Protein 3QVE (pdb70)

Sequence (389 aa):
SMSWPSSTVWHCFLKGTRLCFHKGSNKEEWQDVEDFARAEGGIHKGYGSDGLKLLSHEESVSFGESVLKLTFDPGTVEDGLLTVECKLDHPFYVKKNKGWSSFYPSLTVVQHGIPCCCEVVHIGDVCLPPGHPDASMSWPSTVWHCFLKGTRLCFHKGSNKEWQDVEDFARAEGGIHKGYGSDGLKLLSHEESVSFGESVLKLTFDPGTVEDGLLTVECKLDHPFYVKNKGWSSFYPSLTVVVQHGIPCCCEVHIGDVCLPPGHPDAMSWPSTVWHCFLKGTRLCFHKGSNKEEWQDVEDFARAEGGIHKGYGSDGLKLLSHEESVSFGESVLKLTFDPGTVEDGLLTVECKLDHPFYVKNKGWSSFYPSLTVVQHGIPCCEVVHIGDVCLPPGHPDA

B-factor: mean 40.0, std 17.57, range [17.61, 132.46]

Foldseek 3Di:
DPDQDDALPFNHHFPKWKAFCDDDGRDIGGSNVVSVVPCDGQVCQLQVFWAWADKDWDDDPNAIWMWTKTDSPDPNRGIMIMIHHQLRWFQFQPAGIEGCDQVSVCVPPVDGHHHDDGGTTGGGPPRVRD/DDDQDDALPFNAHFPKWKAFPDDDGRDIGGSNVQSVVPCPPCVCQLQVFWAWADKDWDADPNAIWMWTKTDSPDVNRGIMIMIGHQLRWFQFVPAGIEGCDQVVVCVPPVDGHHHDDGGTTGHGPPRPRD/DDADDALPFNHHFPKWKAFPDFDGRDIDGSNVVSVVPVPSPPCQLQVFWAWADKDWDADPNAIWMWTKTDSPDPNRGIMIMIGHQLRWFQFPPAGIAGCDQVVVCVVPVDGHDHDDGGTTGGGPPRPRD

GO terms:
  GO:0005515 protein binding (F, IPI)
  GO:0016607 nuclear speck (C, IDA)

Radius of gyration: 25.52 Å; Cα contacts (8 Å, |Δi|>4): 929; chains: 3; bounding box: 57×79×30 Å

Secondary structure (DSSP, 8-state):
-PPPP--SBTTBPTT-EEEESSSS--S-EEHHHHHHH---TTTTTTTT-EEEEEEEEEEETTEEEEEEEEE-S-GGG--EEEEEETT-EEEETTTEEEESSHHHHHHHH----EEP-TT-EEPPTT-TT-/--SPP-EEETTEETT-EEEESSSS--S-EEHHHHHHHT--TTTTTTTT-EEEEEEEEEEETTEEEEEEEEE-S-GGG--EEEEE-TT--EEETTTEEEESSHHHHHHHH----EEP-TT-EEPPTT-TT-/-PPP-EEETTEETT-EEEESSSS--S-EEHHHHHHH---TTTTTTTT-EEEEEEEEEEETTEEEEEEEEE-S-TTT--EEEEE-TT--EEETTTEEEESSHHHHHHHH----EE--TT-EEPPTT-TT-

Solvent-accessible surface area: 18931 Å² total; p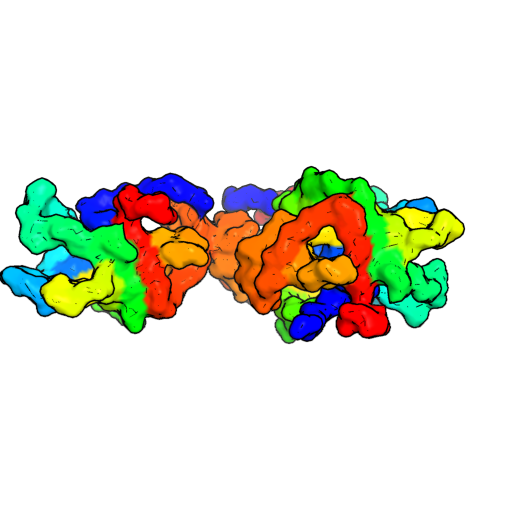er-residue (Å²): 125,94,94,64,27,50,32,22,40,22,1,0,16,22,17,2,20,0,19,0,78,93,36,96,62,125,116,93,22,5,0,20,28,6,29,94,86,28,109,70,124,19,195,50,12,3,68,108,4,0,95,1,68,51,88,100,90,45,108,19,84,62,65,57,1,4,66,1,21,1,43,12,69,56,121,138,59,5,58,0,20,0,16,0,58,28,27,4,2,1,33,4,73,145,79,10,12,0,0,34,79,31,25,81,0,0,66,112,57,16,2,33,12,66,101,9,101,104,33,21,41,1,0,16,51,80,20,124,72,51,98,50,103,67,24,104,44,47,39,22,1,0,15,124,33,1,84,0,19,1,78,98,41,103,61,127,133,97,30,33,0,73,99,6,25,131,91,32,101,68,122,17,190,49,13,3,66,111,4,0,90,2,66,52,84,100,92,44,105,36,209,72,111,59,11,3,63,2,22,0,40,13,68,53,126,136,61,5,59,0,22,0,24,1,105,35,14,3,1,1,54,4,91,143,74,16,14,0,0,38,84,6,26,73,0,18,98,110,63,48,3,36,1,38,80,8,99,104,38,18,39,1,0,14,51,76,25,128,76,53,103,103,63,27,50,32,20,41,21,1,0,22,15,33,3,18,0,20,1,76,107,36,97,53,127,115,88,21,4,0,24,29,6,31,91,89,36,107,71,129,23,88,56,13,4,66,112,3,0,89,1,66,51,87,100,93,44,107,20,84,61,77,60,3,4,69,1,22,1,43,13,68,53,129,136,60,6,59,0,19,0,15,3,67,35,23,4,1,1,40,3,84,150,77,16,24,0,0,32,79,40,87,87,0,65,129,119,58,59,16,106,26,60,100,6,96,102,32,20,39,1,1,14,50,77,20,131,75,52

Structure (mmCIF, N/CA/C/O backbone):
data_3QVE
#
_entry.id   3QVE
#
_cell.length_a   118.840
_cell.length_b   118.840
_cell.length_c   93.190
_cell.angle_alpha   90.00
_cell.angle_beta   90.00
_cell.angle_gamma   120.00
#
_symmetry.space_group_name_H-M   'P 31 2 1'
#
loop_
_entity.id
_entity.type
_entity.pdbx_description
1 polymer 'HMG box-containing protein 1'
2 non-polymer 'SULFATE ION'
3 non-polymer 1,2-ETHANEDIOL
4 water water
#
loop_
_atom_site.group_PDB
_atom_site.id
_atom_site.type_symbol
_atom_site.label_atom_id
_atom_site.label_alt_id
_atom_site.label_comp_id
_atom_site.label_asym_id
_atom_site.label_entity_id
_atom_site.label_seq_id
_atom_site.pdbx_PDB_ins_code
_atom_site.Cartn_x
_atom_site.Cartn_y
_atom_site.Cartn_z
_atom_site.occupancy
_atom_site.B_iso_or_equiv
_atom_site.auth_seq_id
_atom_site.auth_comp_id
_atom_site.auth_asym_id
_atom_site.auth_atom_id
_atom_site.pdbx_PDB_model_num
ATOM 1 N N . SER A 1 1 ? -14.757 39.812 21.301 1.00 91.55 -1 SER A N 1
ATOM 2 C CA . SER A 1 1 ? -14.303 38.409 21.566 1.00 96.53 -1 SER A CA 1
ATOM 3 C C . SER A 1 1 ? -12.997 38.456 22.407 1.00 96.28 -1 SER A C 1
ATOM 4 O O . SER A 1 1 ? -13.073 38.548 23.639 1.00 96.88 -1 SER A O 1
ATOM 7 N N . MET A 1 2 ? -11.817 38.404 21.773 1.00 92.96 0 MET A N 1
ATOM 8 C CA . MET A 1 2 ? -10.583 38.902 22.410 1.00 87.32 0 MET A CA 1
ATOM 9 C C . MET A 1 2 ? -10.737 40.404 22.615 1.00 76.30 0 MET A C 1
ATOM 10 O O . MET A 1 2 ? -11.382 41.095 21.817 1.00 67.76 0 MET A O 1
ATOM 15 N N . SER A 1 3 ? -10.167 40.890 23.710 1.00 71.52 206 SER A N 1
ATOM 16 C CA . SER A 1 3 ? -10.386 42.269 24.111 1.00 68.98 206 SER A CA 1
ATOM 17 C C . SER A 1 3 ? -9.642 43.256 23.192 1.00 62.96 206 SER A C 1
ATOM 18 O O . SER A 1 3 ? -8.664 42.885 22.517 1.00 55.50 206 SER A O 1
ATOM 21 N N . TRP A 1 4 ? -10.146 44.492 23.172 1.00 59.80 207 TRP A N 1
ATOM 22 C CA . TRP A 1 4 ? -9.581 45.587 22.361 1.00 53.85 207 TRP A CA 1
ATOM 23 C C . TRP A 1 4 ? -8.081 45.865 22.557 1.00 47.88 207 TRP A C 1
ATOM 24 O O . TRP A 1 4 ? -7.587 45.989 23.673 1.00 44.06 207 TRP A O 1
ATOM 35 N N . PRO A 1 5 ? -7.354 45.949 21.451 1.00 42.11 208 PRO A N 1
ATOM 36 C CA . PRO A 1 5 ? -6.064 46.586 21.514 1.00 40.08 208 PRO A CA 1
ATOM 37 C C . PRO A 1 5 ? -6.206 48.061 21.898 1.00 37.07 208 PRO A C 1
ATOM 38 O O . PRO A 1 5 ? -7.315 48.608 21.880 1.00 29.87 208 PRO A O 1
ATOM 42 N N . SER A 1 6 ? -5.070 48.690 22.210 1.00 36.75 209 SER A N 1
ATOM 43 C CA A SER A 1 6 ? -5.044 50.093 22.591 0.50 34.99 209 SER A CA 1
ATOM 44 C CA B SER A 1 6 ? -5.026 50.101 22.588 0.50 34.70 209 SER A CA 1
ATOM 45 C C . SER A 1 6 ? -5.233 50.974 21.359 1.00 31.93 209 SER A C 1
ATOM 46 O O . SER A 1 6 ? -4.404 51.016 20.464 1.00 37.15 209 SER A O 1
ATOM 51 N N . THR A 1 7 ? -6.342 51.678 21.324 1.00 28.19 210 THR A N 1
ATOM 52 C CA . THR A 1 7 ? -6.689 52.538 20.213 1.00 27.61 210 THR 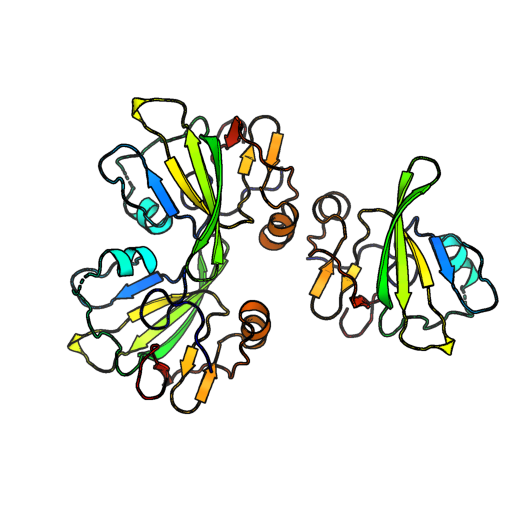A CA 1
ATOM 53 C C . THR A 1 7 ? -6.349 53.974 20.548 1.00 29.02 210 THR A C 1
ATOM 54 O O . THR A 1 7 ? -6.359 54.355 21.713 1.00 26.63 210 THR A O 1
ATOM 58 N N . VAL A 1 8 ? -6.045 54.770 19.533 1.00 25.98 211 VAL A N 1
ATOM 59 C CA . VAL A 1 8 ? -5.745 56.184 19.744 1.00 26.29 211 VAL A CA 1
ATOM 60 C C . VAL A 1 8 ? -6.995 57.043 19.569 1.00 30.30 211 VAL A C 1
ATOM 61 O O . VAL A 1 8 ? -7.265 57.915 20.365 1.00 26.85 211 VAL A O 1
ATOM 65 N N . TRP A 1 9 ? -7.746 56.799 18.509 1.00 26.16 212 TRP A N 1
ATOM 66 C CA . TRP A 1 9 ? -8.964 57.552 18.201 1.00 25.47 212 TRP A CA 1
ATOM 67 C C . TRP A 1 9 ? -9.878 56.631 17.390 1.00 24.93 212 TRP A C 1
ATOM 68 O O . TRP A 1 9 ? -9.412 55.983 16.441 1.00 24.30 212 TRP A O 1
ATOM 79 N N . HIS A 1 10 ? -11.149 56.553 17.776 1.00 25.27 213 HIS A N 1
ATOM 80 C CA . HIS A 1 10 ? -12.108 55.627 17.166 1.00 25.69 213 HIS A CA 1
ATOM 81 C C . HIS A 1 10 ? -11.499 54.222 17.273 1.00 26.81 213 HIS A C 1
ATOM 82 O O . HIS A 1 10 ? -10.931 53.905 18.310 1.00 25.99 213 HIS A O 1
ATOM 89 N N . CYS A 1 11 ? -11.556 53.399 16.223 1.00 23.31 214 CYS A N 1
ATOM 90 C CA . CYS A 1 11 ? -10.956 52.050 16.268 1.00 25.80 214 CYS A CA 1
ATOM 91 C C . CYS A 1 11 ? -9.479 52.025 15.846 1.00 25.54 214 CYS A C 1
ATOM 92 O O . CYS A 1 11 ? -8.892 50.967 15.725 1.00 24.72 214 CYS A O 1
ATOM 95 N N . PHE A 1 12 ? -8.879 53.183 15.601 1.00 26.82 215 PHE A N 1
ATOM 96 C CA . PHE A 1 12 ? -7.554 53.281 14.972 1.00 24.16 215 PHE A CA 1
ATOM 97 C C . PHE A 1 12 ? -6.359 53.212 15.920 1.00 24.58 215 PHE A C 1
ATOM 98 O O . PHE A 1 12 ? -6.293 53.899 16.949 1.00 23.87 215 PHE A O 1
ATOM 106 N N . LEU A 1 13 ? -5.399 52.363 15.545 1.00 24.66 216 LEU A N 1
ATOM 107 C CA . LEU A 1 13 ? -4.191 52.148 16.328 1.00 25.61 216 LEU A CA 1
ATOM 108 C C . LEU A 1 13 ? -3.091 53.163 15.987 1.00 24.32 216 LEU A C 1
ATOM 109 O O . LEU A 1 13 ? -3.122 53.859 14.944 1.00 21.62 216 LEU A O 1
ATOM 114 N N . LYS A 1 14 ? -2.105 53.207 16.883 1.00 24.67 217 LYS A N 1
ATOM 115 C CA . LYS A 1 14 ? -0.928 54.026 16.728 1.00 25.01 217 LYS A CA 1
ATOM 116 C C . LYS A 1 14 ? -0.305 53.797 15.359 1.00 29.34 217 LYS A C 1
ATOM 117 O O . LYS A 1 14 ? -0.204 52.650 14.890 1.00 29.44 217 LYS A O 1
ATOM 123 N N . GLY A 1 15 ? 0.069 54.883 14.696 1.00 25.04 218 GLY A N 1
ATOM 124 C CA . GLY A 1 15 ? 0.714 54.787 13.379 1.00 25.52 218 GLY A CA 1
ATOM 125 C C . GLY A 1 15 ? -0.264 55.034 12.252 1.00 24.08 218 GLY A C 1
ATOM 126 O O . GLY A 1 15 ? 0.151 55.227 11.113 1.00 25.92 218 GLY A O 1
ATOM 127 N N . THR A 1 16 ? -1.553 55.049 12.556 1.00 20.59 219 THR A N 1
ATOM 128 C CA . THR A 1 16 ? -2.576 55.392 11.561 1.00 21.97 219 THR A CA 1
ATOM 129 C C . THR A 1 16 ? -2.510 56.882 11.232 1.00 23.18 219 THR A C 1
ATOM 130 O O . THR A 1 16 ? -2.233 57.716 12.105 1.00 21.67 219 THR A O 1
ATOM 134 N N . ARG A 1 17 ? -2.783 57.202 9.965 1.00 21.72 220 ARG A N 1
ATOM 135 C CA . ARG A 1 17 ? -2.857 58.574 9.471 1.00 20.53 220 ARG A CA 1
ATOM 136 C C . ARG A 1 17 ? -4.260 58.762 8.923 1.00 21.51 220 ARG A C 1
ATOM 137 O O . ARG A 1 17 ? -4.817 57.852 8.276 1.00 23.15 220 ARG A O 1
ATOM 145 N N . LEU A 1 18 ? -4.818 59.943 9.177 1.00 22.69 221 LEU A N 1
ATOM 146 C CA . LEU A 1 18 ? -6.207 60.257 8.874 1.00 21.20 221 LEU A CA 1
ATOM 147 C C . LEU A 1 18 ? -6.291 61.368 7.834 1.00 21.72 221 LEU A C 1
ATOM 148 O O . LEU A 1 18 ? -5.504 62.312 7.864 1.00 24.46 221 LEU A O 1
ATOM 153 N N . CYS A 1 19 ? -7.274 61.277 6.948 1.00 25.19 222 CYS A N 1
ATOM 154 C CA . CYS A 1 19 ? -7.552 62.354 5.995 1.00 22.46 222 CYS A CA 1
ATOM 155 C C . CYS A 1 19 ? -9.051 62.496 5.825 1.00 23.65 222 CYS A C 1
ATOM 156 O O . CYS A 1 19 ? -9.677 61.756 5.102 1.00 24.59 222 CYS A O 1
ATOM 159 N N . PHE A 1 20 ? -9.629 63.451 6.555 1.00 23.06 223 PHE A N 1
ATOM 160 C CA . PHE A 1 20 ? -11.041 63.722 6.509 1.00 24.50 223 PHE A CA 1
ATOM 161 C C . PHE A 1 20 ? -11.376 64.441 5.204 1.00 27.65 223 PHE A C 1
ATOM 162 O O . PHE A 1 20 ? -10.675 65.360 4.796 1.00 31.38 223 PHE A O 1
ATOM 170 N N . HIS A 1 21 ? -12.410 63.998 4.515 1.00 26.11 224 HIS A N 1
ATOM 171 C CA . HIS A 1 21 ? -12.756 64.631 3.249 1.00 28.90 224 HIS A CA 1
ATOM 172 C C . HIS A 1 21 ? -13.495 65.960 3.464 1.00 31.46 224 HIS A C 1
ATOM 173 O O . HIS A 1 21 ? -13.483 66.812 2.593 1.00 29.47 224 HIS A O 1
ATOM 180 N N . LYS A 1 22 ? -14.163 66.133 4.607 1.00 29.83 225 LYS A N 1
ATOM 181 C CA . LYS A 1 22 ? -14.870 67.378 4.893 1.00 33.91 225 LYS A CA 1
ATOM 182 C C . LYS A 1 22 ? -14.328 67.991 6.157 1.00 36.93 225 LYS A C 1
ATOM 183 O O . LYS A 1 22 ? -13.615 67.348 6.921 1.00 33.13 225 LYS A O 1
ATOM 189 N N . GLY A 1 23 ? -14.644 69.262 6.359 1.00 42.08 226 GLY A N 1
ATOM 190 C CA . GLY A 1 23 ? -14.248 69.955 7.590 1.00 45.26 226 GLY A CA 1
ATOM 191 C C . GLY A 1 23 ? -13.077 70.897 7.418 1.00 48.13 226 GLY A C 1
ATOM 192 O O . GLY A 1 23 ? -12.598 71.114 6.315 1.00 47.67 226 GLY A O 1
ATOM 193 N N . SER A 1 24 ? -12.608 71.440 8.534 1.00 53.16 227 SER A N 1
ATOM 194 C CA . SER A 1 24 ? -11.607 72.498 8.491 1.00 59.62 227 SER A CA 1
ATOM 195 C C . SER A 1 24 ? -10.206 71.975 8.164 1.00 57.04 227 SER A C 1
ATOM 196 O O . SER A 1 24 ? -9.377 72.743 7.694 1.00 59.43 227 SER A O 1
ATOM 199 N N . ASN A 1 25 ? -9.928 70.688 8.379 1.00 51.52 228 ASN A N 1
ATOM 200 C CA . ASN A 1 25 ? -8.596 70.165 8.062 1.00 46.99 228 ASN A CA 1
ATOM 201 C C . ASN A 1 25 ? -8.765 68.968 7.159 1.00 43.58 228 ASN A C 1
ATOM 202 O O . ASN A 1 25 ? -9.226 67.901 7.620 1.00 36.02 228 ASN A O 1
ATOM 207 N N . LYS A 1 26 ? -8.432 69.164 5.883 1.00 37.30 229 LYS A N 1
ATOM 208 C CA . LYS A 1 26 ? -8.532 68.108 4.864 1.00 42.05 229 LYS A CA 1
ATOM 209 C C . LYS A 1 26 ? -7.130 67.574 4.487 1.00 41.97 229 LYS A C 1
ATOM 210 O O . LYS A 1 26 ? -6.960 66.982 3.425 1.00 40.00 229 LYS A O 1
ATOM 216 N N . GLU A 1 27 ? -6.147 67.804 5.359 1.00 39.99 230 GLU A N 1
ATOM 217 C CA A GLU A 1 27 ? -4.801 67.314 5.135 0.50 39.95 230 GLU A CA 1
ATOM 218 C CA B GLU A 1 27 ? -4.784 67.333 5.180 0.50 39.81 230 GLU A CA 1
ATOM 219 C C . GLU A 1 27 ? -4.636 66.012 5.909 1.00 34.54 230 GLU A C 1
ATOM 220 O O . GLU A 1 27 ? -5.398 65.715 6.817 1.00 32.13 230 GLU A O 1
ATOM 231 N N . TRP A 1 28 ? -3.618 65.253 5.530 1.00 31.98 231 TRP A N 1
ATOM 232 C CA . TRP A 1 28 ? -3.228 64.031 6.226 1.00 28.95 231 TRP A CA 1
ATOM 233 C C . TRP A 1 28 ? -2.695 64.423 7.588 1.00 29.55 231 TRP A C 1
ATOM 234 O O . TRP A 1 28 ? -1.954 65.381 7.660 1.00 28.67 231 TRP A O 1
ATOM 245 N N . GLN A 1 29 ? -3.096 63.719 8.646 1.00 26.60 232 GLN A N 1
ATOM 246 C CA . GLN A 1 29 ? -2.552 63.925 9.966 1.00 26.82 232 GLN A CA 1
ATOM 247 C C . GLN A 1 29 ? -2.366 62.600 10.704 1.00 23.96 232 GLN A C 1
ATOM 248 O O . GLN A 1 29 ? -3.177 61.678 10.581 1.00 25.03 232 GLN A O 1
ATOM 254 N N . ASP A 1 30 ? -1.288 62.525 11.478 1.00 22.18 233 ASP A N 1
ATOM 255 C CA . ASP A 1 30 ? -1.088 61.372 12.315 1.00 24.08 233 ASP A CA 1
ATOM 256 C C . ASP A 1 30 ? -2.212 61.306 13.341 1.00 25.76 233 ASP A C 1
ATOM 257 O O . ASP A 1 30 ? -2.626 62.327 13.888 1.00 25.57 233 ASP A O 1
ATOM 262 N N . VAL A 1 31 ? -2.661 60.090 13.623 1.00 24.23 234 VAL A N 1
ATOM 263 C CA . VAL A 1 31 ? -3.754 59.870 14.545 1.00 23.39 234 VAL A CA 1
ATOM 264 C C . VAL A 1 31 ? -3.474 60.407 15.957 1.00 23.87 234 VAL A C 1
ATOM 265 O O . VAL A 1 31 ? -4.398 60.949 16.605 1.00 21.73 234 VAL A O 1
ATOM 269 N N . GLU A 1 32 ? -2.241 60.295 16.435 1.00 24.61 235 GLU A N 1
ATOM 270 C CA . GLU A 1 32 ? -1.941 60.815 17.750 1.00 27.54 235 GLU A CA 1
ATOM 271 C C . GLU A 1 32 ? -1.938 62.359 17.763 1.00 31.10 235 GLU A C 1
ATOM 272 O O . GLU A 1 32 ? -2.382 62.988 18.742 1.00 27.63 235 GLU A O 1
ATOM 278 N N . ASP A 1 33 ? -1.427 62.959 16.690 1.00 28.49 236 ASP A N 1
ATOM 279 C CA . ASP A 1 33 ? -1.424 64.438 16.564 1.00 28.81 236 ASP A CA 1
ATOM 280 C C . ASP A 1 33 ? -2.885 64.910 16.511 1.00 29.30 236 ASP A C 1
ATOM 281 O O . ASP A 1 33 ? -3.276 65.843 17.200 1.00 27.70 236 ASP A O 1
ATOM 286 N N . PHE A 1 34 ? -3.712 64.209 15.748 1.00 27.69 237 PHE A N 1
ATOM 287 C CA . PHE A 1 34 ? -5.142 64.505 15.674 1.00 26.04 237 PHE A CA 1
ATOM 288 C C . PHE A 1 34 ? -5.837 64.383 17.022 1.00 30.91 237 PHE A C 1
ATOM 289 O O . PHE A 1 34 ? -6.563 65.282 17.432 1.00 28.64 237 PHE A O 1
ATOM 297 N N . ALA A 1 35 ? -5.605 63.279 17.726 1.00 29.36 238 ALA A N 1
ATOM 298 C CA . ALA A 1 35 ? -6.304 63.010 18.973 1.00 31.80 238 ALA A CA 1
ATOM 299 C C . ALA A 1 35 ? -5.880 64.060 20.018 1.00 33.67 238 ALA A C 1
ATOM 300 O O . ALA A 1 35 ? -6.688 64.454 20.858 1.00 36.55 238 ALA A O 1
ATOM 302 N N . ARG A 1 36 ? -4.620 64.481 19.992 1.00 33.48 239 ARG A N 1
ATOM 303 C CA . ARG A 1 36 ? -4.161 65.520 20.919 1.00 41.20 239 ARG A CA 1
ATOM 304 C C . ARG A 1 36 ? -4.834 66.857 20.574 1.00 47.87 239 ARG A C 1
ATOM 305 O O . ARG A 1 36 ? -5.285 67.535 21.476 1.00 49.83 239 ARG A O 1
ATOM 308 N N . ALA A 1 37 ? -4.920 67.198 19.286 1.00 50.05 240 ALA A N 1
ATOM 309 C CA . ALA A 1 37 ? -5.574 68.429 18.827 1.00 55.15 240 ALA A CA 1
ATOM 310 C C . ALA A 1 37 ? -7.081 68.474 19.149 1.00 60.01 240 ALA A C 1
ATOM 311 O O . ALA A 1 37 ? -7.610 69.555 19.411 1.00 62.44 240 ALA A O 1
ATOM 313 N N . GLU A 1 38 ? -7.760 67.327 19.126 1.00 87.77 241 GLU A N 1
ATOM 314 C CA . GLU A 1 38 ? -9.150 67.215 19.596 1.00 92.11 241 GLU A CA 1
ATOM 315 C C . GLU A 1 38 ? -9.191 67.313 21.126 1.00 100.26 241 GLU A C 1
ATOM 316 O O . GLU A 1 38 ? -8.156 67.270 21.780 1.00 103.01 241 GLU A O 1
ATOM 322 N N . GLY A 1 39 ? -10.376 67.431 21.707 1.00 107.95 242 GLY A N 1
ATOM 323 C CA . GLY A 1 39 ? -10.495 67.623 23.165 1.00 117.39 242 GLY A CA 1
ATOM 324 C C . GLY A 1 39 ? -10.119 66.422 24.027 1.00 117.97 242 GLY A C 1
ATOM 325 O O . GLY A 1 39 ? -9.368 65.530 23.605 1.00 114.68 242 GLY A O 1
ATOM 326 N N . GLY A 1 49 ? -12.519 70.472 19.136 1.00 105.43 252 GLY A N 1
ATOM 327 C CA . GLY A 1 49 ? -13.246 69.205 19.028 1.00 101.00 252 GLY A CA 1
ATOM 328 C C . GLY A 1 49 ? -14.133 69.098 17.794 1.00 98.33 252 GLY A C 1
ATOM 329 O O . GLY A 1 49 ? -15.259 68.595 17.878 1.00 95.72 252 GLY A O 1
ATOM 330 N N . ILE A 1 50 ? -13.598 69.537 16.650 1.00 98.52 253 ILE A N 1
ATOM 331 C CA . ILE A 1 50 ? -14.291 69.546 15.339 1.00 97.02 253 ILE A CA 1
ATOM 332 C C . ILE A 1 50 ? -14.986 68.216 14.901 1.00 92.87 253 ILE A C 1
ATOM 333 O O . ILE A 1 50 ? -15.973 68.249 14.151 1.00 93.47 253 ILE A O 1
ATOM 338 N N . HIS A 1 51 ? -14.495 67.065 15.370 1.00 84.56 254 HIS A N 1
ATOM 339 C CA . HIS A 1 51 ? -15.011 65.764 14.935 1.00 77.32 254 HIS A CA 1
ATOM 340 C C . HIS A 1 51 ? -15.587 64.883 16.069 1.00 73.48 254 HIS A C 1
ATOM 341 O O . HIS A 1 51 ? -15.528 63.649 16.011 1.00 60.59 254 HIS A O 1
ATOM 348 N N . LYS A 1 52 ? -16.147 65.516 17.096 1.00 76.81 255 LYS A N 1
ATOM 349 C CA . LYS A 1 52 ? -16.742 64.771 18.200 1.00 75.84 255 LYS A CA 1
ATOM 350 C C . LYS A 1 52 ? -17.885 63.923 17.649 1.00 70.10 255 LYS A C 1
ATOM 351 O O . LYS A 1 52 ? -18.770 64.450 16.957 1.00 68.75 255 LYS A O 1
ATOM 357 N N . GLY A 1 53 ? -17.860 62.619 17.946 1.00 60.38 256 GLY A N 1
ATOM 358 C CA . GLY A 1 53 ? -18.947 61.745 17.551 1.00 52.60 256 GLY A CA 1
ATOM 359 C C . GLY A 1 53 ? -18.798 61.233 16.123 1.00 43.35 256 GLY A C 1
ATOM 360 O O . GLY A 1 53 ? -19.648 60.462 15.674 1.00 39.44 256 GLY A O 1
ATOM 361 N N . TYR A 1 54 ? -17.742 61.632 15.407 1.00 39.71 257 TYR A N 1
ATOM 362 C CA . TYR A 1 54 ? -17.558 61.165 14.037 1.00 34.58 257 TYR A CA 1
ATOM 363 C C . TYR A 1 54 ? -17.456 59.645 14.013 1.00 32.24 257 TYR A C 1
ATOM 364 O O . TYR A 1 54 ? -16.644 59.061 14.703 1.00 30.45 257 TYR A O 1
ATOM 373 N N . GLY A 1 55 ? -18.311 59.021 13.213 1.00 32.45 258 GLY A N 1
ATOM 374 C CA . GLY A 1 55 ? -18.310 57.591 13.041 1.00 31.49 258 GLY A CA 1
ATOM 375 C C . GLY A 1 55 ? -18.809 56.784 14.220 1.00 31.09 258 GLY A C 1
ATOM 376 O O . GLY A 1 55 ? -18.457 55.607 14.349 1.00 31.41 258 GLY A O 1
ATOM 377 N N . SER A 1 56 ? -19.601 57.398 15.085 1.00 31.75 259 SER A N 1
ATOM 378 C CA . SER A 1 56 ? -20.054 56.734 16.306 1.00 35.80 259 SER A CA 1
ATOM 379 C C . SER A 1 56 ? -20.977 55.511 16.049 1.00 32.53 259 SER A C 1
ATOM 380 O O . SER A 1 56 ? -21.146 54.685 16.906 1.00 35.89 259 SER A O 1
ATOM 383 N N . ASP A 1 57 ? -21.615 55.455 14.895 1.00 31.52 260 ASP A N 1
ATOM 384 C CA . ASP A 1 57 ? -22.386 54.309 14.486 1.00 38.41 260 ASP A CA 1
ATOM 385 C C . ASP A 1 57 ? -21.562 53.296 13.683 1.00 36.35 260 ASP A C 1
ATOM 386 O O . ASP A 1 57 ? -22.125 52.374 13.135 1.00 32.30 260 ASP A O 1
ATOM 391 N N . GLY A 1 58 ? -20.255 53.489 13.572 1.00 32.46 261 GLY A N 1
ATOM 392 C CA . GLY A 1 58 ? -19.441 52.632 12.733 1.00 28.27 261 GLY A CA 1
ATOM 393 C C . GLY A 1 58 ? -19.000 53.302 11.460 1.00 26.40 261 GLY A C 1
ATOM 394 O O . GLY A 1 58 ? -19.570 54.318 11.029 1.00 27.85 261 GLY A O 1
ATOM 395 N N . LEU A 1 59 ? -17.956 52.723 10.868 1.00 25.67 262 LEU A N 1
ATOM 396 C CA . LEU A 1 59 ? -17.379 53.218 9.614 1.00 25.48 262 LEU A CA 1
ATOM 397 C C . LEU A 1 59 ? -17.470 52.099 8.565 1.00 25.42 262 LEU A C 1
ATOM 398 O O . LEU A 1 59 ? -16.895 51.031 8.743 1.00 24.73 262 LEU A O 1
ATOM 403 N N . LYS A 1 60 ? -18.255 52.337 7.523 1.00 26.91 263 LYS A N 1
ATOM 404 C CA . LYS A 1 60 ? -18.440 51.364 6.483 1.00 28.99 263 LYS A CA 1
ATOM 405 C C . LYS A 1 60 ? -17.300 51.462 5.471 1.00 27.86 263 LYS A C 1
ATOM 406 O O . LYS A 1 60 ? -17.072 52.503 4.893 1.00 24.17 263 LYS A O 1
ATOM 412 N N . LEU A 1 61 ? -16.581 50.373 5.267 1.00 24.90 264 LEU A N 1
ATOM 413 C CA . LEU A 1 61 ? -15.487 50.363 4.286 1.00 22.92 264 LEU A CA 1
ATOM 414 C C . LEU A 1 61 ? -16.044 50.397 2.896 1.00 21.84 264 LEU A C 1
ATOM 415 O O . LEU A 1 61 ? -16.898 49.571 2.555 1.00 26.29 264 LEU A O 1
ATOM 420 N N . LEU A 1 62 ? -15.569 51.336 2.095 1.00 23.94 265 LEU A N 1
ATOM 421 C CA . LEU A 1 62 ? -16.004 51.493 0.731 1.00 27.50 265 LEU A CA 1
ATOM 422 C C . LEU A 1 62 ? -14.938 51.044 -0.272 1.00 25.86 265 LEU A C 1
ATOM 423 O O . LEU A 1 62 ? -15.266 50.653 -1.397 1.00 27.90 265 LEU A O 1
ATOM 428 N N . SER A 1 63 ? -13.681 51.190 0.086 1.00 24.00 266 SER A N 1
ATOM 429 C CA . SER A 1 63 ? -12.590 50.942 -0.846 1.00 25.17 266 SER A CA 1
ATOM 430 C C . SER A 1 63 ? -11.285 50.707 -0.149 1.00 28.15 266 SER A C 1
ATOM 431 O O . SER A 1 63 ? -11.089 51.161 1.001 1.00 26.75 266 SER A O 1
ATOM 434 N N . HIS A 1 64 ? -10.381 49.968 -0.813 1.00 23.92 267 HIS A N 1
ATOM 435 C CA . HIS A 1 64 ? -9.067 49.684 -0.227 1.00 23.68 267 HIS A CA 1
ATOM 436 C C . HIS A 1 64 ? -8.020 49.486 -1.290 1.00 25.75 267 HIS A C 1
ATOM 437 O O . HIS A 1 64 ? -8.324 49.059 -2.384 1.00 26.95 267 HIS A O 1
ATOM 444 N N . GLU A 1 65 ? -6.780 49.769 -0.936 1.00 23.72 268 GLU A N 1
ATOM 445 C CA . GLU A 1 65 ? -5.653 49.503 -1.795 1.00 24.44 268 GLU A CA 1
ATOM 446 C C . GLU A 1 65 ? -4.439 49.427 -0.872 1.00 24.46 268 GLU A C 1
ATOM 447 O O . GLU A 1 65 ? -4.517 49.737 0.307 1.00 24.13 268 GLU A O 1
ATOM 453 N N . GLU A 1 66 ? -3.312 49.042 -1.439 1.00 22.23 269 GLU A N 1
ATOM 454 C CA . GLU A 1 66 ? -2.058 48.874 -0.748 1.00 30.11 269 GLU A CA 1
ATOM 455 C C . GLU A 1 66 ? -1.067 49.732 -1.440 1.00 32.46 269 GLU A C 1
ATOM 456 O O . GLU A 1 66 ? -1.140 49.925 -2.659 1.00 30.52 269 GLU A O 1
ATOM 462 N N . SER A 1 67 ? -0.109 50.214 -0.669 1.00 29.37 270 SER A N 1
ATOM 463 C CA . SER A 1 67 ? 0.883 51.163 -1.164 1.00 32.13 270 SER A CA 1
ATOM 464 C C . SER A 1 67 ? 2.168 50.984 -0.366 1.00 30.47 270 SER A C 1
ATOM 465 O O . SER A 1 67 ? 2.207 50.214 0.572 1.00 28.68 270 SER A O 1
ATOM 468 N N . VAL A 1 68 ? 3.207 51.718 -0.732 1.00 32.73 271 VAL A N 1
ATOM 469 C CA . VAL A 1 68 ? 4.439 51.787 0.042 1.00 34.10 271 VAL A CA 1
ATOM 470 C C . VAL A 1 68 ? 4.682 53.245 0.451 1.00 34.57 271 VAL A C 1
ATOM 471 O O . VAL A 1 68 ? 4.552 54.145 -0.355 1.00 34.51 271 VAL A O 1
ATOM 475 N N . SER A 1 69 ? 4.998 53.459 1.726 1.00 32.25 272 SER A N 1
ATOM 476 C CA . SER A 1 69 ? 5.291 54.778 2.270 1.00 32.87 272 SER A CA 1
ATOM 477 C C . SER A 1 69 ? 6.552 54.656 3.090 1.00 31.41 272 SER A C 1
ATOM 478 O O . SER A 1 69 ? 6.592 53.918 4.072 1.00 27.24 272 SER A O 1
ATOM 481 N N . PHE A 1 70 ? 7.584 55.365 2.666 1.00 31.17 273 PHE A N 1
ATOM 482 C CA . PHE A 1 70 ? 8.845 55.387 3.361 1.00 35.25 273 PHE A CA 1
ATOM 483 C C . PHE A 1 70 ? 9.341 53.975 3.679 1.00 36.29 273 PHE A C 1
ATOM 484 O O . PHE A 1 70 ? 9.693 53.650 4.811 1.00 35.34 273 PHE A O 1
ATOM 492 N N . GLY A 1 71 ? 9.345 53.137 2.649 1.00 37.62 274 GLY A N 1
ATOM 493 C CA . GLY A 1 71 ? 9.857 51.778 2.786 1.00 41.03 274 GLY A CA 1
ATOM 494 C C . GLY A 1 71 ? 8.921 50.763 3.423 1.00 43.99 274 GLY A C 1
ATOM 495 O O . GLY A 1 71 ? 9.242 49.573 3.468 1.00 46.61 274 GLY A O 1
ATOM 496 N N . GLU A 1 72 ? 7.753 51.210 3.895 1.00 39.04 275 GLU A N 1
ATOM 497 C CA . GLU A 1 72 ? 6.806 50.352 4.558 1.00 34.67 275 GLU A CA 1
ATOM 498 C C . GLU A 1 72 ? 5.554 50.132 3.749 1.00 32.62 275 GLU A C 1
ATOM 499 O O . GLU A 1 72 ? 4.945 51.076 3.250 1.00 29.66 275 GLU A O 1
ATOM 505 N N . SER A 1 73 ? 5.133 48.873 3.680 1.00 33.93 276 SER A N 1
ATOM 506 C CA . SER A 1 73 ? 3.863 48.512 3.053 1.00 33.35 276 SER A CA 1
ATOM 507 C C . SER A 1 73 ? 2.720 48.968 3.940 1.00 30.73 276 SER A C 1
ATOM 508 O O . SER A 1 73 ? 2.724 48.656 5.112 1.00 30.44 276 SER A O 1
ATOM 511 N N . VAL A 1 74 ? 1.745 49.682 3.363 1.00 26.65 277 VAL A N 1
ATOM 512 C CA . VAL A 1 74 ? 0.603 50.192 4.091 1.00 23.78 277 VAL A CA 1
ATOM 513 C C . VAL A 1 74 ? -0.706 49.971 3.322 1.00 25.28 277 VAL A C 1
ATOM 514 O O . VAL A 1 74 ? -0.677 49.698 2.142 1.00 24.74 277 VAL A O 1
ATOM 518 N N . LEU A 1 75 ? -1.826 50.096 4.011 1.00 22.65 278 LEU A N 1
ATOM 519 C CA . LEU A 1 75 ? -3.161 50.055 3.429 1.00 24.40 278 LEU A CA 1
ATOM 520 C C . LEU A 1 75 ? -3.630 51.505 3.383 1.00 25.80 278 LEU A C 1
ATOM 521 O O . LEU A 1 75 ? -3.235 52.338 4.225 1.00 22.73 278 LEU A O 1
ATOM 526 N N . LYS A 1 76 ? -4.450 51.802 2.380 1.00 23.13 279 LYS A N 1
ATOM 527 C CA . LYS A 1 76 ? -5.178 53.034 2.282 1.00 23.04 279 LYS A CA 1
ATOM 528 C C . LYS A 1 76 ? -6.613 52.660 2.077 1.00 26.23 279 LYS A C 1
ATOM 529 O O . LYS A 1 76 ? -6.937 51.927 1.145 1.00 24.20 279 LYS A O 1
ATOM 535 N N . LEU A 1 77 ? -7.452 53.152 2.970 1.00 20.69 280 LEU A N 1
ATOM 536 C CA . LEU A 1 77 ? -8.857 52.732 3.077 1.00 23.52 280 LEU A CA 1
ATOM 537 C C . LEU A 1 77 ? -9.760 53.911 3.122 1.00 24.53 280 LEU A C 1
ATOM 538 O O . LEU A 1 77 ? -9.426 54.896 3.778 1.00 25.04 280 LEU A O 1
ATOM 543 N N . THR A 1 78 ? -10.957 53.799 2.536 1.00 22.33 281 THR A N 1
ATOM 544 C CA . THR A 1 78 ? -11.921 54.907 2.605 1.00 21.77 281 THR A CA 1
ATOM 545 C C . THR A 1 78 ? -13.175 54.390 3.243 1.00 23.88 281 THR A C 1
ATOM 546 O O . THR A 1 78 ? -13.687 53.330 2.887 1.00 25.42 281 THR A O 1
ATOM 550 N N . PHE A 1 79 ? -13.649 55.148 4.217 1.00 21.85 282 PHE A N 1
ATOM 551 C CA . PHE A 1 79 ? -14.764 54.765 5.078 1.00 23.41 282 PHE A CA 1
ATOM 552 C C . PHE A 1 79 ? -15.901 55.789 4.997 1.00 25.44 282 PHE A C 1
ATOM 553 O O . PHE A 1 79 ? -15.651 56.978 4.835 1.00 24.70 282 PHE A O 1
ATOM 561 N N . ASP A 1 80 ? -17.129 55.310 5.175 1.00 26.77 283 ASP A N 1
ATOM 562 C CA . ASP A 1 80 ? -18.338 56.122 5.210 1.00 26.44 283 ASP A CA 1
ATOM 563 C C . ASP A 1 80 ? -18.985 56.068 6.597 1.00 24.19 283 ASP A C 1
ATOM 564 O O . ASP A 1 80 ? -19.409 54.980 7.034 1.00 28.61 283 ASP A O 1
ATOM 569 N N . PRO A 1 81 ? -19.090 57.216 7.305 1.00 27.10 284 PRO A N 1
ATOM 570 C CA . PRO A 1 81 ? -19.716 57.217 8.620 1.00 28.03 284 PRO A CA 1
ATOM 571 C C . PRO A 1 81 ? -21.226 57.230 8.621 1.00 29.18 284 PRO A C 1
ATOM 572 O O . PRO A 1 81 ? -21.818 57.166 9.688 1.00 31.33 284 PRO A O 1
ATOM 576 N N . GLY A 1 82 ? -21.843 57.333 7.458 1.00 30.18 285 GLY A N 1
ATOM 577 C CA . GLY A 1 82 ? -23.296 57.194 7.341 1.00 33.59 285 GLY A CA 1
ATOM 578 C C . GLY A 1 82 ? -24.085 58.505 7.279 1.00 37.59 285 GLY A C 1
ATOM 579 O O . GLY A 1 82 ? -25.291 58.458 7.228 1.00 42.99 285 GLY A O 1
ATOM 580 N N . THR A 1 83 ? -23.407 59.650 7.303 1.00 36.35 286 THR A N 1
ATOM 581 C CA . THR A 1 83 ? -24.007 60.978 7.211 1.00 40.17 286 THR A CA 1
ATOM 582 C C . THR A 1 83 ? -23.233 61.789 6.212 1.00 38.50 286 THR A C 1
ATOM 583 O O . THR A 1 83 ? -22.016 61.985 6.389 1.00 40.28 286 THR A O 1
ATOM 587 N N . VAL A 1 84 ? -23.902 62.291 5.185 1.00 35.18 287 VAL A N 1
ATOM 588 C CA . VAL A 1 84 ? -23.221 63.063 4.137 1.00 35.92 287 VAL A CA 1
ATOM 589 C C . VAL A 1 84 ? -22.452 64.264 4.649 1.00 39.38 287 VAL A C 1
ATOM 590 O O . VAL A 1 84 ? -21.325 64.530 4.215 1.00 39.06 287 VAL A O 1
ATOM 594 N N . GLU A 1 85 ? -23.029 64.962 5.617 1.00 37.10 288 GLU A N 1
ATOM 595 C CA . GLU A 1 85 ? -22.454 66.221 6.099 1.00 39.85 288 GLU A CA 1
ATOM 596 C C . GLU A 1 85 ? -21.145 65.987 6.838 1.00 34.56 288 GLU A C 1
ATOM 597 O O . GLU A 1 85 ? -20.280 66.850 6.818 1.00 33.19 288 GLU A O 1
ATOM 603 N N . ASP A 1 86 ? -21.003 64.830 7.494 1.00 31.69 289 ASP A N 1
ATOM 604 C CA . ASP A 1 86 ? -19.745 64.485 8.171 1.00 31.18 289 ASP A CA 1
ATOM 605 C C . ASP A 1 86 ? -18.599 64.180 7.191 1.00 30.13 289 ASP A C 1
ATOM 606 O O . ASP A 1 86 ? -17.414 64.434 7.501 1.00 31.73 289 ASP A O 1
ATOM 611 N N . GLY A 1 87 ? -18.957 63.653 6.023 1.00 28.94 290 GLY A N 1
ATOM 612 C CA . GLY A 1 87 ? -18.000 63.356 4.970 1.00 28.08 290 GLY A CA 1
ATOM 613 C C . GLY A 1 87 ? -17.273 62.035 5.173 1.00 29.64 290 GLY A C 1
ATOM 614 O O . GLY A 1 87 ? -17.259 61.457 6.288 1.00 27.50 290 GLY A O 1
ATOM 615 N N . LEU A 1 88 ? -16.663 61.566 4.085 1.00 25.70 291 LEU A N 1
ATOM 616 C CA . LEU A 1 88 ? -15.847 60.353 4.108 1.00 24.67 291 LEU A CA 1
ATOM 617 C C . LEU A 1 88 ? -14.546 60.567 4.856 1.00 24.50 291 LEU A C 1
ATOM 618 O O . LEU A 1 88 ? -14.110 61.714 5.115 1.00 26.00 291 LEU A O 1
ATOM 623 N N . LEU A 1 89 ? -13.918 59.457 5.210 1.00 26.05 292 LEU A N 1
ATOM 624 C CA . LEU A 1 89 ? -12.584 59.461 5.843 1.00 25.12 292 LEU A CA 1
ATOM 625 C C . LEU A 1 89 ? -11.712 58.496 5.109 1.00 24.35 292 LEU A C 1
ATOM 626 O O . LEU A 1 89 ? -12.121 57.344 4.936 1.00 23.93 292 LEU A O 1
ATOM 631 N N . THR A 1 90 ? -10.511 58.929 4.721 1.00 24.85 293 THR A N 1
ATOM 632 C CA . THR A 1 90 ? -9.503 58.015 4.181 1.00 21.71 293 THR A CA 1
ATOM 633 C C . THR A 1 90 ? -8.406 57.891 5.232 1.00 24.87 293 THR A C 1
ATOM 634 O O . THR A 1 90 ? -8.047 58.875 5.878 1.00 21.15 293 THR A O 1
ATOM 638 N N . VAL A 1 91 ? -7.907 56.675 5.434 1.00 23.08 294 VAL A N 1
ATOM 639 C CA . VAL A 1 91 ? -6.852 56.438 6.393 1.00 21.77 294 VAL A CA 1
ATOM 640 C C . VAL A 1 91 ? -5.737 55.667 5.731 1.00 23.32 294 VAL A C 1
ATOM 641 O O . VAL A 1 91 ? -5.955 54.967 4.733 1.00 23.21 294 VAL A O 1
ATOM 645 N N . GLU A 1 92 ? -4.539 55.812 6.285 1.00 19.96 295 GLU A N 1
ATOM 646 C CA . GLU A 1 92 ? -3.430 54.915 6.012 1.00 20.85 295 GLU A CA 1
ATOM 647 C C . GLU A 1 92 ? -3.192 54.110 7.273 1.00 23.74 295 GLU A C 1
ATOM 648 O O . GLU A 1 92 ? -3.105 54.685 8.350 1.00 26.95 295 GLU A O 1
ATOM 654 N N . CYS A 1 93 ? -3.127 52.788 7.177 1.00 22.49 296 CYS A N 1
ATOM 655 C CA . CYS A 1 93 ? -2.897 51.989 8.380 1.00 22.64 296 CYS A CA 1
ATOM 656 C C . CYS A 1 93 ? -1.972 50.825 8.064 1.00 25.76 296 CYS A C 1
ATOM 657 O O . CYS A 1 93 ? -1.716 50.515 6.915 1.00 24.98 296 CYS A O 1
ATOM 660 N N . LYS A 1 94 ? -1.442 50.187 9.095 1.00 26.62 297 LYS A N 1
ATOM 661 C CA . LYS A 1 94 ? -0.577 49.027 8.899 1.00 26.54 297 LYS A CA 1
ATOM 662 C C . LYS A 1 94 ? -1.378 47.820 8.377 1.00 22.51 297 LYS A C 1
ATOM 663 O O . LYS A 1 94 ? -2.577 47.732 8.606 1.00 22.99 297 LYS A O 1
ATOM 669 N N . LEU A 1 95 ? -0.702 46.903 7.688 1.00 23.97 298 LEU A N 1
ATOM 670 C CA . LEU A 1 95 ? -1.360 45.737 7.079 1.00 26.71 298 LEU A CA 1
ATOM 671 C C . LEU A 1 95 ? -2.027 44.855 8.108 1.00 27.66 298 LEU A C 1
ATOM 672 O O . LEU A 1 95 ? -3.002 44.205 7.794 1.00 28.50 298 LEU A O 1
ATOM 677 N N . ASP A 1 96 ? -1.509 44.866 9.336 1.00 23.37 299 ASP A N 1
ATOM 678 C CA . ASP A 1 96 ? -2.010 44.029 10.413 1.00 26.41 299 ASP A CA 1
ATOM 679 C C . ASP A 1 96 ? -3.097 44.719 11.280 1.00 24.63 299 ASP A C 1
ATOM 680 O O . ASP A 1 96 ? -3.506 44.161 12.301 1.00 26.32 299 ASP A O 1
ATOM 685 N N . HIS A 1 97 ? -3.574 45.891 10.873 1.00 23.06 300 HIS A N 1
ATOM 686 C CA . HIS A 1 97 ? -4.619 46.621 11.626 1.00 22.78 300 HIS A CA 1
ATOM 687 C C . HIS A 1 97 ? -5.899 45.754 11.710 1.00 23.96 300 HIS A C 1
ATOM 688 O O . HIS A 1 97 ? -6.437 45.330 10.694 1.00 22.89 300 HIS A O 1
ATOM 695 N N . PRO A 1 98 ? -6.372 45.470 12.934 1.00 24.50 301 PRO A N 1
ATOM 696 C CA . PRO A 1 98 ? -7.624 44.723 13.125 1.00 25.23 301 PRO A CA 1
ATOM 697 C C . PRO A 1 98 ? -8.851 45.629 13.148 1.00 26.50 301 PRO A C 1
ATOM 698 O O . PRO A 1 98 ? -8.739 46.817 13.481 1.00 25.84 301 PRO A O 1
ATOM 702 N N . PHE A 1 99 ? -9.993 45.091 12.739 1.00 24.49 302 PHE A N 1
ATOM 703 C CA . PHE A 1 99 ? -11.243 45.846 12.726 1.00 23.05 302 PHE A CA 1
ATOM 704 C C . PHE A 1 99 ? -12.296 44.953 13.344 1.00 27.41 302 PHE A C 1
ATOM 705 O O . PHE A 1 99 ? -12.289 43.750 13.090 1.00 26.31 302 PHE A O 1
ATOM 713 N N . TYR A 1 100 ? -13.171 45.544 14.143 1.00 23.87 303 TYR A N 1
ATOM 714 C CA . TYR A 1 100 ? -14.238 44.807 14.774 1.00 26.55 303 TYR A CA 1
ATOM 715 C C . TYR A 1 100 ? -15.481 45.087 13.969 1.00 24.96 303 TYR A C 1
ATOM 716 O O . TYR A 1 100 ? -16.035 46.187 14.050 1.00 26.84 303 TYR A O 1
ATOM 725 N N . VAL A 1 101 ? -15.886 44.107 13.158 1.00 24.45 304 VAL A N 1
ATOM 726 C CA . VAL A 1 101 ? -16.921 44.309 12.161 1.00 24.98 304 VAL A CA 1
ATOM 727 C C . VAL A 1 101 ? -18.263 43.916 12.736 1.00 27.58 304 VAL A C 1
ATOM 728 O O . VAL A 1 101 ? -18.388 42.835 13.278 1.00 25.36 304 VAL A O 1
ATOM 732 N N . LYS A 1 102 ? -19.242 44.812 12.626 1.00 26.46 305 LYS A N 1
ATOM 733 C CA A LYS A 1 102 ? -20.619 44.558 13.077 0.50 26.36 305 LYS A CA 1
ATOM 734 C CA B LYS A 1 102 ? -20.605 44.547 13.088 0.50 26.47 305 LYS A CA 1
ATOM 735 C C . LYS A 1 102 ? -21.160 43.286 12.442 1.00 29.17 305 LYS A C 1
ATOM 736 O O . LYS A 1 102 ? -21.040 43.107 11.240 1.00 26.60 305 LYS A O 1
ATOM 747 N N . ASN A 1 103 ? -21.751 42.409 13.263 1.00 30.47 306 ASN A N 1
ATOM 748 C CA . ASN A 1 103 ? -22.286 41.098 12.811 1.00 33.47 306 ASN A CA 1
ATOM 749 C C . ASN A 1 103 ? -21.253 40.113 12.279 1.00 35.60 306 ASN A C 1
ATOM 750 O O . ASN A 1 103 ? -21.610 39.139 11.643 1.00 36.05 306 ASN A O 1
ATOM 755 N N . LYS A 1 104 ? -19.977 40.345 12.549 1.00 33.05 307 LYS A N 1
ATOM 756 C CA . LYS A 1 104 ? -18.929 39.436 12.076 1.00 33.86 307 LYS A CA 1
ATOM 757 C C . LYS A 1 104 ? -17.773 39.290 13.082 1.00 30.27 307 LYS A C 1
ATOM 758 O O . LYS A 1 104 ? -17.274 38.226 13.270 1.00 34.06 307 LYS A O 1
ATOM 764 N N . GLY A 1 105 ? -17.361 40.347 13.766 1.00 29.95 308 GLY A N 1
ATOM 765 C CA . GLY A 1 105 ? -16.303 40.216 14.757 1.00 30.03 308 GLY A CA 1
ATOM 766 C C . GLY A 1 105 ? -14.960 40.614 14.176 1.00 30.45 308 GLY A C 1
ATOM 767 O O . GLY A 1 105 ? -14.884 41.340 13.176 1.00 25.99 308 GLY A O 1
ATOM 768 N N . TRP A 1 106 ? -13.900 40.137 14.810 1.00 26.08 309 TRP A N 1
ATOM 769 C CA . TRP A 1 106 ? -12.565 40.618 14.495 1.00 28.14 309 TRP A CA 1
ATOM 770 C C . TRP A 1 106 ? -12.195 40.222 13.054 1.00 27.66 309 TRP A C 1
ATOM 771 O O . TRP A 1 106 ? -12.327 39.069 12.649 1.00 25.72 309 TRP A O 1
ATOM 782 N N . SER A 1 107 ? -11.689 41.194 12.309 1.00 26.60 310 SER A N 1
ATOM 783 C CA . SER A 1 107 ? -11.379 41.018 10.901 1.00 26.79 310 SER A CA 1
ATOM 784 C C . SER A 1 107 ? -10.114 41.808 10.547 1.00 26.43 310 SER A C 1
ATOM 785 O O . SER A 1 107 ? -9.756 42.755 11.232 1.00 26.08 310 SER A O 1
ATOM 788 N N . SER A 1 108 ? -9.460 41.440 9.447 1.00 21.03 311 SER A N 1
ATOM 789 C CA . SER A 1 108 ? -8.205 42.054 9.053 1.00 23.17 311 SER A CA 1
ATOM 790 C C . SER A 1 108 ? -8.035 41.829 7.573 1.00 25.10 311 SER A C 1
ATOM 791 O O . SER A 1 108 ? -8.614 40.922 7.000 1.00 26.02 311 SER A O 1
ATOM 794 N N . PHE A 1 109 ? -7.241 42.662 6.935 1.00 24.70 312 PHE A N 1
ATOM 795 C CA . PHE A 1 109 ? -6.846 42.391 5.544 1.00 24.50 312 PHE A CA 1
ATOM 796 C C . PHE A 1 109 ? -5.784 41.312 5.517 1.00 27.12 312 PHE A C 1
ATOM 797 O O . PHE A 1 109 ? -5.604 40.674 4.466 1.00 23.37 312 PHE A O 1
ATOM 805 N N . TYR A 1 110 ? -5.069 41.102 6.642 1.00 24.45 313 TYR A N 1
ATOM 806 C CA . TYR A 1 110 ? -4.008 40.082 6.701 1.00 26.81 313 TYR A CA 1
ATOM 807 C C . TYR A 1 110 ? -4.084 39.346 8.042 1.00 25.46 313 TYR A C 1
ATOM 808 O O . TYR A 1 110 ? -3.329 39.670 8.975 1.00 25.46 313 TYR A O 1
ATOM 817 N N . PRO A 1 111 ? -5.028 38.405 8.165 1.00 26.52 314 PRO A N 1
ATOM 818 C CA . PRO A 1 111 ? -5.309 37.782 9.465 1.00 25.65 314 PRO A CA 1
ATOM 819 C C . PRO A 1 111 ? -4.056 37.202 10.140 1.00 28.32 314 PRO A C 1
ATOM 820 O O . PRO A 1 111 ? -3.893 37.355 11.330 1.00 27.10 314 PRO A O 1
ATOM 824 N N . SER A 1 112 ? -3.135 36.616 9.373 1.00 26.22 315 SER A N 1
ATOM 825 C CA . SER A 1 112 ? -1.930 36.046 9.984 1.00 26.98 315 SER A CA 1
ATOM 826 C C . SER A 1 112 ? -1.016 37.101 10.534 1.00 28.57 315 SER A C 1
ATOM 827 O O . SER A 1 112 ? -0.421 36.891 11.590 1.00 26.02 315 SER A O 1
ATOM 830 N N . LEU A 1 113 ? -0.892 38.232 9.844 1.00 23.05 316 LEU A N 1
ATOM 831 C CA . LEU A 1 113 ? -0.072 39.321 10.381 1.00 25.55 316 LEU A CA 1
ATOM 832 C C . LEU A 1 113 ? -0.706 39.900 11.623 1.00 25.78 316 LEU A C 1
ATOM 833 O O . LEU A 1 113 ? -0.019 40.245 12.570 1.00 25.94 316 LEU A O 1
ATOM 838 N N . THR A 1 114 ? -2.028 39.971 11.659 1.00 23.12 317 THR A N 1
ATOM 839 C CA . THR A 1 114 ? -2.735 40.416 12.899 1.00 24.49 317 THR A CA 1
ATOM 840 C C . THR A 1 114 ? -2.555 39.480 14.091 1.00 25.70 317 THR A C 1
ATOM 841 O O . THR A 1 114 ? -2.420 39.944 15.270 1.00 25.42 317 THR A O 1
ATOM 845 N N . VAL A 1 115 ? -2.549 38.177 13.822 1.00 29.68 318 VAL A N 1
ATOM 846 C CA . VAL A 1 115 ? -2.238 37.183 14.885 1.00 25.40 318 VAL A CA 1
ATOM 847 C C . VAL A 1 115 ? -0.884 37.449 15.504 1.00 29.69 318 VAL A C 1
ATOM 848 O O . VAL A 1 115 ? -0.747 37.510 16.717 1.00 31.01 318 VAL A O 1
ATOM 852 N N . VAL A 1 116 ? 0.122 37.645 14.674 1.00 29.79 319 VAL A N 1
ATOM 853 C CA . VAL A 1 116 ? 1.461 37.867 15.196 1.00 33.91 319 VAL A CA 1
ATOM 854 C C . VAL A 1 116 ? 1.562 39.154 15.987 1.00 36.08 319 VAL A C 1
ATOM 855 O O . VAL A 1 116 ? 2.178 39.161 17.039 1.00 31.03 319 VAL A O 1
ATOM 859 N N . GLN A 1 117 ? 1.002 40.239 15.462 1.00 29.76 320 GLN A N 1
ATOM 860 C CA . GLN A 1 117 ? 1.158 41.535 16.088 1.00 35.31 320 GLN A CA 1
ATOM 861 C C . GLN A 1 117 ? 0.235 41.754 17.280 1.00 33.21 320 GLN A C 1
ATOM 862 O O . GLN A 1 117 ? 0.656 42.398 18.212 1.00 32.41 320 GLN A O 1
ATOM 868 N N . HIS A 1 118 ? -0.999 41.248 17.230 1.00 27.03 321 HIS A N 1
ATOM 869 C CA . HIS A 1 118 ? -2.005 41.507 18.265 1.00 28.03 321 HIS A CA 1
ATOM 870 C C . HIS A 1 118 ? -2.529 40.265 18.952 1.00 30.69 321 HIS A C 1
ATOM 871 O O . HIS A 1 118 ? -3.264 40.396 19.885 1.00 27.69 321 HIS A O 1
ATOM 878 N N . GLY A 1 119 ? -2.229 39.066 18.471 1.00 26.51 322 GLY A N 1
ATOM 879 C CA . GLY A 1 119 ? -2.769 37.853 19.116 1.00 28.57 322 GLY A CA 1
ATOM 880 C C . GLY A 1 119 ? -4.249 37.572 18.820 1.00 30.06 322 GLY A C 1
ATOM 881 O O . GLY A 1 119 ? -4.857 36.696 19.417 1.00 31.52 322 GLY A O 1
ATOM 882 N N . ILE A 1 120 ? -4.838 38.279 17.866 1.00 28.82 323 ILE A N 1
ATOM 883 C CA . ILE A 1 120 ? -6.270 38.198 17.651 1.00 28.16 323 ILE A CA 1
ATOM 884 C C . ILE A 1 120 ? -6.528 37.394 16.367 1.00 30.27 323 ILE A C 1
ATOM 885 O O . ILE A 1 120 ? -6.074 37.800 15.290 1.00 28.55 323 ILE A O 1
ATOM 890 N N . PRO A 1 121 ? -7.305 36.313 16.464 1.00 29.10 324 PRO A N 1
ATOM 891 C CA . PRO A 1 121 ? -7.711 35.575 15.263 1.00 34.16 324 PRO A CA 1
ATOM 892 C C . PRO A 1 121 ? -8.789 36.327 14.453 1.00 32.17 324 PRO A C 1
ATOM 893 O O . PRO A 1 121 ? -9.736 36.842 15.036 1.00 29.81 324 PRO A O 1
ATOM 897 N N . CYS A 1 122 ? -8.657 36.379 13.137 1.00 28.62 325 CYS A N 1
ATOM 898 C CA . CYS A 1 122 ? -9.488 37.269 12.340 1.00 29.22 325 CYS A CA 1
ATOM 899 C C . CYS A 1 122 ? -10.015 36.623 11.106 1.00 29.10 325 CYS A C 1
ATOM 900 O O 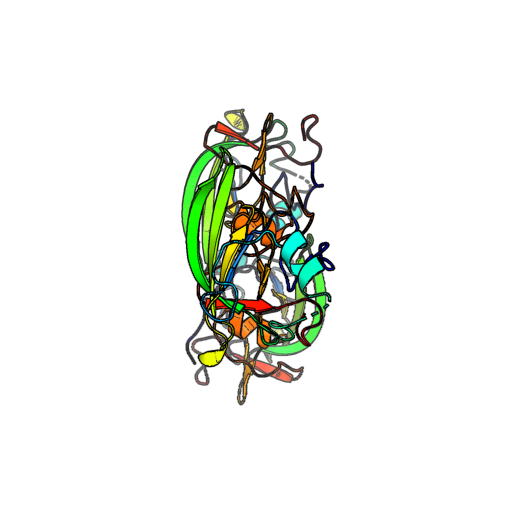. CYS A 1 122 ? -9.303 35.862 10.482 1.00 27.58 325 CYS A O 1
ATOM 903 N N . CYS A 1 123 ? -11.248 36.961 10.757 1.00 28.38 326 CYS A N 1
ATOM 904 C CA A CYS A 1 123 ? -11.792 36.768 9.428 0.50 30.31 326 CYS A CA 1
ATOM 905 C CA B CYS A 1 123 ? -11.676 36.677 9.407 0.50 30.05 326 CYS A CA 1
ATOM 906 C C . CYS A 1 123 ? -11.191 37.809 8.489 1.00 28.81 326 CYS A C 1
ATOM 907 O O . CYS A 1 123 ? -10.545 38.781 8.909 1.00 25.84 326 CYS A O 1
ATOM 912 N N . GLU A 1 124 ? -11.453 37.659 7.222 1.00 28.71 327 GLU A N 1
ATOM 913 C CA . GLU A 1 124 ? -11.033 38.622 6.234 1.00 32.94 327 GLU A CA 1
ATOM 914 C C . GLU A 1 124 ? -12.020 39.781 6.155 1.00 32.62 327 GLU A C 1
ATOM 915 O O . GLU A 1 124 ? -13.230 39.568 6.121 1.00 33.12 327 GLU A O 1
ATOM 921 N N . VAL A 1 125 ? -11.506 40.997 6.097 1.00 27.87 328 VAL A N 1
ATOM 922 C CA A VAL A 1 125 ? -12.313 42.208 5.926 0.50 27.87 328 VAL A CA 1
ATOM 923 C CA B VAL A 1 125 ? -12.381 42.146 5.958 0.50 26.85 328 VAL A CA 1
ATOM 924 C C . VAL A 1 125 ? -12.762 42.296 4.486 1.00 28.49 328 VAL A C 1
ATOM 925 O O . VAL A 1 125 ? -11.996 41.945 3.587 1.00 27.20 328 VAL A O 1
ATOM 932 N N . HIS A 1 126 ? -13.982 42.767 4.247 1.00 27.12 329 HIS A N 1
ATOM 933 C CA . HIS A 1 126 ? -14.425 43.098 2.863 1.00 25.24 329 HIS A CA 1
ATOM 934 C C . HIS A 1 126 ? -15.162 44.425 2.802 1.00 27.85 329 HIS A C 1
ATOM 935 O O . HIS A 1 126 ? -15.771 44.866 3.802 1.00 26.87 329 HIS A O 1
ATOM 942 N N . ILE A 1 127 ? -15.178 45.001 1.602 1.00 28.01 330 ILE A N 1
ATOM 943 C CA . ILE A 1 127 ? -15.994 46.180 1.307 1.00 31.32 330 ILE A CA 1
ATOM 944 C C . ILE A 1 127 ? -17.443 45.920 1.775 1.00 32.21 330 ILE A C 1
ATOM 945 O O . ILE A 1 127 ? -18.010 44.826 1.599 1.00 30.50 330 ILE A O 1
ATOM 950 N N . GLY A 1 128 ? -18.013 46.910 2.430 1.00 28.87 331 GLY A N 1
ATOM 951 C CA . GLY A 1 128 ? -19.321 46.768 3.036 1.00 29.28 331 GLY A CA 1
ATOM 952 C C . GLY A 1 128 ? -19.263 46.569 4.532 1.00 29.47 331 GLY A C 1
ATOM 953 O O . GLY A 1 128 ? -20.229 46.858 5.210 1.00 30.83 331 GLY A O 1
ATOM 954 N N . ASP A 1 129 ? -18.156 46.029 5.056 1.00 29.03 332 ASP A N 1
ATOM 955 C CA . ASP A 1 129 ? -18.040 45.820 6.495 1.00 27.65 332 ASP A CA 1
ATOM 956 C C . ASP A 1 129 ? -18.141 47.141 7.266 1.00 28.04 332 ASP A C 1
ATOM 957 O O . ASP A 1 129 ? -17.520 48.143 6.909 1.00 25.79 332 ASP A O 1
ATOM 962 N N . VAL A 1 130 ? -18.915 47.116 8.346 1.00 25.34 333 VAL A N 1
ATOM 963 C CA . VAL A 1 130 ? -19.050 48.265 9.210 1.00 25.38 333 VAL A CA 1
ATOM 964 C C . VAL A 1 130 ? -18.129 48.054 10.396 1.00 24.30 333 VAL A C 1
ATOM 965 O O . VAL A 1 130 ? -18.325 47.147 11.236 1.00 22.11 333 VAL A O 1
ATOM 969 N N . CYS A 1 131 ? -17.116 48.906 10.458 1.00 23.00 334 CYS A N 1
ATOM 970 C CA . CYS A 1 131 ? -16.069 48.804 11.447 1.00 20.38 334 CYS A CA 1
ATOM 971 C C . CYS A 1 131 ? -16.461 49.668 12.669 1.00 25.73 334 CYS A C 1
ATOM 972 O O . CYS A 1 131 ? -16.614 50.892 12.567 1.00 25.12 334 CYS A O 1
ATOM 975 N N . LEU A 1 132 ? -16.575 49.028 13.833 1.00 21.09 335 LEU A N 1
ATOM 976 C CA . LEU A 1 132 ? -17.103 49.674 15.017 1.00 24.59 335 LEU A CA 1
ATOM 977 C C . LEU A 1 132 ? -15.980 50.232 15.888 1.00 25.65 335 LEU A C 1
ATOM 978 O O . LEU A 1 132 ? -14.903 49.660 15.942 1.00 23.24 335 LEU A O 1
ATOM 983 N N . PRO A 1 133 ? -16.239 51.374 16.546 1.00 24.88 336 PRO A N 1
ATOM 984 C CA . PRO A 1 133 ? -15.359 51.908 17.548 1.00 25.28 336 PRO A CA 1
ATOM 985 C C . PRO A 1 133 ? -15.503 51.195 18.884 1.00 29.95 336 PRO A C 1
ATOM 986 O O . PRO A 1 133 ? -16.546 50.649 19.152 1.00 29.99 336 PRO A O 1
ATOM 990 N N . PRO A 1 134 ? -14.472 51.228 19.732 1.00 29.57 337 PRO A N 1
ATOM 991 C CA . PRO A 1 134 ? -14.582 50.624 21.052 1.00 34.21 337 PRO A CA 1
ATOM 992 C C . PRO A 1 134 ? -15.726 51.265 21.821 1.00 35.47 337 PRO A C 1
ATOM 993 O O . PRO A 1 134 ? -15.999 52.441 21.622 1.00 37.29 337 PRO A O 1
ATOM 997 N N . GLY A 1 135 ? -16.432 50.485 22.637 1.00 36.63 338 GLY A N 1
ATOM 998 C CA . GLY A 1 135 ? -17.602 51.027 23.365 1.00 44.10 338 GLY A CA 1
ATOM 999 C C . GLY A 1 135 ? -18.879 51.260 22.538 1.00 47.76 338 GLY A C 1
ATOM 1000 O O . GLY A 1 135 ? -19.837 51.860 23.022 1.00 45.13 338 GLY A O 1
ATOM 1001 N N . HIS A 1 136 ? -18.898 50.830 21.276 1.00 37.63 339 HIS A N 1
ATOM 1002 C CA . HIS A 1 136 ? -20.134 50.812 20.531 1.00 34.32 339 HIS A CA 1
ATOM 1003 C C . HIS A 1 136 ? -20.990 49.707 21.196 1.00 34.30 339 HIS A C 1
ATOM 1004 O O . HIS A 1 136 ? -20.461 48.691 21.611 1.00 35.47 339 HIS A O 1
ATOM 1011 N N . PRO A 1 137 ? -22.307 49.862 21.250 1.00 34.13 340 PRO A N 1
ATOM 1012 C CA . PRO A 1 137 ? -23.077 48.781 21.901 1.00 40.90 340 PRO A CA 1
ATOM 1013 C C . PRO A 1 137 ? -22.912 47.378 21.283 1.00 40.83 340 PRO A C 1
ATOM 1014 O O . PRO A 1 137 ? -23.054 46.401 21.978 1.00 42.17 340 PRO A O 1
ATOM 1018 N N . ASP A 1 138 ? -22.552 47.272 20.005 1.00 34.19 341 ASP A N 1
ATOM 1019 C CA . ASP A 1 138 ? -22.410 45.984 19.370 1.00 33.18 341 ASP A CA 1
ATOM 1020 C C . ASP A 1 138 ? -20.962 45.551 19.273 1.00 37.94 341 ASP A C 1
ATOM 1021 O O . ASP A 1 138 ? -20.661 44.628 18.486 1.00 37.16 341 ASP A O 1
ATOM 1026 N N . ALA A 1 139 ? -20.067 46.225 20.009 1.00 41.65 342 ALA A N 1
ATOM 1027 C CA . ALA A 1 139 ? -18.613 45.938 19.942 1.00 48.35 342 ALA A CA 1
ATOM 1028 C C . ALA A 1 139 ? -18.082 45.366 21.251 1.00 57.77 342 ALA A C 1
ATOM 1029 O O . ALA A 1 139 ?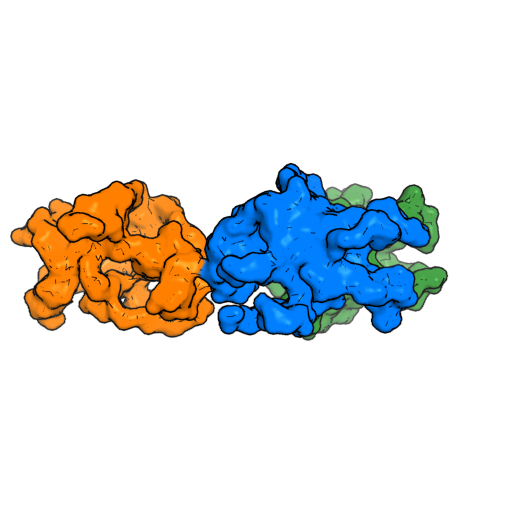 -18.890 45.158 22.166 1.00 62.06 342 ALA A O 1
ATOM 1032 N N . SER B 1 1 ? 4.797 33.763 23.279 1.00 103.89 -1 SER B N 1
ATOM 1033 C CA . SER B 1 1 ? 3.472 33.217 22.862 1.00 97.96 -1 SER B CA 1
ATOM 1034 C C . SER B 1 1 ? 2.876 32.303 23.953 1.00 99.86 -1 SER B C 1
ATOM 1035 O O . SER B 1 1 ? 1.783 32.571 24.475 1.00 103.15 -1 SER B O 1
ATOM 1038 N N . MET B 1 2 ? 3.593 31.231 24.299 1.00 97.94 0 MET B N 1
ATOM 1039 C CA . MET B 1 2 ? 3.128 30.283 25.327 1.00 95.54 0 MET B CA 1
ATOM 1040 C C . MET B 1 2 ? 4.073 29.091 25.578 1.00 90.22 0 MET B C 1
ATOM 1041 O O . MET B 1 2 ? 4.924 28.746 24.743 1.00 85.78 0 MET B O 1
ATOM 1043 N N . SER B 1 3 ? 3.897 28.465 26.744 1.00 87.21 206 SER B N 1
ATOM 1044 C CA . SER B 1 3 ? 4.527 27.174 27.036 1.00 82.87 206 SER B CA 1
ATOM 1045 C C . SER B 1 3 ? 3.969 26.084 26.108 1.00 75.07 206 SER B C 1
ATOM 1046 O O . SER B 1 3 ? 3.021 26.333 25.329 1.00 72.98 206 SER B O 1
ATOM 1049 N N . TRP B 1 4 ? 4.558 24.889 26.188 1.00 63.85 207 TRP B N 1
ATOM 1050 C CA . TRP B 1 4 ? 4.273 23.855 25.190 1.00 54.22 207 TRP B CA 1
ATOM 1051 C C . TRP B 1 4 ? 2.835 23.292 25.224 1.00 48.45 207 TRP B C 1
ATOM 1052 O O . TRP B 1 4 ? 2.317 22.996 26.287 1.00 41.34 207 TRP B O 1
ATOM 1063 N N . PRO B 1 5 ? 2.188 23.147 24.048 1.00 42.82 208 PRO B N 1
ATOM 1064 C CA . PRO B 1 5 ? 1.031 22.260 24.032 1.00 40.99 208 PRO B CA 1
ATOM 1065 C C . PRO B 1 5 ? 1.448 20.816 24.363 1.00 37.12 208 PRO B C 1
ATOM 1066 O O . PRO B 1 5 ? 2.625 20.514 24.419 1.00 35.94 208 PRO B O 1
ATOM 1070 N N . SER B 1 6 ? 0.488 19.920 24.517 1.00 36.16 209 SER B N 1
ATOM 1071 C CA . SER B 1 6 ? 0.769 18.590 24.996 1.00 33.64 209 SER B CA 1
ATOM 1072 C C . SER B 1 6 ? 1.177 17.675 23.824 1.00 31.14 209 SER B C 1
ATOM 1073 O O . SER B 1 6 ? 0.373 17.248 23.024 1.00 37.21 209 SER B O 1
ATOM 1076 N N . THR B 1 7 ? 2.462 17.371 23.757 1.00 25.36 210 THR B N 1
ATOM 1077 C CA . THR B 1 7 ? 3.054 16.592 22.685 1.00 28.81 210 THR B CA 1
ATOM 1078 C C . THR B 1 7 ? 3.038 15.099 23.008 1.00 27.01 210 THR B C 1
ATOM 1079 O O . THR B 1 7 ? 3.096 14.666 24.157 1.00 24.17 210 THR B O 1
ATOM 1083 N N . VAL B 1 8 ? 2.957 14.299 21.968 1.00 24.48 211 VAL B N 1
ATOM 1084 C CA . VAL B 1 8 ? 2.951 12.865 22.128 1.00 23.71 211 VAL B CA 1
ATOM 1085 C C . VAL B 1 8 ? 4.356 12.304 21.883 1.00 29.26 211 VAL B C 1
ATOM 1086 O O . VAL B 1 8 ? 4.801 11.436 22.615 1.00 24.74 211 VAL B O 1
ATOM 1090 N N . TRP B 1 9 ? 5.017 12.765 20.823 1.00 26.11 212 TRP B N 1
ATOM 1091 C CA . TRP B 1 9 ? 6.369 12.315 20.462 1.00 25.65 212 TRP B CA 1
ATOM 1092 C C . TRP B 1 9 ? 7.025 13.463 19.694 1.00 25.87 212 TRP B C 1
ATOM 1093 O O . TRP B 1 9 ? 6.399 14.055 18.791 1.00 22.91 212 TRP B O 1
ATOM 1104 N N . HIS B 1 10 ? 8.255 13.805 20.060 1.00 25.63 213 HIS B N 1
ATOM 1105 C CA . HIS B 1 10 ? 8.945 14.962 19.479 1.00 25.29 213 HIS B CA 1
ATOM 1106 C C . HIS B 1 10 ? 7.987 16.167 19.600 1.00 24.81 213 HIS B C 1
ATOM 1107 O O . HIS B 1 10 ? 7.393 16.356 20.674 1.00 23.60 213 HIS B O 1
ATOM 1114 N N . CYS B 1 11 ? 7.795 16.984 18.559 1.00 25.50 214 CYS B N 1
ATOM 1115 C CA . CYS B 1 11 ? 6.910 18.143 18.710 1.00 24.95 214 CYS B CA 1
ATOM 1116 C C . CYS B 1 11 ? 5.445 17.827 18.313 1.00 24.90 214 CYS B C 1
ATOM 1117 O O . CYS B 1 11 ? 4.632 18.734 18.197 1.00 23.65 214 CYS B O 1
ATOM 1120 N N . PHE B 1 12 ? 5.114 16.563 18.072 1.00 22.75 215 PHE B N 1
ATOM 1121 C CA . PHE B 1 12 ? 3.911 16.228 17.342 1.00 18.56 215 PHE B CA 1
ATOM 1122 C C . PHE B 1 12 ? 2.802 15.947 18.323 1.00 22.07 215 PHE B C 1
ATOM 1123 O O . PHE B 1 12 ? 2.973 15.232 19.332 1.00 19.91 215 PHE B O 1
ATOM 1131 N N . LEU B 1 13 ? 1.668 16.522 17.990 1.00 19.48 216 LEU B N 1
ATOM 1132 C CA . LEU B 1 13 ? 0.456 16.449 18.813 1.00 23.12 216 LEU B CA 1
ATOM 1133 C C . LEU B 1 13 ? -0.399 15.236 18.454 1.00 21.20 216 LEU B C 1
ATOM 1134 O O . LEU B 1 13 ? -0.183 14.556 17.438 1.00 18.70 216 LEU B O 1
ATOM 1139 N N . LYS B 1 14 ? -1.418 15.019 19.262 1.00 21.31 217 LYS B N 1
ATOM 1140 C CA . LYS B 1 14 ? -2.369 13.923 19.095 1.00 24.21 217 LYS B CA 1
ATOM 1141 C C . LYS B 1 14 ? -3.027 13.990 17.733 1.00 23.85 217 LYS B C 1
ATOM 1142 O O . LYS B 1 14 ? -3.334 15.068 17.238 1.00 22.65 217 LYS B O 1
ATOM 1148 N N . GLY B 1 15 ? -3.150 12.840 17.104 1.00 22.55 218 GLY B N 1
ATOM 1149 C CA . GLY B 1 15 ? -3.797 12.728 15.794 1.00 22.65 218 GLY B CA 1
ATOM 1150 C C . GLY B 1 15 ? -2.783 12.717 14.661 1.00 23.75 218 GLY B C 1
ATOM 1151 O O . GLY B 1 15 ? -3.128 12.437 13.522 1.00 23.91 218 GLY B O 1
ATOM 1152 N N . THR B 1 16 ? -1.535 13.041 14.960 1.00 20.56 219 THR B N 1
ATOM 1153 C CA . THR B 1 16 ? -0.488 12.970 13.951 1.00 22.88 219 THR B CA 1
ATOM 1154 C C . THR B 1 16 ? -0.191 11.534 13.544 1.00 21.27 219 THR B C 1
ATOM 1155 O O . THR B 1 16 ? -0.230 10.617 14.390 1.00 21.09 219 THR B O 1
ATOM 1159 N N . ARG B 1 17 ? 0.125 11.326 12.265 1.00 22.39 220 ARG B N 1
ATOM 1160 C CA . ARG B 1 17 ? 0.536 10.018 11.755 1.00 18.99 220 ARG B CA 1
ATOM 1161 C C . ARG B 1 17 ? 1.951 10.174 11.210 1.00 20.72 220 ARG B C 1
ATOM 1162 O O . ARG B 1 17 ? 2.285 11.229 10.660 1.00 22.85 220 ARG B O 1
ATOM 1170 N N . LEU B 1 18 ? 2.777 9.140 11.405 1.00 19.27 221 LEU B N 1
ATOM 1171 C CA . LEU B 1 18 ? 4.205 9.220 11.135 1.00 22.08 221 LEU B CA 1
ATOM 1172 C C . LEU B 1 18 ? 4.535 8.157 10.069 1.00 23.01 221 LEU B C 1
ATOM 1173 O O . LEU B 1 18 ? 4.018 7.041 10.121 1.00 22.05 221 LEU B O 1
ATOM 1178 N N . CYS B 1 19 ? 5.392 8.519 9.132 1.00 22.33 222 CYS B N 1
ATOM 1179 C CA . CYS B 1 19 ? 5.936 7.562 8.186 1.00 20.53 222 CYS B CA 1
ATOM 1180 C C . CYS B 1 19 ? 7.428 7.772 7.992 1.00 21.11 222 CYS B C 1
ATOM 1181 O O . CYS B 1 19 ? 7.871 8.689 7.281 1.00 23.27 222 CYS B O 1
ATOM 1184 N N . PHE B 1 20 ? 8.240 6.966 8.663 1.00 23.88 223 PHE B N 1
ATOM 1185 C CA . PHE B 1 20 ? 9.688 7.054 8.523 1.00 23.37 223 PHE B CA 1
ATOM 1186 C C . PHE B 1 20 ? 10.138 6.458 7.185 1.00 25.07 223 PHE B C 1
ATOM 1187 O O . PHE B 1 20 ? 9.667 5.409 6.779 1.00 28.02 223 PHE B O 1
ATOM 1195 N N . HIS B 1 21 ? 11.048 7.121 6.510 1.00 25.17 224 HIS B N 1
ATOM 1196 C CA . HIS B 1 21 ? 11.478 6.688 5.196 1.00 26.17 224 HIS B CA 1
ATOM 1197 C C . HIS B 1 21 ? 12.531 5.605 5.368 1.00 29.60 224 HIS B C 1
ATOM 1198 O O . HIS B 1 21 ? 12.778 4.852 4.448 1.00 29.32 224 HIS B O 1
ATOM 1205 N N . LYS B 1 22 ? 13.210 5.570 6.521 1.00 26.83 225 LYS B N 1
ATOM 1206 C CA . LYS B 1 22 ? 14.216 4.526 6.759 1.00 33.30 225 LYS B CA 1
ATOM 1207 C C . LYS B 1 22 ? 13.924 3.767 8.052 1.00 35.85 225 LYS B C 1
ATOM 1208 O O . LYS B 1 22 ? 13.127 4.210 8.880 1.00 33.84 225 LYS B O 1
ATOM 1214 N N . GLY B 1 23 ? 14.532 2.601 8.197 1.00 41.92 226 GLY B N 1
ATOM 1215 C CA . GLY B 1 23 ? 14.380 1.782 9.407 1.00 46.71 226 GLY B CA 1
ATOM 1216 C C . GLY B 1 23 ? 13.436 0.601 9.231 1.00 52.21 226 GLY B C 1
ATOM 1217 O O . GLY B 1 23 ? 12.968 0.328 8.133 1.00 50.32 226 GLY B O 1
ATOM 1218 N N . SER B 1 24 ? 13.164 -0.081 10.343 1.00 58.49 227 SER B N 1
ATOM 1219 C CA . SER B 1 24 ? 12.434 -1.350 10.366 1.00 64.05 227 SER B CA 1
ATOM 1220 C C . SER B 1 24 ? 10.919 -1.220 10.141 1.00 60.90 227 SER B C 1
ATOM 1221 O O . SER B 1 24 ? 10.255 -2.218 9.880 1.00 63.98 227 SER B O 1
ATOM 1224 N N . ASN B 1 25 ? 10.363 -0.017 10.285 1.00 55.47 228 ASN B N 1
ATOM 1225 C CA . ASN B 1 25 ? 8.937 0.184 10.049 1.00 49.57 228 ASN B CA 1
ATOM 1226 C C . ASN B 1 25 ? 8.808 1.416 9.165 1.00 43.48 228 ASN B C 1
ATOM 1227 O O . ASN B 1 25 ? 9.026 2.538 9.639 1.00 35.13 228 ASN B O 1
ATOM 1232 N N . LYS B 1 26 ? 8.497 1.190 7.882 1.00 39.10 229 LYS B N 1
ATOM 1233 C CA . LYS B 1 26 ? 8.282 2.273 6.904 1.00 41.03 229 LYS B CA 1
ATOM 1234 C C . LYS B 1 26 ? 6.776 2.436 6.531 1.00 42.37 229 LYS B C 1
ATOM 1235 O O . LYS B 1 26 ? 6.398 2.986 5.483 1.00 39.34 229 LYS B O 1
ATOM 1241 N N . GLU B 1 27 ? 5.907 1.899 7.377 1.00 40.61 230 GLU B N 1
ATOM 1242 C CA . GLU B 1 27 ? 4.510 2.074 7.187 1.00 38.17 230 GLU B CA 1
ATOM 1243 C C . GLU B 1 27 ? 4.068 3.273 8.013 1.00 34.70 230 GLU B C 1
ATOM 1244 O O . GLU B 1 27 ? 4.809 3.803 8.842 1.00 34.56 230 GLU B O 1
ATOM 1250 N N . TRP B 1 28 ? 2.842 3.693 7.751 1.00 28.22 231 TRP B N 1
ATOM 1251 C CA . TRP B 1 28 ? 2.219 4.769 8.479 1.00 27.79 231 TRP B CA 1
ATOM 1252 C C . TRP B 1 28 ? 1.826 4.251 9.840 1.00 26.22 231 TRP B C 1
ATOM 1253 O O . TRP B 1 28 ? 1.283 3.169 9.955 1.00 24.77 231 TRP B O 1
ATOM 1264 N N . GLN B 1 29 ? 2.085 5.052 10.856 1.00 23.49 232 GLN B N 1
ATOM 1265 C CA . GLN B 1 29 ? 1.628 4.763 12.186 1.00 26.95 232 GLN B CA 1
ATOM 1266 C C . GLN B 1 29 ? 1.141 5.981 12.960 1.00 21.29 232 GLN B C 1
ATOM 1267 O O . GLN B 1 29 ? 1.714 7.061 12.899 1.00 24.43 232 GLN B O 1
ATOM 1273 N N . ASP B 1 30 ? 0.082 5.769 13.705 1.00 19.52 233 ASP B N 1
ATOM 1274 C CA . ASP B 1 30 ? -0.409 6.781 14.572 1.00 21.67 233 ASP B CA 1
ATOM 1275 C C . ASP B 1 30 ? 0.660 7.127 15.606 1.00 21.94 233 ASP B C 1
ATOM 1276 O O . ASP B 1 30 ? 1.320 6.228 16.170 1.00 21.55 233 ASP B O 1
ATOM 1281 N N . VAL B 1 31 ? 0.720 8.395 15.964 1.00 19.00 234 VAL B N 1
ATOM 1282 C CA . VAL B 1 31 ? 1.781 8.893 16.895 1.00 21.94 234 VAL B CA 1
ATOM 1283 C C . VAL B 1 31 ? 1.653 8.319 18.285 1.00 23.23 234 VAL B C 1
ATOM 1284 O O . VAL B 1 31 ? 2.680 7.986 18.900 1.00 22.67 234 VAL B O 1
ATOM 1288 N N . GLU B 1 32 ? 0.428 8.144 18.793 1.00 22.80 235 GLU B N 1
ATOM 1289 C CA . GLU B 1 32 ? 0.263 7.487 20.088 1.00 23.74 235 GLU B CA 1
ATOM 1290 C C . GLU B 1 32 ? 0.667 6.020 20.086 1.00 26.71 235 GLU B C 1
ATOM 1291 O O . GLU B 1 32 ? 1.244 5.533 21.084 1.00 26.47 235 GLU B O 1
ATOM 1297 N N . ASP B 1 33 ? 0.315 5.301 19.019 1.00 25.39 236 ASP B N 1
ATOM 1298 C CA . ASP B 1 33 ? 0.673 3.887 18.908 1.00 29.49 236 ASP B CA 1
ATOM 1299 C C . ASP B 1 33 ? 2.213 3.805 18.812 1.00 29.49 236 ASP B C 1
ATOM 1300 O O . ASP B 1 33 ? 2.826 2.989 19.438 1.00 23.64 236 ASP B O 1
ATOM 1305 N N . PHE B 1 34 ? 2.827 4.671 18.037 1.00 23.67 237 PHE B N 1
ATOM 1306 C CA . PHE B 1 34 ? 4.276 4.730 17.950 1.00 26.67 237 PHE B CA 1
ATOM 1307 C C . PHE B 1 34 ? 5.003 5.000 19.293 1.00 29.65 237 PHE B C 1
ATOM 1308 O O . PHE B 1 34 ? 5.953 4.287 19.656 1.00 27.88 237 PHE B O 1
ATOM 1316 N N . ALA B 1 35 ? 4.518 5.993 20.040 1.00 26.79 238 ALA B N 1
ATOM 1317 C CA . ALA B 1 35 ? 5.097 6.393 21.299 1.00 31.40 238 ALA B CA 1
ATOM 1318 C C . ALA B 1 35 ? 4.958 5.272 22.334 1.00 35.85 238 ALA B C 1
ATOM 1319 O O . ALA B 1 35 ? 5.847 5.074 23.138 1.00 40.75 238 ALA B O 1
ATOM 1321 N N . ARG B 1 36 ? 3.859 4.524 22.302 1.00 34.20 239 ARG B N 1
ATOM 1322 C CA . ARG B 1 36 ? 3.676 3.401 23.215 1.00 42.93 239 ARG B CA 1
ATOM 1323 C C . ARG B 1 36 ? 4.710 2.298 22.878 1.00 51.14 239 ARG B C 1
ATOM 1324 O O . ARG B 1 36 ? 5.375 1.764 23.771 1.00 49.30 239 ARG B O 1
ATOM 1328 N N . ALA B 1 37 ? 4.843 1.970 21.591 1.00 51.93 240 ALA B N 1
ATOM 1329 C CA . ALA B 1 37 ? 5.796 0.944 21.146 1.00 57.41 240 ALA B CA 1
ATOM 1330 C C . ALA B 1 37 ? 7.282 1.364 21.315 1.00 60.32 240 ALA B C 1
ATOM 1331 O O . ALA B 1 37 ? 8.134 0.505 21.384 1.00 64.10 240 ALA B O 1
ATOM 1333 N N . GLU B 1 38 ? 7.590 2.662 21.372 1.00 62.72 241 GLU B N 1
ATOM 1334 C CA . GLU B 1 38 ? 8.966 3.142 21.597 1.00 68.61 241 GLU B CA 1
ATOM 1335 C C . GLU B 1 38 ? 9.442 3.087 23.059 1.00 75.97 241 GLU B C 1
ATOM 1336 O O . GLU B 1 38 ? 10.631 3.291 23.303 1.00 78.83 241 GLU B O 1
ATOM 1342 N N . GLY B 1 39 ? 8.546 2.832 24.012 1.00 81.74 242 GLY B N 1
ATOM 1343 C CA . GLY B 1 39 ? 8.923 2.680 25.423 1.00 89.02 242 GLY B CA 1
ATOM 1344 C C . GLY B 1 39 ? 8.718 3.944 26.235 1.00 89.98 242 GLY B C 1
ATOM 1345 O O . GLY B 1 39 ? 8.509 5.024 25.679 1.00 88.49 242 GLY B O 1
ATOM 1346 N N . GLY B 1 49 ? 13.342 1.344 21.947 1.00 81.94 252 GLY B N 1
ATOM 1347 C CA . GLY B 1 49 ? 13.112 2.580 21.190 1.00 78.95 252 GLY B CA 1
ATOM 1348 C C . GLY B 1 49 ? 14.095 2.782 20.046 1.00 78.55 252 GLY B C 1
ATOM 1349 O O . GLY B 1 49 ? 15.098 3.482 20.207 1.00 76.38 252 GLY B O 1
ATOM 1350 N N . ILE B 1 50 ? 13.803 2.185 18.887 1.00 79.27 253 ILE B N 1
ATOM 1351 C CA . ILE B 1 50 ? 14.701 2.267 17.707 1.00 79.58 253 ILE B CA 1
ATOM 1352 C C . ILE B 1 50 ? 14.824 3.663 17.041 1.00 76.13 253 ILE B C 1
ATOM 1353 O O . ILE B 1 50 ? 15.691 3.854 16.179 1.00 76.37 253 ILE B O 1
ATOM 1358 N N . HIS B 1 51 ? 13.965 4.617 17.415 1.00 69.20 254 HIS B N 1
ATOM 1359 C CA . HIS B 1 51 ? 14.079 6.010 16.935 1.00 64.17 254 HIS B CA 1
ATOM 1360 C C . HIS B 1 51 ? 14.420 7.010 18.048 1.00 62.19 254 HIS B C 1
ATOM 1361 O O . HIS B 1 51 ? 14.085 8.190 17.965 1.00 53.31 254 HIS B O 1
ATOM 1368 N N . LYS B 1 52 ? 15.090 6.521 19.090 1.00 65.08 255 LYS B N 1
ATOM 1369 C CA . LYS B 1 52 ? 15.493 7.340 20.224 1.00 64.95 255 LYS B CA 1
ATOM 1370 C C . LYS B 1 52 ? 16.454 8.387 19.689 1.00 59.66 255 LYS B C 1
ATOM 1371 O O . LYS B 1 52 ? 17.407 8.048 18.986 1.00 58.94 255 LYS B O 1
ATOM 1377 N N . GLY B 1 53 ? 16.181 9.656 19.990 1.00 45.75 256 GLY B N 1
ATOM 1378 C CA . GLY B 1 53 ? 17.039 10.748 19.533 1.00 41.51 256 GLY B CA 1
ATOM 1379 C C . GLY B 1 53 ? 16.776 11.203 18.099 1.00 35.40 256 GLY B C 1
ATOM 1380 O O . GLY B 1 53 ? 17.383 12.172 17.677 1.00 36.17 256 GLY B O 1
ATOM 1381 N N . TYR B 1 54 ? 15.898 10.532 17.339 1.00 33.10 257 TYR B N 1
ATOM 1382 C CA . TYR B 1 54 ? 15.557 11.004 15.978 1.00 28.59 257 TYR B CA 1
ATOM 1383 C C . TYR B 1 54 ? 15.092 12.450 16.010 1.00 26.61 257 TYR B C 1
ATOM 1384 O O . TYR B 1 54 ? 14.176 12.802 16.740 1.00 28.44 257 TYR B O 1
ATOM 1393 N N . GLY B 1 55 ? 15.701 13.302 15.207 1.00 27.53 258 GLY B N 1
ATOM 1394 C CA . GLY B 1 55 ? 15.298 14.710 15.152 1.00 29.44 258 GLY B CA 1
ATOM 1395 C C . GLY B 1 55 ? 15.672 15.546 16.366 1.00 30.22 258 GLY B C 1
ATOM 1396 O O . GLY B 1 55 ? 15.121 16.620 16.568 1.00 28.42 258 GLY B O 1
ATOM 1397 N N . SER B 1 56 ? 16.633 15.089 17.162 1.00 30.90 259 SER B N 1
ATOM 1398 C CA . SER B 1 56 ? 17.018 15.823 18.375 1.00 31.02 259 SER B CA 1
ATOM 1399 C C . SER B 1 56 ? 17.574 17.227 18.112 1.00 30.77 259 SER B C 1
ATOM 1400 O O . SER B 1 56 ? 17.445 18.105 18.959 1.00 34.85 259 SER B O 1
ATOM 1403 N N . ASP B 1 57 ? 18.149 17.457 16.947 1.00 29.78 260 ASP B N 1
ATOM 1404 C CA . ASP B 1 57 ? 18.592 18.787 16.549 1.00 33.12 260 ASP B CA 1
ATOM 1405 C C . ASP B 1 57 ? 17.545 19.533 15.760 1.00 31.67 260 ASP B C 1
ATOM 1406 O O . ASP B 1 57 ? 17.836 20.574 15.222 1.00 30.93 260 ASP B O 1
ATOM 1411 N N . GLY B 1 58 ? 16.319 19.039 15.712 1.00 30.14 261 GLY B N 1
ATOM 1412 C CA . GLY B 1 58 ? 15.287 19.726 14.927 1.00 27.36 261 GLY B CA 1
ATOM 1413 C C . GLY B 1 58 ? 14.972 19.010 13.639 1.00 27.13 261 GLY B C 1
ATOM 1414 O O . GLY B 1 58 ? 15.760 18.209 13.170 1.00 26.91 261 GLY B O 1
ATOM 1415 N N . LEU B 1 59 ? 13.821 19.348 13.057 1.00 25.51 262 LEU B N 1
ATOM 1416 C CA . LEU B 1 59 ? 13.327 18.728 11.837 1.00 26.53 262 LEU B CA 1
ATOM 1417 C C . LEU B 1 59 ? 13.110 19.836 10.817 1.00 26.02 262 LEU B C 1
ATOM 1418 O O . LEU B 1 59 ? 12.285 20.735 10.989 1.00 24.96 262 LEU B O 1
ATOM 1423 N N . LYS B 1 60 ? 13.893 19.806 9.762 1.00 25.88 263 LYS B N 1
ATOM 1424 C CA . LYS B 1 60 ? 13.796 20.827 8.740 1.00 26.61 263 LYS B CA 1
ATOM 1425 C C . LYS B 1 60 ? 12.688 20.512 7.750 1.00 24.04 263 LYS B C 1
ATOM 1426 O O . LYS B 1 60 ? 12.713 19.484 7.084 1.00 24.72 263 LYS B O 1
ATOM 1432 N N . LEU B 1 61 ? 11.735 21.418 7.608 1.00 23.71 264 LEU B N 1
ATOM 1433 C CA . LEU B 1 61 ? 10.619 21.200 6.679 1.00 26.34 264 LEU B CA 1
ATOM 1434 C C . LEU B 1 61 ? 11.099 21.321 5.233 1.00 23.45 264 LEU B C 1
ATOM 1435 O O . LEU B 1 61 ? 11.598 22.359 4.858 1.00 24.84 264 LEU B O 1
ATOM 1440 N N . LEU B 1 62 ? 10.897 20.280 4.436 1.00 24.63 265 LEU B N 1
ATOM 1441 C CA . LEU B 1 62 ? 11.259 20.298 3.011 1.00 23.54 265 LEU B CA 1
ATOM 1442 C C . LEU B 1 62 ? 10.076 20.515 2.076 1.00 23.88 265 LEU B C 1
ATOM 1443 O O . LEU B 1 62 ? 10.237 21.083 1.011 1.00 22.79 265 LEU B O 1
ATOM 1448 N N . SER B 1 63 ? 8.891 20.048 2.465 1.00 24.93 266 SER B N 1
ATOM 1449 C CA . SER B 1 63 ? 7.719 20.135 1.621 1.00 23.74 266 SER B CA 1
ATOM 1450 C C . SER B 1 63 ? 6.448 20.029 2.417 1.00 25.83 266 SER B C 1
ATOM 1451 O O . SER B 1 63 ? 6.423 19.478 3.510 1.00 25.20 266 SER B O 1
ATOM 1454 N N . HIS B 1 64 ? 5.379 20.538 1.823 1.00 22.24 267 HIS B N 1
ATOM 1455 C CA . HIS B 1 64 ? 4.071 20.560 2.439 1.00 21.82 267 HIS B CA 1
ATOM 1456 C C . HIS B 1 64 ? 2.981 20.512 1.401 1.00 24.87 267 HIS B C 1
ATOM 1457 O O . HIS B 1 64 ? 3.114 21.073 0.318 1.00 24.49 267 HIS B O 1
ATOM 1464 N N . GLU B 1 65 ? 1.902 19.821 1.721 1.00 22.75 268 GLU B N 1
ATOM 1465 C CA . GLU B 1 65 ? 0.689 19.877 0.894 1.00 26.02 268 GLU B CA 1
ATOM 1466 C C . GLU B 1 65 ? -0.485 19.655 1.819 1.00 25.67 268 GLU B C 1
ATOM 1467 O O . GLU B 1 65 ? -0.300 19.320 3.018 1.00 23.34 268 GLU B O 1
ATOM 1473 N N . GLU B 1 66 ? -1.687 19.771 1.269 1.00 20.23 269 GLU B N 1
ATOM 1474 C CA . GLU B 1 66 ? -2.906 19.458 2.001 1.00 28.48 269 GLU B CA 1
ATOM 1475 C C . GLU B 1 66 ? -3.610 18.388 1.280 1.00 32.07 269 GLU B C 1
ATOM 1476 O O . GLU B 1 66 ? -3.486 18.265 0.067 1.00 34.16 269 GLU B O 1
ATOM 1482 N N . SER B 1 67 ? -4.359 17.600 2.022 1.00 27.14 270 SER B N 1
ATOM 1483 C CA . SER B 1 67 ? -4.995 16.415 1.480 1.00 30.47 270 SER B CA 1
ATOM 1484 C C . SER B 1 67 ? -6.290 16.183 2.259 1.00 27.80 270 SER B C 1
ATOM 1485 O O . SER B 1 67 ? -6.555 16.879 3.216 1.00 29.48 270 SER B O 1
ATOM 1488 N N . VAL B 1 68 ? -7.102 15.220 1.865 1.00 31.16 271 VAL B N 1
ATOM 1489 C CA . VAL B 1 68 ? -8.319 14.875 2.582 1.00 31.00 271 VAL B CA 1
ATOM 1490 C C . VAL B 1 68 ? -8.152 13.424 2.954 1.00 33.53 271 VAL B C 1
ATOM 1491 O O . VAL B 1 68 ? -7.830 12.621 2.092 1.00 33.08 271 VAL B O 1
ATOM 1495 N N . SER B 1 69 ? -8.320 13.095 4.239 1.00 28.97 272 SER B N 1
ATOM 1496 C CA . SER B 1 69 ? -8.226 11.703 4.680 1.00 29.41 272 SER B CA 1
ATOM 1497 C C . SER B 1 69 ? -9.465 11.413 5.489 1.00 26.91 272 SER B C 1
ATOM 1498 O O . SER B 1 69 ? -9.732 12.074 6.493 1.00 23.58 272 SER B O 1
ATOM 1501 N N . PHE B 1 70 ? -10.229 10.430 5.045 1.00 24.39 273 PHE B N 1
ATOM 1502 C CA . PHE B 1 70 ? -11.505 10.064 5.665 1.00 29.90 273 PHE B CA 1
ATOM 1503 C C . PHE B 1 70 ? -12.343 11.287 5.966 1.00 29.05 273 PHE B C 1
ATOM 1504 O O . PHE B 1 70 ? -12.837 11.477 7.083 1.00 31.02 273 PHE B O 1
ATOM 1512 N N . GLY B 1 71 ? -12.491 12.147 4.964 1.00 29.68 274 GLY B N 1
ATOM 1513 C CA . GLY B 1 71 ? -13.351 13.316 5.105 1.00 33.11 274 GLY B CA 1
ATOM 1514 C C . GLY B 1 71 ? -12.704 14.488 5.847 1.00 34.86 274 GLY B C 1
ATOM 1515 O O . GLY B 1 71 ? -13.301 15.515 5.992 1.00 34.85 274 GLY B O 1
ATOM 1516 N N . GLU B 1 72 ? -11.481 14.360 6.330 1.00 31.50 275 GLU B N 1
ATOM 1517 C CA . GLU B 1 72 ? -10.895 15.453 7.078 1.00 30.45 275 GLU B CA 1
ATOM 1518 C C . GLU B 1 72 ? -9.763 16.053 6.285 1.00 26.78 275 GLU B C 1
ATOM 1519 O O . GLU B 1 72 ? -8.921 15.322 5.790 1.00 26.62 275 GLU B O 1
ATOM 1525 N N . SER B 1 73 ? -9.692 17.377 6.259 1.00 25.93 276 SER B N 1
ATOM 1526 C CA . SER B 1 73 ? -8.539 18.078 5.712 1.00 28.78 276 SER B CA 1
ATOM 1527 C C . SER B 1 73 ? -7.347 17.959 6.637 1.00 26.75 276 SER B C 1
ATOM 1528 O O . SER B 1 73 ? -7.465 18.226 7.797 1.00 25.48 276 SER B O 1
ATOM 1531 N N . VAL B 1 74 ? -6.202 17.562 6.101 1.00 20.68 277 VAL B N 1
ATOM 1532 C CA . VAL B 1 74 ? -5.001 17.347 6.848 1.00 19.96 277 VAL B CA 1
ATOM 1533 C C . VAL B 1 74 ? -3.839 17.898 6.070 1.00 23.96 277 VAL B C 1
ATOM 1534 O O . VAL B 1 74 ? -3.957 18.158 4.870 1.00 21.12 277 VAL B O 1
ATOM 1538 N N . LEU B 1 75 ? -2.747 18.155 6.774 1.00 19.98 278 LEU B N 1
ATOM 1539 C CA . LEU B 1 75 ? -1.464 18.498 6.165 1.00 24.43 278 LEU B CA 1
ATOM 1540 C C . LEU B 1 75 ? -0.655 17.217 6.023 1.00 23.39 278 LEU B C 1
ATOM 1541 O O . LEU B 1 75 ? -0.740 16.289 6.880 1.00 22.83 278 LEU B O 1
ATOM 1546 N N . LYS B 1 76 ? 0.166 17.182 4.988 1.00 23.56 279 LYS B N 1
ATOM 1547 C CA . LYS B 1 76 ? 1.241 16.228 4.858 1.00 21.15 279 LYS B CA 1
ATOM 1548 C C . LYS B 1 76 ? 2.522 16.983 4.650 1.00 24.19 279 LYS B C 1
ATOM 1549 O O . LYS B 1 76 ? 2.642 17.826 3.760 1.00 23.24 279 LYS B O 1
ATOM 1555 N N . LEU B 1 77 ? 3.510 16.613 5.446 1.00 19.63 280 LEU B N 1
ATOM 1556 C CA . LEU B 1 77 ? 4.720 17.380 5.585 1.00 20.51 280 LEU B CA 1
ATOM 1557 C C . LEU B 1 77 ? 5.878 16.444 5.569 1.00 22.65 280 LEU B C 1
ATOM 1558 O O . LEU B 1 77 ? 5.787 15.368 6.162 1.00 24.14 280 LEU B O 1
ATOM 1563 N N . THR B 1 78 ? 6.970 16.827 4.906 1.00 21.61 281 THR B N 1
ATOM 1564 C CA . THR B 1 78 ? 8.186 16.018 4.947 1.00 23.18 281 THR B CA 1
ATOM 1565 C C . THR B 1 78 ? 9.336 16.807 5.587 1.00 22.69 281 THR B C 1
ATOM 1566 O O . THR B 1 78 ? 9.567 17.978 5.252 1.00 23.77 281 THR B O 1
ATOM 1570 N N . PHE B 1 79 ? 10.059 16.132 6.470 1.00 21.53 282 PHE B N 1
ATOM 1571 C CA . PHE B 1 79 ? 11.076 16.724 7.301 1.00 22.08 282 PHE B CA 1
ATOM 1572 C C . PHE B 1 79 ? 12.411 15.982 7.155 1.00 21.84 282 PHE B C 1
ATOM 1573 O O . PHE B 1 79 ? 12.440 14.782 6.954 1.00 24.22 282 PHE B O 1
ATOM 1581 N N . ASP B 1 80 ? 13.500 16.717 7.320 1.00 26.23 283 ASP B N 1
ATOM 1582 C CA . ASP B 1 80 ? 14.844 16.227 7.288 1.00 26.49 283 ASP B CA 1
ATOM 1583 C C . ASP B 1 80 ? 15.486 16.428 8.674 1.00 26.74 283 ASP B C 1
ATOM 1584 O O . ASP B 1 80 ? 15.596 17.536 9.152 1.00 26.76 283 ASP B O 1
ATOM 1589 N N . PRO B 1 81 ? 15.914 15.347 9.325 1.00 26.11 284 PRO B N 1
ATOM 1590 C CA . PRO B 1 81 ? 16.548 15.446 10.659 1.00 27.19 284 PRO B CA 1
ATOM 1591 C C . PRO B 1 81 ? 18.028 15.850 10.612 1.00 29.70 284 PRO B C 1
ATOM 1592 O O . PRO B 1 81 ? 18.636 16.053 11.661 1.00 29.80 284 PRO B O 1
ATOM 1596 N N . GLY B 1 82 ? 18.610 15.930 9.416 1.00 29.59 285 GLY B N 1
ATOM 1597 C CA . GLY B 1 82 ? 19.970 16.400 9.236 1.00 36.25 285 GLY B CA 1
ATOM 1598 C C . GLY B 1 82 ? 21.019 15.288 9.086 1.00 37.93 285 GLY B C 1
ATOM 1599 O O . GLY B 1 82 ? 22.170 15.579 8.841 1.00 44.07 285 GLY B O 1
ATOM 1600 N N . THR B 1 83 ? 20.630 14.029 9.252 1.00 37.20 286 THR B N 1
ATOM 1601 C CA . THR B 1 83 ? 21.532 12.869 9.073 1.00 40.06 286 THR B CA 1
ATOM 1602 C C . THR B 1 83 ? 20.945 11.949 8.032 1.00 36.91 286 THR B C 1
ATOM 1603 O O . THR B 1 83 ? 19.823 11.492 8.198 1.00 35.25 286 THR B O 1
ATOM 1607 N N . VAL B 1 84 ? 21.683 11.691 6.965 1.00 34.99 287 VAL B N 1
ATOM 1608 C CA . VAL B 1 84 ? 21.223 10.863 5.873 1.00 36.13 287 VAL B CA 1
ATOM 1609 C C . VAL B 1 84 ? 20.811 9.476 6.366 1.00 37.26 287 VAL B C 1
ATOM 1610 O O . VAL B 1 84 ? 19.760 8.964 5.995 1.00 31.97 287 VAL B O 1
ATOM 1614 N N . GLU B 1 85 ? 21.604 8.881 7.240 1.00 34.32 288 GLU B N 1
ATOM 1615 C CA . GLU B 1 85 ? 21.334 7.538 7.741 1.00 37.67 288 GLU B CA 1
ATOM 1616 C C . GLU B 1 85 ? 20.039 7.448 8.543 1.00 31.82 288 GLU B C 1
ATOM 1617 O O . GLU B 1 85 ? 19.388 6.423 8.564 1.00 33.49 288 GLU B O 1
ATOM 1623 N N . ASP B 1 86 ? 19.639 8.516 9.210 1.00 31.09 289 ASP B N 1
ATOM 1624 C CA . ASP B 1 86 ? 18.381 8.478 9.960 1.00 32.36 289 ASP B CA 1
ATOM 1625 C C . ASP B 1 86 ? 17.162 8.487 9.019 1.00 32.68 289 ASP B C 1
ATOM 1626 O O . ASP B 1 86 ? 16.100 8.000 9.385 1.00 30.93 289 ASP B O 1
ATOM 1631 N N . GLY B 1 87 ? 17.331 9.020 7.823 1.00 30.46 290 GLY B N 1
ATOM 1632 C CA . GLY B 1 87 ? 16.221 9.123 6.892 1.00 32.71 290 GLY B CA 1
ATOM 1633 C C . GLY B 1 87 ? 15.232 10.248 7.170 1.00 27.96 290 GLY B C 1
ATOM 1634 O O . GLY B 1 87 ? 15.128 10.796 8.284 1.00 27.95 290 GLY B O 1
ATOM 1635 N N . LEU B 1 88 ? 14.482 10.596 6.121 1.00 25.22 291 LEU B N 1
ATOM 1636 C CA . LEU B 1 88 ? 13.426 11.602 6.217 1.00 23.70 291 LEU B CA 1
ATOM 1637 C C . LEU B 1 88 ? 12.224 11.033 6.943 1.00 19.52 291 LEU B C 1
ATOM 1638 O O . LEU B 1 88 ? 12.084 9.812 7.140 1.00 22.99 291 LEU B O 1
ATOM 1643 N N . LEU B 1 89 ? 11.350 11.934 7.341 1.00 23.26 292 LEU B N 1
ATOM 1644 C CA . LEU B 1 89 ? 10.085 11.634 7.992 1.00 22.90 292 LEU B CA 1
ATOM 1645 C C . LEU B 1 89 ? 8.956 12.410 7.301 1.00 21.27 292 LEU B C 1
ATOM 1646 O O . LEU B 1 89 ? 9.044 13.638 7.159 1.00 23.18 292 LEU B O 1
ATOM 1651 N N . THR B 1 90 ? 7.892 11.721 6.922 1.00 22.11 293 THR B N 1
ATOM 1652 C CA . THR B 1 90 ? 6.695 12.347 6.432 1.00 21.07 293 THR B CA 1
ATOM 1653 C C . THR B 1 90 ? 5.640 12.181 7.511 1.00 20.16 293 THR B C 1
ATOM 1654 O O . THR B 1 90 ? 5.566 11.113 8.156 1.00 21.87 293 THR B O 1
ATOM 1658 N N . VAL B 1 91 ? 4.898 13.245 7.785 1.00 19.41 294 VAL B N 1
ATOM 1659 C CA . VAL B 1 91 ? 3.837 13.168 8.761 1.00 20.80 294 VAL B CA 1
ATOM 1660 C C . VAL B 1 91 ? 2.557 13.640 8.122 1.00 21.72 294 VAL B C 1
ATOM 1661 O O . VAL B 1 91 ? 2.562 14.424 7.160 1.00 19.80 294 VAL B O 1
ATOM 1665 N N . GLU B 1 92 ? 1.470 13.163 8.704 1.00 19.79 295 GLU B N 1
ATOM 1666 C CA . GLU B 1 92 ? 0.147 13.737 8.537 1.00 20.79 295 GLU B CA 1
ATOM 1667 C C . GLU B 1 92 ? -0.292 14.385 9.836 1.00 21.24 295 GLU B C 1
ATOM 1668 O O . GLU B 1 92 ? -0.204 13.754 10.896 1.00 21.89 295 GLU B O 1
ATOM 1674 N N . CYS B 1 93 ? -0.738 15.636 9.765 1.00 20.66 296 CYS B N 1
ATOM 1675 C CA . CYS B 1 93 ? -1.135 16.373 10.963 1.00 22.64 296 CYS B CA 1
ATOM 1676 C C . CYS B 1 93 ? -2.289 17.304 10.700 1.00 26.18 296 CYS B C 1
ATOM 1677 O O . CYS B 1 93 ? -2.705 17.577 9.541 1.00 22.09 296 CYS B O 1
ATOM 1680 N N . LYS B 1 94 ? -2.863 17.744 11.799 1.00 24.24 297 LYS B N 1
ATOM 1681 C CA . LYS B 1 94 ? -4.012 18.633 11.712 1.00 25.31 297 LYS B CA 1
ATOM 1682 C C . LYS B 1 94 ? -3.583 19.985 11.179 1.00 20.23 297 LYS B C 1
ATOM 1683 O O . LYS B 1 94 ? -2.419 20.406 11.345 1.00 19.87 297 LYS B O 1
ATOM 1689 N N . LEU B 1 95 ? -4.522 20.719 10.590 1.00 23.56 298 LEU B N 1
ATOM 1690 C CA . LEU B 1 95 ? -4.170 21.999 9.933 1.00 26.76 298 LEU B CA 1
ATOM 1691 C C . LEU B 1 95 ? -3.645 23.059 10.909 1.00 24.08 298 LEU B C 1
ATOM 1692 O O . LEU B 1 95 ? -2.839 23.885 10.527 1.00 25.87 298 LEU B O 1
ATOM 1697 N N . ASP B 1 96 ? -4.098 23.010 12.151 1.00 23.12 299 ASP B N 1
ATOM 1698 C CA . ASP B 1 96 ? -3.732 23.995 13.160 1.00 24.08 299 ASP B CA 1
ATOM 1699 C C . ASP B 1 96 ? -2.508 23.627 13.994 1.00 22.23 299 ASP B C 1
ATOM 1700 O O . ASP B 1 96 ? -2.241 24.273 15.025 1.00 24.62 299 ASP B O 1
ATOM 1705 N N . HIS B 1 97 ? -1.756 22.611 13.563 1.00 22.98 300 HIS B N 1
ATOM 1706 C CA . HIS B 1 97 ? -0.641 22.080 14.344 1.00 24.14 300 HIS B CA 1
ATOM 1707 C C . HIS B 1 97 ? 0.390 23.231 14.473 1.00 23.99 300 HIS B C 1
ATOM 1708 O O . HIS B 1 97 ? 0.807 23.794 13.484 1.00 25.21 300 HIS B O 1
ATOM 1715 N N . PRO B 1 98 ? 0.803 23.550 15.704 1.00 24.11 301 PRO B N 1
ATOM 1716 C CA . PRO B 1 98 ? 1.848 24.538 15.943 1.00 26.34 301 PRO B CA 1
ATOM 1717 C C . PRO B 1 98 ? 3.235 23.898 15.937 1.00 27.24 301 PRO B C 1
ATOM 1718 O O . PRO B 1 98 ? 3.410 22.702 16.257 1.00 26.32 301 PRO B O 1
ATOM 1722 N N . PHE B 1 99 ? 4.211 24.690 15.543 1.00 25.25 302 PHE B N 1
ATOM 1723 C CA . PHE B 1 99 ? 5.602 24.269 15.502 1.00 23.48 302 PHE B CA 1
ATOM 1724 C C . PHE B 1 99 ? 6.481 25.358 16.124 1.00 25.17 302 PHE B C 1
ATOM 1725 O O . PHE B 1 99 ? 6.288 26.536 15.867 1.00 27.18 302 PHE B O 1
ATOM 1733 N N . TYR B 1 100 ? 7.467 24.965 16.901 1.00 26.10 303 TYR B N 1
ATOM 1734 C CA . TYR B 1 100 ? 8.416 25.939 17.450 1.00 24.81 303 TYR B CA 1
ATOM 1735 C C . TYR B 1 100 ? 9.669 25.951 16.596 1.00 23.49 303 TYR B C 1
ATOM 1736 O O . TYR B 1 100 ? 10.461 25.036 16.640 1.00 24.59 303 TYR B O 1
ATOM 1745 N N . VAL B 1 101 ? 9.821 26.994 15.808 1.00 24.38 304 VAL B N 1
ATOM 1746 C CA . VAL B 1 101 ? 10.828 27.056 14.783 1.00 24.19 304 VAL B CA 1
ATOM 1747 C C . VAL B 1 101 ? 12.097 27.784 15.267 1.00 29.81 304 VAL B C 1
ATOM 1748 O O . VAL B 1 101 ? 12.060 28.867 15.885 1.00 27.04 304 VAL B O 1
ATOM 1752 N N . LYS B 1 102 ? 13.231 27.179 14.971 1.00 31.99 305 LYS B N 1
ATOM 1753 C CA . LYS B 1 102 ? 14.513 27.753 15.366 1.00 30.11 305 LYS B CA 1
ATOM 1754 C C . LYS B 1 102 ? 14.657 29.136 14.754 1.00 32.69 305 LYS B C 1
ATOM 1755 O O . LYS B 1 102 ? 14.409 29.322 13.562 1.00 29.79 305 LYS B O 1
ATOM 1761 N N . ASN B 1 103 ? 15.039 30.102 15.593 1.00 31.98 306 ASN B N 1
ATOM 1762 C CA . ASN B 1 103 ? 15.154 31.513 15.231 1.00 34.04 306 ASN B CA 1
ATOM 1763 C C . ASN B 1 103 ? 13.896 32.150 14.734 1.00 39.59 306 ASN B C 1
ATOM 1764 O O . ASN B 1 103 ? 13.952 33.118 14.009 1.00 39.47 306 ASN B O 1
ATOM 1769 N N . LYS B 1 104 ? 12.745 31.621 15.118 1.00 38.50 307 LYS B N 1
ATOM 1770 C CA . LYS B 1 104 ? 11.508 32.243 14.716 1.00 34.03 307 LYS B CA 1
ATOM 1771 C C . LYS B 1 104 ? 10.440 32.137 15.780 1.00 30.41 307 LYS B C 1
ATOM 1772 O O . LYS B 1 104 ? 9.668 33.048 15.942 1.00 37.05 307 LYS B O 1
ATOM 1778 N N . GLY B 1 105 ? 10.382 31.034 16.507 1.00 28.38 308 GLY B N 1
ATOM 1779 C CA . GLY B 1 105 ? 9.344 30.849 17.487 1.00 31.08 308 GLY B CA 1
ATOM 1780 C C . GLY B 1 105 ? 8.138 30.131 16.906 1.00 30.77 308 GLY B C 1
ATOM 1781 O O . GLY B 1 105 ? 8.221 29.455 15.878 1.00 26.98 308 GLY B O 1
ATOM 1782 N N . TRP B 1 106 ? 7.027 30.290 17.598 1.00 25.98 309 TRP B N 1
ATOM 1783 C CA . TRP B 1 106 ? 5.824 29.556 17.309 1.00 30.72 309 TRP B CA 1
ATOM 1784 C C . TRP B 1 106 ? 5.289 29.919 15.945 1.00 28.69 309 TRP B C 1
ATOM 1785 O O . TRP B 1 106 ? 5.201 31.102 15.592 1.00 28.21 309 TRP B O 1
ATOM 1796 N N . SER B 1 107 ? 4.998 28.880 15.171 1.00 25.01 310 SER B N 1
ATOM 1797 C CA . SER B 1 107 ? 4.647 28.977 13.766 1.00 24.66 310 SER B CA 1
ATOM 1798 C C . SER B 1 107 ? 3.563 27.962 13.428 1.00 26.52 310 SER B C 1
ATOM 1799 O O . SER B 1 107 ? 3.448 26.918 14.071 1.00 27.98 310 SER B O 1
ATOM 1802 N N . SER B 1 108 ? 2.757 28.291 12.435 1.00 21.98 311 SER B N 1
ATOM 1803 C CA . SER B 1 108 ? 1.627 27.469 12.020 1.00 25.83 311 SER B CA 1
ATOM 1804 C C . SER B 1 108 ? 1.336 27.696 10.556 1.00 26.43 311 SER B C 1
ATOM 1805 O O . SER B 1 108 ? 1.661 28.759 10.019 1.00 25.38 311 SER B O 1
ATOM 1808 N N . PHE B 1 109 ? 0.696 26.727 9.904 1.00 24.69 312 PHE B N 1
ATOM 1809 C CA . PHE B 1 109 ? 0.187 26.979 8.557 1.00 23.42 312 PHE B CA 1
ATOM 1810 C C . PHE B 1 109 ? -1.106 27.747 8.592 1.00 25.17 312 PHE B C 1
ATOM 1811 O O . PHE B 1 109 ? -1.481 28.311 7.576 1.00 22.69 312 PHE B O 1
ATOM 1819 N N . TYR B 1 110 ? -1.817 27.765 9.729 1.00 23.76 313 TYR B N 1
ATOM 1820 C CA . TYR B 1 110 ? -3.100 28.481 9.839 1.00 26.63 313 TYR B CA 1
ATOM 1821 C C . TYR B 1 110 ? -3.137 29.230 11.180 1.00 25.71 313 TYR B C 1
ATOM 1822 O O . TYR B 1 110 ? -3.750 28.770 12.137 1.00 22.45 313 TYR B O 1
ATOM 1831 N N . PRO B 1 111 ? -2.491 30.390 11.245 1.00 22.94 314 PRO B N 1
ATOM 1832 C CA . PRO B 1 111 ? -2.285 31.046 12.533 1.00 23.19 314 PRO B CA 1
ATOM 1833 C C . PRO B 1 111 ? -3.574 31.387 13.290 1.00 26.81 314 PRO B C 1
ATOM 1834 O O . PRO B 1 111 ? -3.610 31.183 14.489 1.00 25.05 314 PRO B O 1
ATOM 1838 N N . SER B 1 112 ? -4.618 31.840 12.605 1.00 21.92 315 SER B N 1
ATOM 1839 C CA . SER B 1 112 ? -5.857 32.185 13.293 1.00 27.15 315 SER B CA 1
ATOM 1840 C C . SER B 1 112 ? -6.476 30.938 13.876 1.00 29.71 315 SER B C 1
ATOM 1841 O O . SER B 1 112 ? -6.933 30.954 15.009 1.00 25.94 315 SER B O 1
ATOM 1844 N N . LEU B 1 113 ? -6.488 29.842 13.112 1.00 25.73 316 LEU B N 1
ATOM 1845 C CA . LEU B 1 113 ? -7.062 28.610 13.622 1.00 26.57 316 LEU B CA 1
ATOM 1846 C C . LEU B 1 113 ? -6.252 28.109 14.819 1.00 28.14 316 LEU B C 1
ATOM 1847 O O . LEU B 1 113 ? -6.814 27.589 15.793 1.00 25.79 316 LEU B O 1
ATOM 1852 N N . THR B 1 114 ? -4.933 28.277 14.754 1.00 25.28 317 THR B N 1
ATOM 1853 C CA . THR B 1 114 ? -4.068 27.853 15.848 1.00 22.39 317 THR B CA 1
ATOM 1854 C C . THR B 1 114 ? -4.326 28.682 17.145 1.00 27.78 317 THR B C 1
ATOM 1855 O O . THR B 1 114 ? -4.279 28.109 18.258 1.00 25.00 317 THR B O 1
ATOM 1859 N N . VAL B 1 115 ? -4.584 29.989 17.028 1.00 25.78 318 VAL B N 1
ATOM 1860 C CA A VAL B 1 115 ? -4.916 30.777 18.215 0.50 28.81 318 VAL B CA 1
ATOM 1861 C CA B VAL B 1 115 ? -4.897 30.770 18.223 0.50 29.38 318 VAL B CA 1
ATOM 1862 C C . VAL B 1 115 ? -6.201 30.272 18.853 1.00 27.54 318 VAL B C 1
ATOM 1863 O O . VAL B 1 115 ? -6.252 30.070 20.051 1.00 28.28 318 VAL B O 1
ATOM 1870 N N . VAL B 1 116 ? -7.219 30.034 18.041 1.00 27.70 319 VAL B N 1
ATOM 1871 C CA . VAL B 1 116 ? -8.501 29.587 18.550 1.00 29.24 319 VAL B CA 1
ATOM 1872 C C . VAL B 1 116 ? -8.378 28.208 19.218 1.00 35.62 319 VAL B C 1
ATOM 1873 O O . VAL B 1 116 ? -8.889 28.006 20.317 1.00 32.53 319 VAL B O 1
ATOM 1877 N N . GLN B 1 117 ? -7.667 27.267 18.591 1.00 31.59 320 GLN B N 1
ATOM 1878 C CA . GLN B 1 117 ? -7.629 25.903 19.100 1.00 33.93 320 GLN B CA 1
ATOM 1879 C C . GLN B 1 117 ? -6.619 25.685 20.202 1.00 34.33 320 GLN B C 1
ATOM 1880 O O . GLN B 1 117 ? -6.858 24.868 21.058 1.00 34.24 320 GLN B O 1
ATOM 1886 N N . HIS B 1 118 ? -5.482 26.384 20.150 1.00 28.75 321 HIS B N 1
ATOM 1887 C CA . HIS B 1 118 ? -4.386 26.164 21.085 1.00 30.20 321 HIS B CA 1
ATOM 1888 C C . HIS B 1 118 ? -3.989 27.360 21.921 1.00 29.86 321 HIS B C 1
ATOM 1889 O O . HIS B 1 118 ? -3.162 27.191 22.807 1.00 29.42 321 HIS B O 1
ATOM 1896 N N . GLY B 1 119 ? -4.509 28.553 21.608 1.00 27.85 322 GLY B N 1
ATOM 1897 C CA . GLY B 1 119 ? -4.165 29.770 22.351 1.00 29.70 322 GLY B CA 1
ATOM 1898 C C . GLY B 1 119 ? -2.723 30.241 22.153 1.00 30.91 322 GLY B C 1
ATOM 1899 O O . GLY B 1 119 ? -2.224 31.023 22.932 1.00 35.42 322 GLY B O 1
ATOM 1900 N N . ILE B 1 120 ? -2.066 29.812 21.079 1.00 28.92 323 ILE B N 1
ATOM 1901 C CA . ILE B 1 120 ? -0.707 30.230 20.769 1.00 31.94 323 ILE B CA 1
ATOM 1902 C C . ILE B 1 120 ? -0.713 31.108 19.512 1.00 31.98 323 ILE B C 1
ATOM 1903 O O . ILE B 1 120 ? -1.136 30.633 18.457 1.00 29.81 323 ILE B O 1
ATOM 1908 N N . PRO B 1 121 ? -0.250 32.379 19.610 1.00 31.90 324 PRO B N 1
ATOM 1909 C CA . PRO B 1 121 ? -0.124 33.229 18.414 1.00 34.58 324 PRO B CA 1
ATOM 1910 C C . PRO B 1 121 ? 1.120 32.854 17.634 1.00 31.48 324 PRO B C 1
ATOM 1911 O O . PRO B 1 121 ? 2.201 32.753 18.194 1.00 31.28 324 PRO B O 1
ATOM 1915 N N . CYS B 1 122 ? 0.974 32.602 16.350 1.00 29.31 325 CYS B N 1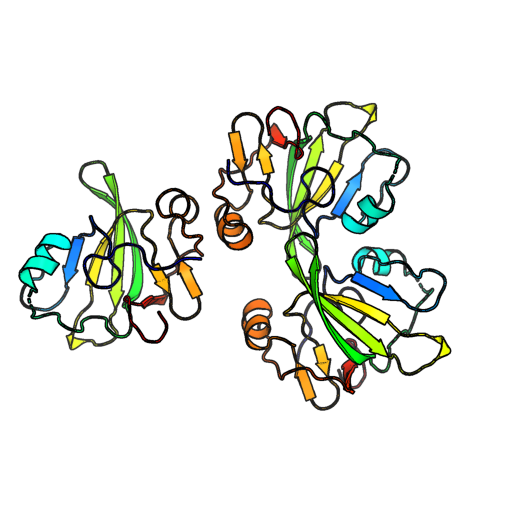
ATOM 1916 C CA . CYS B 1 122 ? 2.065 32.023 15.559 1.00 26.85 325 CYS B CA 1
ATOM 1917 C C . CYS B 1 122 ? 2.374 32.817 14.318 1.00 29.34 325 CYS B C 1
ATOM 1918 O O . CYS B 1 122 ? 1.456 33.365 13.741 1.00 25.11 325 CYS B O 1
ATOM 1921 N N . CYS B 1 123 ? 3.641 32.821 13.885 1.00 26.28 326 CYS B N 1
ATOM 1922 C CA A CYS B 1 123 ? 4.050 33.231 12.559 0.50 27.53 326 CYS B CA 1
ATOM 1923 C CA B CYS B 1 123 ? 3.925 33.295 12.548 0.50 26.81 326 CYS B CA 1
ATOM 1924 C C . CYS B 1 123 ? 3.617 32.156 11.567 1.00 28.35 326 CYS B C 1
ATOM 1925 O O . CYS B 1 123 ? 3.155 31.078 11.962 1.00 24.91 326 CYS B O 1
ATOM 1930 N N . GLU B 1 124 ? 3.784 32.431 10.291 1.00 27.19 327 GLU B N 1
ATOM 1931 C CA . GLU B 1 124 ? 3.514 31.425 9.270 1.00 33.40 327 GLU B CA 1
ATOM 1932 C C . GLU B 1 124 ? 4.712 30.515 9.110 1.00 30.81 327 GLU B C 1
ATOM 1933 O O . GLU B 1 124 ? 5.831 30.986 9.085 1.00 33.27 327 GLU B O 1
ATOM 1939 N N . VAL B 1 125 ? 4.469 29.226 8.910 1.00 29.80 328 VAL B N 1
ATOM 1940 C CA . VAL B 1 125 ? 5.528 28.273 8.671 1.00 24.42 328 VAL B CA 1
ATOM 1941 C C . VAL B 1 125 ? 5.960 28.357 7.208 1.00 27.89 328 VAL B C 1
ATOM 1942 O O . VAL B 1 125 ? 5.124 28.536 6.343 1.00 24.29 328 VAL B O 1
ATOM 1946 N N . HIS B 1 126 ? 7.246 28.176 6.927 1.00 25.47 329 HIS B N 1
ATOM 1947 C CA . HIS B 1 126 ? 7.694 28.030 5.533 1.00 26.28 329 HIS B CA 1
ATOM 1948 C C . HIS B 1 126 ? 8.730 26.945 5.364 1.00 24.69 329 HIS B C 1
ATOM 1949 O O . HIS B 1 126 ? 9.382 26.561 6.309 1.00 22.62 329 HIS B O 1
ATOM 1956 N N . ILE B 1 127 ? 8.918 26.481 4.134 1.00 28.07 330 ILE B N 1
ATOM 1957 C CA . ILE B 1 127 ? 9.941 25.479 3.841 1.00 26.02 330 ILE B CA 1
ATOM 1958 C C . ILE B 1 127 ? 11.285 26.048 4.306 1.00 30.50 330 ILE B C 1
ATOM 1959 O O . ILE B 1 127 ? 11.530 27.230 4.134 1.00 29.14 330 ILE B O 1
ATOM 1964 N N . GLY B 1 128 ? 12.133 25.204 4.886 1.00 28.82 331 GLY B N 1
ATOM 1965 C CA . GLY B 1 128 ? 13.386 25.621 5.480 1.00 30.71 331 GLY B CA 1
ATOM 1966 C C . GLY B 1 128 ? 13.293 25.787 6.975 1.00 30.05 331 GLY B C 1
ATOM 1967 O O . GLY B 1 128 ? 14.303 25.734 7.636 1.00 29.21 331 GLY B O 1
ATOM 1968 N N . ASP B 1 129 ? 12.091 25.976 7.523 1.00 28.76 332 ASP B N 1
ATOM 1969 C CA . ASP B 1 129 ? 11.939 26.107 8.959 1.00 28.57 332 ASP B CA 1
ATOM 1970 C C . ASP B 1 129 ? 12.405 24.833 9.686 1.00 26.51 332 ASP B C 1
ATOM 1971 O O . ASP B 1 129 ? 12.049 23.731 9.300 1.00 25.76 332 ASP B O 1
ATOM 1976 N N . VAL B 1 130 ? 13.229 24.995 10.717 1.00 23.50 333 VAL B N 1
ATOM 1977 C CA . VAL B 1 130 ? 13.687 23.874 11.532 1.00 23.20 333 VAL B CA 1
ATOM 1978 C C . VAL B 1 130 ? 12.806 23.796 12.785 1.00 23.62 333 VAL B C 1
ATOM 1979 O O . VAL B 1 130 ? 12.878 24.677 13.656 1.00 23.93 333 VAL B O 1
ATOM 1983 N N . CYS B 1 131 ? 12.003 22.730 12.883 1.00 23.18 334 CYS B N 1
ATOM 1984 C CA . CYS B 1 131 ? 11.006 22.590 13.939 1.00 23.74 334 CYS B CA 1
ATOM 1985 C C . CYS B 1 131 ? 11.648 21.822 15.058 1.00 27.51 334 CYS B C 1
ATOM 1986 O O . CYS B 1 131 ? 12.074 20.687 14.862 1.00 25.77 334 CYS B O 1
ATOM 1989 N N . LEU B 1 132 ? 11.715 22.444 16.224 1.00 23.02 335 LEU B N 1
ATOM 1990 C CA . LEU B 1 132 ? 12.493 21.915 17.352 1.00 26.55 335 LEU B CA 1
ATOM 1991 C C . LEU B 1 132 ? 11.602 21.036 18.204 1.00 26.22 335 LEU B C 1
ATOM 1992 O O . LEU B 1 132 ? 10.431 21.326 18.319 1.00 25.08 335 LEU B O 1
ATOM 1997 N N . PRO B 1 133 ? 12.147 19.976 18.822 1.00 26.12 336 PRO B N 1
ATOM 1998 C CA . PRO B 1 133 ? 11.418 19.222 19.833 1.00 30.03 336 PRO B CA 1
ATOM 1999 C C . PRO B 1 133 ? 11.386 19.928 21.211 1.00 32.26 336 PRO B C 1
ATOM 2000 O O . PRO B 1 133 ? 12.211 20.782 21.460 1.00 31.17 336 PRO B O 1
ATOM 2004 N N . PRO B 1 134 ? 10.451 19.553 22.105 1.00 34.06 337 PRO B N 1
ATOM 2005 C CA . PRO B 1 134 ? 10.451 20.136 23.447 1.00 40.65 337 PRO B CA 1
ATOM 2006 C C . PRO B 1 134 ? 11.753 19.795 24.141 1.00 41.11 337 PRO B C 1
ATOM 2007 O O . PRO B 1 134 ? 12.314 18.704 23.941 1.00 42.16 337 PRO B O 1
ATOM 2011 N N . GLY B 1 135 ? 12.272 20.718 24.927 1.00 45.71 338 GLY B N 1
ATOM 2012 C CA . GLY B 1 135 ? 13.550 20.419 25.609 1.00 55.35 338 GLY B CA 1
ATOM 2013 C C . GLY B 1 135 ? 14.798 20.364 24.723 1.00 55.66 338 GLY B C 1
ATOM 2014 O O . GLY B 1 135 ? 15.819 19.864 25.148 1.00 54.27 338 GLY B O 1
ATOM 2015 N N . HIS B 1 136 ? 14.717 20.850 23.481 1.00 54.21 339 HIS B N 1
ATOM 2016 C CA . HIS B 1 136 ? 15.907 21.291 22.760 1.00 51.28 339 HIS B CA 1
ATOM 2017 C C . HIS B 1 136 ? 16.446 22.520 23.523 1.00 53.62 339 HIS B C 1
ATOM 2018 O O . HIS B 1 136 ? 15.662 23.242 24.121 1.00 56.99 339 HIS B O 1
ATOM 2025 N N . PRO B 1 137 ? 17.767 22.765 23.514 1.00 59.14 340 PRO B N 1
ATOM 2026 C CA . PRO B 1 137 ? 18.296 23.964 24.231 1.00 63.34 340 PRO B CA 1
ATOM 2027 C C . PRO B 1 137 ? 17.721 25.327 23.766 1.00 66.10 340 PRO B C 1
ATOM 2028 O O . PRO B 1 137 ? 17.661 26.271 24.563 1.00 68.40 340 PRO B O 1
ATOM 2032 N N . ASP B 1 138 ? 17.297 25.424 22.503 1.00 61.62 341 ASP B N 1
ATOM 2033 C CA . ASP B 1 138 ? 16.650 26.639 21.983 1.00 62.29 341 ASP B CA 1
ATOM 2034 C C . ASP B 1 138 ? 15.106 26.623 22.120 1.00 60.75 341 ASP B C 1
ATOM 2035 O O . ASP B 1 138 ? 14.457 27.545 21.618 1.00 58.31 341 ASP B O 1
ATOM 2040 N N . ALA B 1 139 ? 14.531 25.618 22.798 1.00 60.50 342 ALA B N 1
ATOM 2041 C CA . ALA B 1 139 ? 13.064 25.400 22.839 1.00 62.94 342 ALA B CA 1
ATOM 2042 C C . ALA B 1 139 ? 12.440 25.632 24.214 1.00 68.37 342 ALA B C 1
ATOM 2043 O O . ALA B 1 139 ? 11.192 25.648 24.345 1.00 72.91 342 ALA B O 1
ATOM 2046 N N . MET C 1 2 ? 26.880 50.381 3.099 1.00 110.46 0 MET C N 1
ATOM 2047 C CA . MET C 1 2 ? 26.373 51.142 4.277 1.00 107.63 0 MET C CA 1
ATOM 2048 C C . MET C 1 2 ? 25.220 52.056 3.826 1.00 103.43 0 MET C C 1
ATOM 2049 O O . MET C 1 2 ? 25.200 53.252 4.162 1.00 100.73 0 MET C O 1
ATOM 2051 N N . SER C 1 3 ? 24.263 51.458 3.093 1.00 100.97 206 SER C N 1
ATOM 2052 C CA . SER C 1 3 ? 23.216 52.182 2.332 1.00 94.49 206 SER C CA 1
ATOM 2053 C C . SER C 1 3 ? 21.830 52.298 3.020 1.00 86.76 206 SER C C 1
ATOM 2054 O O . SER C 1 3 ? 21.271 51.329 3.571 1.00 85.77 206 SER C O 1
ATOM 2057 N N . TRP C 1 4 ? 21.254 53.492 2.904 1.00 75.70 207 TRP C N 1
ATOM 2058 C CA . TRP C 1 4 ? 20.286 53.980 3.877 1.00 65.06 207 TRP C CA 1
ATOM 2059 C C . TRP C 1 4 ? 18.869 53.407 3.784 1.00 60.18 207 TRP C C 1
ATOM 2060 O O . TRP C 1 4 ? 18.306 53.294 2.687 1.00 56.12 207 TRP C O 1
ATOM 2071 N N . PRO C 1 5 ? 18.269 53.079 4.948 1.00 53.73 208 PRO C N 1
ATOM 2072 C CA . PRO C 1 5 ? 16.831 52.816 4.951 1.00 51.66 208 PRO C CA 1
ATOM 2073 C C . PRO C 1 5 ? 16.073 54.126 4.693 1.00 47.00 208 PRO C C 1
ATOM 2074 O O . PRO C 1 5 ? 16.666 55.213 4.761 1.00 44.36 208 PRO C O 1
ATOM 2078 N N . SER C 1 6 ? 14.772 54.028 4.453 1.00 43.83 209 SER C N 1
ATOM 2079 C CA . SER C 1 6 ? 14.015 55.176 4.025 1.00 43.09 209 SER C CA 1
ATOM 2080 C C . SER C 1 6 ? 13.696 56.071 5.212 1.00 39.38 209 SER C C 1
ATOM 2081 O O . SER C 1 6 ? 12.935 55.697 6.082 1.00 43.26 209 SER C O 1
ATOM 2084 N N . THR C 1 7 ? 14.328 57.240 5.246 1.00 34.42 210 THR C N 1
ATOM 2085 C CA . THR C 1 7 ? 14.143 58.199 6.303 1.00 36.77 210 THR C CA 1
ATOM 2086 C C . THR C 1 7 ? 13.131 59.276 5.902 1.00 34.50 210 THR C C 1
ATOM 2087 O O . THR C 1 7 ? 12.983 59.629 4.725 1.00 33.92 210 THR C O 1
ATOM 2091 N N . VAL C 1 8 ? 12.430 59.795 6.889 1.00 32.46 211 VAL C N 1
ATOM 2092 C CA . VAL C 1 8 ? 11.470 60.871 6.685 1.00 30.28 211 VAL C CA 1
ATOM 2093 C C . VAL C 1 8 ? 12.102 62.248 6.905 1.00 33.82 211 VAL C C 1
ATOM 2094 O O . VAL C 1 8 ? 11.868 63.163 6.128 1.00 32.17 211 VAL C O 1
ATOM 2098 N N . TRP C 1 9 ? 12.852 62.406 7.993 1.00 29.60 212 TRP C N 1
ATOM 2099 C CA . TRP C 1 9 ? 13.494 63.658 8.324 1.00 30.63 212 TRP C CA 1
ATOM 2100 C C . TRP C 1 9 ? 14.772 63.302 9.103 1.00 33.66 212 TRP C C 1
ATOM 2101 O O . TRP C 1 9 ? 14.708 62.450 10.005 1.00 34.34 212 TRP C O 1
ATOM 2112 N N . HIS C 1 10 ? 15.905 63.923 8.744 1.00 30.90 213 HIS C N 1
ATOM 2113 C CA . HIS C 1 10 ? 17.211 63.602 9.331 1.00 29.94 213 HIS C CA 1
ATOM 2114 C C . HIS C 1 10 ? 17.400 62.091 9.214 1.00 31.56 213 HIS C C 1
ATOM 2115 O O . HIS C 1 10 ? 17.102 61.536 8.133 1.00 34.13 213 HIS C O 1
ATOM 2122 N N . CYS C 1 11 ? 17.822 61.399 10.289 1.00 31.13 214 CYS C N 1
ATOM 2123 C CA . CYS C 1 11 ? 17.965 59.928 10.218 1.00 32.60 214 CYS C CA 1
ATOM 2124 C C . CYS C 1 11 ? 16.717 59.145 10.641 1.00 31.87 214 CYS C C 1
ATOM 2125 O O . CYS C 1 11 ? 16.741 57.908 10.715 1.00 33.13 214 CYS C O 1
ATOM 2128 N N . PHE C 1 12 ? 15.614 59.840 10.900 1.00 29.94 215 PHE C N 1
ATOM 2129 C CA . PHE C 1 12 ? 14.448 59.181 11.523 1.00 27.17 215 PHE C CA 1
ATOM 2130 C C . PHE C 1 12 ? 13.473 58.535 10.525 1.00 28.13 215 PHE C C 1
ATOM 2131 O O . PHE C 1 12 ? 13.082 59.137 9.505 1.00 30.38 215 PHE C O 1
ATOM 2139 N N . LEU C 1 13 ? 13.118 57.298 10.842 1.00 25.74 216 LEU C N 1
ATOM 2140 C CA . LEU C 1 13 ? 12.180 56.496 10.071 1.00 27.62 216 LEU C CA 1
ATOM 2141 C C . LEU C 1 13 ? 10.739 56.836 10.383 1.00 26.60 216 LEU C C 1
ATOM 2142 O O . LEU C 1 13 ? 10.429 57.484 11.391 1.00 26.52 216 LEU C O 1
ATOM 2147 N N . LYS C 1 14 ? 9.864 56.384 9.493 1.00 27.94 217 LYS C N 1
ATOM 2148 C CA . LYS C 1 14 ? 8.399 56.563 9.632 1.00 26.09 217 LYS C CA 1
ATOM 2149 C C . LYS C 1 14 ? 7.894 56.117 10.986 1.00 25.47 217 LYS C C 1
ATOM 2150 O O . LYS C 1 14 ? 8.268 55.049 11.456 1.00 25.49 217 LYS C O 1
ATOM 2156 N N . GLY C 1 15 ? 7.016 56.900 11.621 1.00 27.26 218 GLY C N 1
ATOM 2157 C CA . GLY C 1 15 ? 6.483 56.541 12.941 1.00 27.14 218 GLY C CA 1
ATOM 2158 C C . GLY C 1 15 ? 7.233 57.139 14.135 1.00 27.07 218 GLY C C 1
ATOM 2159 O O . GLY C 1 15 ? 6.765 57.103 15.283 1.00 28.52 218 GLY C O 1
ATOM 2160 N N . THR C 1 16 ? 8.391 57.707 13.858 1.00 25.75 219 THR C N 1
ATOM 2161 C CA . THR C 1 16 ? 9.111 58.492 14.861 1.00 26.45 219 THR C CA 1
ATOM 2162 C C . THR C 1 16 ? 8.320 59.740 15.215 1.00 24.48 219 THR C C 1
ATOM 2163 O O . THR C 1 16 ? 7.684 60.351 14.341 1.00 23.11 219 THR C O 1
ATOM 2167 N N . ARG C 1 17 ? 8.366 60.110 16.490 1.00 23.54 220 ARG C N 1
ATOM 2168 C CA . ARG C 1 17 ? 7.773 61.359 16.989 1.00 23.74 220 ARG C CA 1
ATOM 2169 C C . ARG C 1 17 ? 8.878 62.242 17.552 1.00 25.10 220 ARG C C 1
ATOM 2170 O O . ARG C 1 17 ? 9.839 61.733 18.150 1.00 24.83 220 ARG C O 1
ATOM 2178 N N . LEU C 1 18 ? 8.732 63.550 17.335 1.00 25.50 221 LEU C N 1
ATOM 2179 C CA . LEU C 1 18 ? 9.741 64.567 17.651 1.00 25.37 221 LEU C CA 1
ATOM 2180 C C . LEU C 1 18 ? 9.189 65.579 18.631 1.00 22.35 221 LEU C C 1
ATOM 2181 O O . LEU C 1 18 ? 8.003 65.945 18.566 1.00 23.92 221 LEU C O 1
ATOM 2186 N N . CYS C 1 19 ? 10.053 66.015 19.539 1.00 22.04 222 CYS C N 1
ATOM 2187 C CA . CYS C 1 19 ? 9.730 67.084 20.461 1.00 21.47 222 CYS C CA 1
ATOM 2188 C C . CYS C 1 19 ? 10.949 67.963 20.585 1.00 24.45 222 CYS C C 1
ATOM 2189 O O . CYS C 1 19 ? 11.907 67.644 21.295 1.00 25.48 222 CYS C O 1
ATOM 2192 N N . PHE C 1 20 ? 10.921 69.093 19.891 1.00 23.63 223 PHE C N 1
ATOM 2193 C CA . PHE C 1 20 ? 11.973 70.079 20.020 1.00 24.62 223 PHE C CA 1
ATOM 2194 C C . PHE C 1 20 ? 11.856 70.839 21.319 1.00 26.54 223 PHE C C 1
ATOM 2195 O O . PHE C 1 20 ? 10.761 71.312 21.690 1.00 27.20 223 PHE C O 1
ATOM 2203 N N . HIS C 1 21 ? 12.985 70.990 22.008 1.00 26.76 224 HIS C N 1
ATOM 2204 C CA . HIS C 1 21 ? 12.970 71.729 23.266 1.00 28.09 224 HIS C CA 1
ATOM 2205 C C . HIS C 1 21 ? 12.902 73.252 23.026 1.00 31.37 224 HIS C C 1
ATOM 2206 O O . HIS C 1 21 ? 12.483 73.998 23.894 1.00 30.72 224 HIS C O 1
ATOM 2213 N N . LYS C 1 22 ? 13.356 73.711 21.864 1.00 30.65 225 LYS C N 1
ATOM 2214 C CA . LYS C 1 22 ? 13.355 75.130 21.554 1.00 31.90 225 LYS C CA 1
ATOM 2215 C C . LYS C 1 22 ? 12.649 75.357 20.243 1.00 31.89 225 LYS C C 1
ATOM 2216 O O . LYS C 1 22 ? 12.494 74.456 19.440 1.00 33.86 225 LYS C O 1
ATOM 2222 N N . GLY C 1 23 ? 12.146 76.570 20.078 1.00 41.32 226 GLY C N 1
ATOM 2223 C CA . GLY C 1 23 ? 11.492 77.002 18.842 1.00 43.87 226 GLY C CA 1
ATOM 2224 C C . GLY C 1 23 ? 10.011 77.237 19.044 1.00 47.23 226 GLY C C 1
ATOM 2225 O O . GLY C 1 23 ? 9.494 77.215 20.169 1.00 46.44 226 GLY C O 1
ATOM 2226 N N . SER C 1 24 ? 9.335 77.477 17.936 1.00 50.71 227 SER C N 1
ATOM 2227 C CA . SER C 1 24 ? 7.956 77.921 17.975 1.00 58.43 227 SER C CA 1
ATOM 2228 C C . SER C 1 24 ? 7.014 76.709 18.199 1.00 55.60 227 SER C C 1
ATOM 2229 O O . SER C 1 24 ? 5.880 76.895 18.614 1.00 59.37 227 SER C O 1
ATOM 2232 N N . ASN C 1 25 ? 7.473 75.484 17.944 1.00 49.68 228 ASN C N 1
ATOM 2233 C CA . ASN C 1 25 ? 6.656 74.305 18.274 1.00 47.21 228 ASN C CA 1
ATOM 2234 C C . ASN C 1 25 ? 7.376 73.378 19.242 1.00 40.19 228 ASN C C 1
ATOM 2235 O O . ASN C 1 25 ? 8.266 72.627 18.848 1.00 33.82 228 ASN C O 1
ATOM 2240 N N . LYS C 1 26 ? 6.941 73.430 20.497 1.00 36.60 229 LYS C N 1
ATOM 2241 C CA . LYS C 1 26 ? 7.502 72.594 21.558 1.00 40.53 229 LYS C CA 1
ATOM 2242 C C . LYS C 1 26 ? 6.645 71.350 21.904 1.00 40.71 229 LYS C C 1
ATOM 2243 O O . LYS C 1 26 ? 6.882 70.686 22.917 1.00 39.27 229 LYS C O 1
ATOM 2249 N N . GLU C 1 27 ? 5.659 71.043 21.068 1.00 39.01 230 GLU C N 1
ATOM 2250 C CA A GLU C 1 27 ? 4.770 69.914 21.272 0.60 39.14 230 GLU C CA 1
ATOM 2251 C CA B GLU C 1 27 ? 4.805 69.909 21.340 0.40 38.60 230 GLU C CA 1
ATOM 2252 C C . GLU C 1 27 ? 5.375 68.703 20.612 1.00 33.90 230 GLU C C 1
ATOM 2253 O O . GLU C 1 27 ? 6.247 68.838 19.761 1.00 32.73 230 GLU C O 1
ATOM 2264 N N . TRP C 1 28 ? 4.855 67.528 20.959 1.00 31.15 231 TRP C N 1
ATOM 2265 C CA . TRP C 1 28 ? 5.179 66.290 20.280 1.00 28.35 231 TRP C CA 1
ATOM 2266 C C . TRP C 1 28 ? 4.530 66.352 18.909 1.00 25.21 231 TRP C C 1
ATOM 2267 O O . TRP C 1 28 ? 3.360 66.695 18.787 1.00 26.58 231 TRP C O 1
ATOM 2278 N N . GLN C 1 29 ? 5.273 65.968 17.898 1.00 24.31 232 GLN C N 1
ATOM 2279 C CA . GLN C 1 29 ? 4.726 65.828 16.552 1.00 26.73 232 GLN C CA 1
ATOM 2280 C C . GLN C 1 29 ? 5.253 64.615 15.811 1.00 25.78 232 GLN C C 1
ATOM 2281 O O . GLN C 1 29 ? 6.425 64.261 15.915 1.00 26.85 232 GLN C O 1
ATOM 2287 N N . ASP C 1 30 ? 4.384 64.036 14.982 1.00 22.06 233 ASP C N 1
ATOM 2288 C CA . ASP C 1 30 ? 4.752 62.933 14.136 1.00 21.35 233 ASP C CA 1
ATOM 2289 C C . ASP C 1 30 ? 5.765 63.420 13.108 1.00 22.67 233 ASP C C 1
ATOM 2290 O O . ASP C 1 30 ? 5.639 64.534 12.589 1.00 24.66 233 ASP C O 1
ATOM 2295 N N . VAL C 1 31 ? 6.733 62.575 12.797 1.00 24.50 234 VAL C N 1
ATOM 2296 C CA . VAL C 1 31 ? 7.825 62.965 11.916 1.00 24.35 234 VAL C CA 1
ATOM 2297 C C . VAL C 1 31 ? 7.341 63.337 10.509 1.00 26.11 234 VAL C C 1
ATOM 2298 O O . VAL C 1 31 ? 7.874 64.271 9.908 1.00 27.25 234 VAL C O 1
ATOM 2302 N N . GLU C 1 32 ? 6.345 62.630 10.003 1.00 26.13 235 GLU C N 1
ATOM 2303 C CA . GLU C 1 32 ? 5.765 62.920 8.674 1.00 27.73 235 GLU C CA 1
ATOM 2304 C C . GLU C 1 32 ? 4.975 64.218 8.687 1.00 28.52 235 GLU C C 1
ATOM 2305 O O . GLU C 1 32 ? 5.074 65.012 7.737 1.00 29.43 235 GLU C O 1
ATOM 2311 N N . ASP C 1 33 ? 4.251 64.483 9.776 1.00 28.15 236 ASP C N 1
ATOM 2312 C CA . ASP C 1 33 ? 3.526 65.775 9.898 1.00 29.00 236 ASP C CA 1
ATOM 2313 C C . ASP C 1 33 ? 4.547 66.905 9.977 1.00 29.02 236 ASP C C 1
ATOM 2314 O O . ASP C 1 33 ? 4.368 67.940 9.345 1.00 27.34 236 ASP C O 1
ATOM 2319 N N . PHE C 1 34 ? 5.632 66.689 10.713 1.00 27.15 237 PHE C N 1
ATOM 2320 C CA . PHE C 1 34 ? 6.708 67.675 10.798 1.00 29.06 237 PHE C CA 1
ATOM 2321 C C . PHE C 1 34 ? 7.367 67.973 9.433 1.00 32.52 237 PHE C C 1
ATOM 2322 O O . PHE C 1 34 ? 7.533 69.131 9.052 1.00 33.50 237 PHE C O 1
ATOM 2330 N N . ALA C 1 35 ? 7.732 66.923 8.709 1.00 31.17 238 ALA C N 1
ATOM 2331 C CA . ALA C 1 35 ? 8.435 67.054 7.434 1.00 34.53 238 ALA C CA 1
ATOM 2332 C C . ALA C 1 35 ? 7.515 67.698 6.406 1.00 35.60 238 ALA C C 1
ATOM 2333 O O . ALA C 1 35 ? 7.962 68.493 5.614 1.00 40.91 238 ALA C O 1
ATOM 2335 N N . ARG C 1 36 ? 6.220 67.432 6.451 1.00 38.98 239 ARG C N 1
ATOM 2336 C CA . ARG C 1 36 ? 5.267 68.148 5.570 1.00 43.30 239 ARG C CA 1
ATOM 2337 C C . ARG C 1 36 ? 5.233 69.649 5.914 1.00 51.12 239 ARG C C 1
ATOM 2338 O O . ARG C 1 36 ? 5.396 70.481 5.033 1.00 50.61 239 ARG C O 1
ATOM 2341 N N . ALA C 1 37 ? 5.053 69.988 7.197 1.00 52.37 240 ALA C N 1
ATOM 2342 C CA . ALA C 1 37 ? 5.007 71.392 7.633 1.00 56.92 240 ALA C CA 1
ATOM 2343 C C . ALA C 1 37 ? 6.319 72.157 7.339 1.00 61.72 240 ALA C C 1
ATOM 2344 O O . ALA C 1 37 ? 6.265 73.371 7.189 1.00 64.32 240 ALA C O 1
ATOM 2346 N N . GLU C 1 38 ? 7.466 71.465 7.270 1.00 89.51 241 GLU C N 1
ATOM 2347 C CA . GLU C 1 38 ? 8.762 72.069 6.886 1.00 93.81 241 GLU C CA 1
ATOM 2348 C C . GLU C 1 38 ? 8.920 72.197 5.369 1.00 103.01 241 GLU C C 1
ATOM 2349 O O . GLU C 1 38 ? 8.967 71.197 4.660 1.00 103.72 241 GLU C O 1
ATOM 2355 N N . GLY C 1 39 ? 9.031 73.421 4.875 1.00 114.01 242 GLY C N 1
ATOM 2356 C CA . GLY C 1 39 ? 9.254 73.660 3.450 1.00 123.45 242 GLY C CA 1
ATOM 2357 C C . GLY C 1 39 ? 8.399 72.795 2.546 1.00 126.99 242 GLY C C 1
ATOM 2358 O O . GLY C 1 39 ? 7.345 73.226 2.091 1.00 132.46 242 GLY C O 1
ATOM 2359 N N . GLY C 1 49 ? 11.349 76.736 6.440 1.00 108.41 252 GLY C N 1
ATOM 2360 C CA . GLY C 1 49 ? 12.264 75.903 7.213 1.00 101.90 252 GLY C CA 1
ATOM 2361 C C . GLY C 1 49 ? 12.532 76.383 8.637 1.00 99.64 252 GLY C C 1
ATOM 2362 O O . GLY C 1 49 ? 13.675 76.678 8.993 1.00 97.44 252 GLY C O 1
ATOM 2363 N N . ILE C 1 50 ? 11.483 76.425 9.463 1.00 100.60 253 ILE C N 1
ATOM 2364 C CA . ILE C 1 50 ? 11.596 76.694 10.916 1.00 98.06 253 ILE C CA 1
ATOM 2365 C C . ILE C 1 50 ? 12.671 75.832 11.645 1.00 92.63 253 ILE C C 1
ATOM 2366 O O . ILE C 1 50 ? 13.071 76.175 12.765 1.00 93.01 253 ILE C O 1
ATOM 2371 N N . HIS C 1 51 ? 13.129 74.726 11.037 1.00 85.78 254 HIS C N 1
ATOM 2372 C CA . HIS C 1 51 ? 14.301 73.979 11.538 1.00 77.04 254 HIS C CA 1
ATOM 2373 C C . HIS C 1 51 ? 15.334 73.566 10.453 1.00 74.73 254 HIS C C 1
ATOM 2374 O O . HIS C 1 51 ? 16.065 72.586 10.626 1.00 63.05 254 HIS C O 1
ATOM 2381 N N . LYS C 1 52 ? 15.424 74.324 9.354 1.00 78.91 255 LYS C N 1
ATOM 2382 C CA . LYS C 1 52 ? 16.356 73.991 8.271 1.00 78.26 255 LYS C CA 1
ATOM 2383 C C . LYS C 1 52 ? 17.777 73.869 8.834 1.00 72.96 255 LYS C C 1
ATOM 2384 O O . LYS C 1 52 ? 18.258 74.793 9.512 1.00 75.19 255 LYS C O 1
ATOM 2386 N N . GLY C 1 53 ? 18.434 72.729 8.591 1.00 63.08 256 GLY C N 1
ATOM 2387 C CA . GLY C 1 53 ? 19.832 72.537 9.012 1.00 58.29 256 GLY C CA 1
ATOM 2388 C C . GLY C 1 53 ? 20.024 71.949 10.403 1.00 48.33 256 GLY C C 1
ATOM 2389 O O . GLY C 1 53 ? 21.161 71.718 10.828 1.00 46.06 256 GLY C O 1
ATOM 2390 N N . TYR C 1 54 ? 18.927 71.714 11.120 1.00 45.14 257 TYR C N 1
ATOM 2391 C CA . TYR C 1 54 ? 19.022 71.228 12.477 1.00 38.32 257 TYR C CA 1
ATOM 2392 C C . TYR C 1 54 ? 19.692 69.862 12.460 1.00 35.12 257 TYR C C 1
ATOM 2393 O O . TYR C 1 54 ? 19.271 68.970 11.740 1.00 37.65 257 TYR C O 1
ATOM 2402 N N . GLY C 1 55 ? 20.711 69.714 13.289 1.00 35.55 258 GLY C N 1
ATOM 2403 C CA . GLY C 1 55 ? 21.400 68.451 13.503 1.00 33.83 258 GLY C CA 1
ATOM 2404 C C . GLY C 1 55 ? 22.268 68.056 12.327 1.00 38.52 258 GLY C C 1
ATOM 2405 O O . GLY C 1 55 ? 22.552 66.874 12.174 1.00 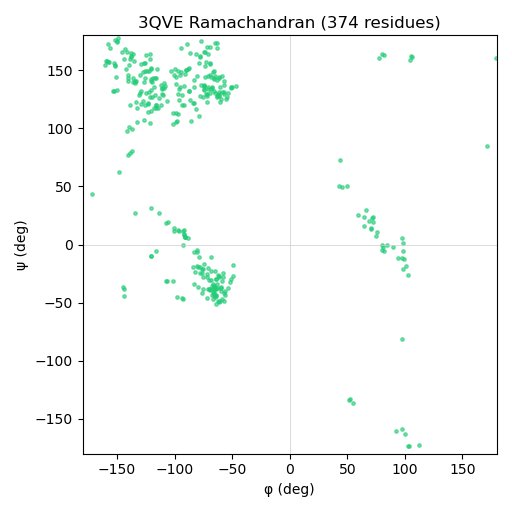37.38 258 GLY C O 1
ATOM 2406 N N . SER C 1 56 ? 22.694 69.032 11.507 1.00 38.11 259 SER C N 1
ATOM 2407 C CA . SER C 1 56 ? 23.380 68.729 10.250 1.00 41.00 259 SER C CA 1
ATOM 2408 C C . SER C 1 56 ? 24.790 68.186 10.478 1.00 43.99 259 SER C C 1
ATOM 2409 O O . SER C 1 56 ? 25.373 67.577 9.593 1.00 50.17 259 SER C O 1
ATOM 2412 N N . ASP C 1 57 ? 25.358 68.442 11.646 1.00 43.13 260 ASP C N 1
ATOM 2413 C CA . ASP C 1 57 ? 26.633 67.855 12.025 1.00 46.69 260 ASP C CA 1
ATOM 2414 C C . ASP C 1 57 ? 26.461 66.612 12.900 1.00 46.26 260 ASP C C 1
ATOM 2415 O O . ASP C 1 57 ? 27.425 66.165 13.544 1.00 46.16 260 ASP C O 1
ATOM 2420 N N . GLY C 1 58 ? 25.240 66.086 12.982 1.00 40.57 261 GLY C N 1
ATOM 2421 C CA . GLY C 1 58 ? 24.992 64.912 13.815 1.00 36.69 261 GLY C CA 1
ATOM 2422 C C . GLY C 1 58 ? 24.290 65.270 15.102 1.00 34.63 261 GLY C C 1
ATOM 2423 O O . GLY C 1 58 ? 24.317 66.410 15.535 1.00 33.88 261 GLY C O 1
ATOM 2424 N N . LEU C 1 59 ? 23.649 64.260 15.692 1.00 34.70 262 LEU C N 1
ATOM 2425 C CA . LEU C 1 59 ? 22.904 64.382 16.937 1.00 30.35 262 LEU C CA 1
ATOM 2426 C C . LEU C 1 59 ? 23.531 63.492 17.995 1.00 31.10 262 LEU C C 1
ATOM 2427 O O . LEU C 1 59 ? 23.612 62.261 17.835 1.00 33.27 262 LEU C O 1
ATOM 2432 N N . LYS C 1 60 ? 24.018 64.111 19.056 1.00 28.74 263 LYS C N 1
ATOM 2433 C CA . LYS C 1 60 ? 24.727 63.377 20.094 1.00 31.62 263 LYS C CA 1
ATOM 2434 C C . LYS C 1 60 ? 23.721 62.843 21.094 1.00 29.03 263 LYS C C 1
ATOM 2435 O O . LYS C 1 60 ? 22.937 63.603 21.643 1.00 29.32 263 LYS C O 1
ATOM 2441 N N . LEU C 1 61 ? 23.719 61.542 21.329 1.00 30.20 264 LEU C N 1
ATOM 2442 C CA . LEU C 1 61 ? 22.763 60.963 22.278 1.00 28.51 264 LEU C CA 1
ATOM 2443 C C . LEU C 1 61 ? 23.160 61.250 23.722 1.00 27.75 264 LEU C C 1
ATOM 2444 O O . LEU C 1 61 ? 24.274 60.909 24.159 1.00 29.18 264 LEU C O 1
ATOM 2449 N N . LEU C 1 62 ? 22.234 61.802 24.493 1.00 25.95 265 LEU C N 1
ATOM 2450 C CA . LEU C 1 62 ? 22.511 62.178 25.878 1.00 26.75 265 LEU C CA 1
ATOM 2451 C C . LEU C 1 62 ? 21.841 61.230 26.886 1.00 28.51 265 LEU C C 1
ATOM 2452 O O . LEU C 1 62 ? 22.366 60.996 27.988 1.00 28.46 265 LEU C O 1
ATOM 2457 N N . SER C 1 63 ? 20.690 60.686 26.515 1.00 27.18 266 SER C N 1
ATOM 2458 C CA . SER C 1 63 ? 19.937 59.846 27.411 1.00 27.67 266 SER C CA 1
ATOM 2459 C C . SER C 1 63 ? 18.966 58.954 26.658 1.00 29.34 266 SER C C 1
ATOM 2460 O O . SER C 1 63 ? 18.566 59.231 25.503 1.00 27.04 266 SER C O 1
ATOM 2463 N N . HIS C 1 64 ? 18.578 57.870 27.316 1.00 26.42 267 HIS C N 1
ATOM 2464 C CA . HIS C 1 64 ? 17.586 56.986 26.732 1.00 25.01 267 HIS C CA 1
ATOM 2465 C C . HIS C 1 64 ? 16.809 56.271 27.809 1.00 26.62 267 HIS C C 1
ATOM 2466 O O . HIS C 1 64 ? 17.333 55.985 28.905 1.00 29.15 267 HIS C O 1
ATOM 2473 N N . GLU C 1 65 ? 15.602 55.883 27.448 1.00 24.21 268 GLU C N 1
ATOM 2474 C CA . GLU C 1 65 ? 14.761 55.063 28.289 1.00 31.11 268 GLU C CA 1
ATOM 2475 C C . GLU C 1 65 ? 13.797 54.367 27.368 1.00 29.46 268 GLU C C 1
ATOM 2476 O O . GLU C 1 65 ? 13.713 54.729 26.215 1.00 27.15 268 GLU C O 1
ATOM 2482 N N . GLU C 1 66 ? 13.076 53.389 27.897 1.00 27.10 269 GLU C N 1
ATOM 2483 C CA . GLU C 1 66 ? 12.013 52.716 27.201 1.00 32.73 269 GLU C CA 1
ATOM 2484 C C . GLU C 1 66 ? 10.709 52.987 27.884 1.00 34.04 269 GLU C C 1
ATOM 2485 O O . GLU C 1 66 ? 10.650 53.125 29.094 1.00 37.95 269 GLU C O 1
ATOM 2491 N N . SER C 1 67 ? 9.653 52.966 27.091 1.00 31.17 270 SER C N 1
ATOM 2492 C CA . SER C 1 67 ? 8.332 53.228 27.576 1.00 34.15 270 SER C CA 1
ATOM 2493 C C . SER C 1 67 ? 7.332 52.443 26.743 1.00 35.07 270 SER C C 1
ATOM 2494 O O . SER C 1 67 ? 7.710 51.749 25.804 1.00 35.36 270 SER C O 1
ATOM 2497 N N . VAL C 1 68 ? 6.054 52.549 27.106 1.00 34.12 271 VAL C N 1
ATOM 2498 C CA . VAL C 1 68 ? 4.968 51.912 26.369 1.00 35.79 271 VAL C CA 1
ATOM 2499 C C . VAL C 1 68 ? 4.056 53.028 25.909 1.00 35.05 271 VAL C C 1
ATOM 2500 O O . VAL C 1 68 ? 3.654 53.838 26.724 1.00 36.31 271 VAL C O 1
ATOM 2504 N N . SER C 1 69 ? 3.757 53.089 24.614 1.00 30.41 272 SER C N 1
ATOM 2505 C CA . SER C 1 69 ? 2.818 54.048 24.059 1.00 31.25 272 SER C CA 1
ATOM 2506 C C . SER C 1 69 ? 1.753 53.293 23.274 1.00 32.41 272 SER C C 1
ATOM 2507 O O . SER C 1 69 ? 2.078 52.606 22.322 1.00 29.75 272 SER C O 1
ATOM 2510 N N . PHE C 1 70 ? 0.493 53.452 23.687 1.00 28.48 273 PHE C N 1
ATOM 2511 C CA . PHE C 1 70 ? -0.635 52.791 23.104 1.00 31.02 273 PHE C CA 1
ATOM 2512 C C . PHE C 1 70 ? -0.361 51.317 22.811 1.00 33.76 273 PHE C C 1
ATOM 2513 O O . PHE C 1 70 ? -0.599 50.825 21.704 1.00 35.61 273 PHE C O 1
ATOM 2521 N N . GLY C 1 71 ? 0.146 50.646 23.829 1.00 32.84 274 GLY C N 1
ATOM 2522 C CA . GLY C 1 71 ? 0.405 49.226 23.777 1.00 41.17 274 GLY C CA 1
ATOM 2523 C C . GLY C 1 71 ? 1.693 48.853 23.058 1.00 41.43 274 GLY C C 1
ATOM 2524 O O . GLY C 1 71 ? 1.996 47.686 22.959 1.00 47.69 274 GLY C O 1
ATOM 2525 N N . GLU C 1 72 ? 2.447 49.809 22.542 1.00 36.88 275 GLU C N 1
ATOM 2526 C CA . GLU C 1 72 ? 3.688 49.467 21.862 1.00 36.33 275 GLU C CA 1
ATOM 2527 C C . GLU C 1 72 ? 4.891 49.891 22.687 1.00 35.91 275 GLU C C 1
ATOM 2528 O O . GLU C 1 72 ? 4.917 51.017 23.174 1.00 30.33 275 GLU C O 1
ATOM 2534 N N . SER C 1 73 ? 5.885 49.006 22.815 1.00 35.46 276 SER C N 1
ATOM 2535 C CA . SER C 1 73 ? 7.163 49.353 23.453 1.00 37.53 276 SER C CA 1
ATOM 2536 C C . SER C 1 73 ? 7.910 50.315 22.552 1.00 29.59 276 SER C C 1
ATOM 2537 O O . SER C 1 73 ? 7.994 50.067 21.367 1.00 33.76 276 SER C O 1
ATOM 2540 N N . VAL C 1 74 ? 8.395 51.415 23.109 1.00 25.49 277 VAL C N 1
ATOM 2541 C CA . VAL C 1 74 ? 9.125 52.437 22.372 1.00 24.20 277 VAL C CA 1
ATOM 2542 C C . VAL C 1 74 ? 10.321 52.928 23.156 1.00 27.72 277 VAL C C 1
ATOM 2543 O O . VAL C 1 74 ? 10.435 52.725 24.363 1.00 28.83 277 VAL C O 1
ATOM 2547 N N . LEU C 1 75 ? 11.234 53.573 22.437 1.00 27.83 278 LEU C N 1
ATOM 2548 C CA . LEU C 1 75 ? 12.374 54.228 23.014 1.00 27.14 278 LEU C CA 1
ATOM 2549 C C . LEU C 1 75 ? 12.056 55.696 23.067 1.00 24.70 278 LEU C C 1
ATOM 2550 O O . LEU C 1 75 ? 11.341 56.245 22.183 1.00 28.21 278 LEU C O 1
ATOM 2555 N N . LYS C 1 76 ? 12.549 56.352 24.107 1.00 32.48 279 LYS C N 1
ATOM 2556 C CA . LYS C 1 76 ? 12.514 57.815 24.191 1.00 29.26 279 LYS C CA 1
ATOM 2557 C C . LYS C 1 76 ? 13.966 58.264 24.383 1.00 33.50 279 LYS C C 1
ATOM 2558 O O . LYS C 1 76 ? 14.634 57.825 25.332 1.00 34.02 279 LYS C O 1
ATOM 2564 N N . LEU C 1 77 ? 14.455 59.092 23.449 1.00 30.56 280 LEU C N 1
ATOM 2565 C CA . LEU C 1 77 ? 15.859 59.426 23.314 1.00 29.32 280 LEU C CA 1
ATOM 2566 C C . LEU C 1 77 ? 16.013 60.951 23.307 1.00 30.58 280 LEU C C 1
ATOM 2567 O O . LEU C 1 77 ? 15.168 61.637 22.749 1.00 30.58 280 LEU C O 1
ATOM 2572 N N . THR C 1 78 ? 17.041 61.486 23.968 1.00 26.52 281 THR C N 1
ATOM 2573 C CA . THR C 1 78 ? 17.302 62.943 23.963 1.00 28.81 281 THR C CA 1
ATOM 2574 C C . THR C 1 78 ? 18.670 63.137 23.279 1.00 30.03 281 THR C C 1
ATOM 2575 O O . THR C 1 78 ? 19.655 62.485 23.643 1.00 33.28 281 THR C O 1
ATOM 2579 N N . PHE C 1 79 ? 18.692 64.026 22.281 1.00 31.73 282 PHE C N 1
ATOM 2580 C CA . PHE C 1 79 ? 19.861 64.338 21.455 1.00 28.72 282 PHE C CA 1
ATOM 2581 C C . PHE C 1 79 ? 20.241 65.792 21.543 1.00 29.88 282 PHE C C 1
ATOM 2582 O O . PHE C 1 79 ? 19.381 66.641 21.737 1.00 29.80 282 PHE C O 1
ATOM 2590 N N . ASP C 1 80 ? 21.543 66.045 21.368 1.00 33.17 283 ASP C N 1
ATOM 2591 C CA . ASP C 1 80 ? 22.143 67.345 21.387 1.00 32.28 283 ASP C CA 1
ATOM 2592 C C . ASP C 1 80 ? 22.729 67.613 19.985 1.00 31.32 283 ASP C C 1
ATOM 2593 O O . ASP C 1 80 ? 23.586 66.872 19.521 1.00 32.56 283 ASP C O 1
ATOM 2598 N N . PRO C 1 81 ? 22.264 68.674 19.313 1.00 32.76 284 PRO C N 1
ATOM 2599 C CA . PRO C 1 81 ? 22.764 68.985 17.968 1.00 36.09 284 PRO C CA 1
ATOM 2600 C C . PRO C 1 81 ? 24.073 69.764 17.972 1.00 36.46 284 PRO C C 1
ATOM 2601 O O . PRO C 1 81 ? 24.681 69.940 16.925 1.00 40.02 284 PRO C O 1
ATOM 2605 N N . GLY C 1 82 ? 24.539 70.176 19.138 1.00 37.52 285 GLY C N 1
ATOM 2606 C CA . GLY C 1 82 ? 25.837 70.824 19.259 1.00 40.67 285 GLY C CA 1
ATOM 2607 C C . GLY C 1 82 ? 25.804 72.338 19.292 1.00 45.26 285 GLY C C 1
ATOM 2608 O O . GLY C 1 82 ? 26.851 72.955 19.292 1.00 52.91 285 GLY C O 1
ATOM 2609 N N . THR C 1 83 ? 24.619 72.935 19.324 1.00 43.32 286 THR C N 1
ATOM 2610 C CA . THR C 1 83 ? 24.438 74.382 19.307 1.00 46.20 286 THR C CA 1
ATOM 2611 C C . THR C 1 83 ? 23.337 74.699 20.291 1.00 45.87 286 THR C C 1
ATOM 2612 O O . THR C 1 83 ? 22.201 74.234 20.110 1.00 44.12 286 THR C O 1
ATOM 2616 N N . VAL C 1 84 ? 23.657 75.503 21.299 1.00 41.20 287 VAL C N 1
ATOM 2617 C CA . VAL C 1 84 ? 22.731 75.779 22.383 1.00 44.17 287 VAL C CA 1
ATOM 2618 C C . VAL C 1 84 ? 21.420 76.414 21.914 1.00 45.98 287 VAL C C 1
ATOM 2619 O O . VAL C 1 84 ? 20.335 76.110 22.430 1.00 38.72 287 VAL C O 1
ATOM 2623 N N . GLU C 1 85 ? 21.520 77.272 20.903 1.00 43.90 288 GLU C N 1
ATOM 2624 C CA . GLU C 1 85 ? 20.381 78.082 20.468 1.00 45.54 288 GLU C CA 1
ATOM 2625 C C . GLU C 1 85 ? 19.409 77.195 19.687 1.00 37.82 288 GLU C C 1
ATOM 2626 O O . GLU C 1 85 ? 18.229 77.477 19.637 1.00 39.46 288 GLU C O 1
ATOM 2632 N N . ASP C 1 86 ? 19.922 76.153 19.056 1.00 32.69 289 ASP C N 1
ATOM 2633 C CA . ASP C 1 86 ? 19.065 75.210 18.358 1.00 36.74 289 ASP C CA 1
ATOM 2634 C C . ASP C 1 86 ? 18.233 74.316 19.302 1.00 37.24 289 ASP C C 1
ATOM 2635 O O . ASP C 1 86 ? 17.147 73.909 18.920 1.00 35.74 289 ASP C O 1
ATOM 2640 N N . GLY C 1 87 ? 18.745 74.072 20.517 1.00 36.95 290 GLY C N 1
ATOM 2641 C CA . GLY C 1 87 ? 18.062 73.333 21.566 1.00 32.96 290 GLY C CA 1
ATOM 2642 C C . GLY C 1 87 ? 18.175 71.835 21.348 1.00 32.54 290 GLY C C 1
ATOM 2643 O O . GLY C 1 87 ? 18.511 71.355 20.254 1.00 29.85 290 GLY C O 1
ATOM 2644 N N . LEU C 1 88 ? 17.873 71.090 22.411 1.00 31.34 291 LEU C N 1
ATOM 2645 C CA . LEU C 1 88 ? 17.852 69.632 22.354 1.00 30.03 291 LEU C CA 1
ATOM 2646 C C . LEU C 1 88 ? 16.626 69.183 21.583 1.00 28.63 291 LEU C C 1
ATOM 2647 O O . LEU C 1 88 ? 15.649 69.919 21.400 1.00 31.98 291 LEU C O 1
ATOM 2652 N N . LEU C 1 89 ? 16.653 67.916 21.217 1.00 27.62 292 LEU C N 1
ATOM 2653 C CA . LEU C 1 89 ? 15.539 67.220 20.615 1.00 28.58 292 LEU C CA 1
ATOM 2654 C C . LEU C 1 89 ? 15.283 65.907 21.356 1.00 28.88 292 LEU C C 1
ATOM 2655 O O . LEU C 1 89 ? 16.214 65.138 21.563 1.00 27.68 292 LEU C O 1
ATOM 2660 N N . THR C 1 90 ? 14.043 65.629 21.706 1.00 28.53 293 THR C N 1
ATOM 2661 C CA . THR C 1 90 ? 13.693 64.335 22.288 1.00 28.21 293 THR C CA 1
ATOM 2662 C C . THR C 1 90 ? 12.856 63.625 21.244 1.00 26.79 293 THR C C 1
ATOM 2663 O O . THR C 1 90 ? 11.989 64.230 20.650 1.00 27.88 293 THR C O 1
ATOM 2667 N N . VAL C 1 91 ? 13.136 62.367 20.982 1.00 27.36 294 VAL C N 1
ATOM 2668 C CA . VAL C 1 91 ? 12.299 61.623 20.079 1.00 25.90 294 VAL C CA 1
ATOM 2669 C C . VAL C 1 91 ? 11.697 60.386 20.751 1.00 30.02 294 VAL C C 1
ATOM 2670 O O . VAL C 1 91 ? 12.233 59.889 21.746 1.00 27.28 294 VAL C O 1
ATOM 2674 N N . GLU C 1 92 ? 10.611 59.892 20.153 1.00 25.40 295 GLU C N 1
ATOM 2675 C CA . GLU C 1 92 ? 10.078 58.573 20.400 1.00 28.31 295 GLU C CA 1
ATOM 2676 C C . GLU C 1 92 ? 10.247 57.761 19.140 1.00 31.49 295 GLU C C 1
ATOM 2677 O O . GLU C 1 92 ? 9.837 58.200 18.071 1.00 34.33 295 GLU C O 1
ATOM 2683 N N . CYS C 1 93 ? 10.877 56.594 19.262 1.00 30.37 296 CYS C N 1
ATOM 2684 C CA . CYS C 1 93 ? 11.105 55.723 18.114 1.00 32.37 296 CYS C CA 1
ATOM 2685 C C . CYS C 1 93 ? 10.961 54.233 18.479 1.00 34.71 296 CYS C C 1
ATOM 2686 O O . CYS C 1 93 ? 10.811 53.874 19.652 1.00 34.63 296 CYS C O 1
ATOM 2689 N N . LYS C 1 94 ? 10.913 53.385 17.454 1.00 36.04 297 LYS C N 1
ATOM 2690 C CA . LYS C 1 94 ? 10.763 51.951 17.638 1.00 35.13 297 LYS C CA 1
ATOM 2691 C C . LYS C 1 94 ? 12.080 51.404 18.154 1.00 33.19 297 LYS C C 1
ATOM 2692 O O . LYS C 1 94 ? 13.158 51.963 17.897 1.00 32.93 297 LYS C O 1
ATOM 2695 N N . LEU C 1 95 ? 11.982 50.286 18.865 1.00 37.35 298 LEU C N 1
ATOM 2696 C CA . LEU C 1 95 ? 13.136 49.658 19.540 1.00 36.05 298 LEU C CA 1
ATOM 2697 C C . LEU C 1 95 ? 14.237 49.295 18.591 1.00 34.19 298 LEU C C 1
ATOM 2698 O O . LEU C 1 95 ? 15.396 49.297 18.974 1.00 38.85 298 LEU C O 1
ATOM 2703 N N . ASP C 1 96 ? 13.884 48.950 17.356 1.00 36.14 299 ASP C N 1
ATOM 2704 C CA . ASP C 1 96 ? 14.884 48.529 16.374 1.00 36.28 299 ASP C CA 1
ATOM 2705 C C . ASP C 1 96 ? 15.366 49.629 15.445 1.00 39.59 299 ASP C C 1
ATOM 2706 O O . ASP C 1 96 ? 16.042 49.347 14.439 1.00 42.29 299 ASP C O 1
ATOM 2711 N N . HIS C 1 97 ? 15.036 50.872 15.759 1.00 37.67 300 HIS C N 1
ATOM 2712 C CA . HIS C 1 97 ? 15.504 51.962 14.916 1.00 36.11 300 HIS C CA 1
ATOM 2713 C C . HIS C 1 97 ? 17.005 51.959 14.820 1.00 36.14 300 HIS C C 1
ATOM 2714 O O . HIS C 1 97 ? 17.702 51.935 15.847 1.00 42.27 300 HIS C O 1
ATOM 2721 N N . PRO C 1 98 ? 17.531 52.017 13.590 1.00 34.81 301 PRO C N 1
ATOM 2722 C CA . PRO C 1 98 ? 18.959 52.079 13.363 1.00 33.98 301 PRO C CA 1
ATOM 2723 C C . PRO C 1 98 ? 19.505 53.476 13.312 1.00 36.65 301 PRO C C 1
ATOM 2724 O O . PRO C 1 98 ? 18.802 54.398 12.928 1.00 38.05 301 PRO C O 1
ATOM 2728 N N . PHE C 1 99 ? 20.763 53.611 13.711 1.00 36.15 302 PHE C N 1
ATOM 2729 C CA . PHE C 1 99 ? 21.470 54.881 13.716 1.00 36.16 302 PHE C CA 1
ATOM 2730 C C . PHE C 1 99 ? 22.836 54.665 13.115 1.00 39.01 302 PHE C C 1
ATOM 2731 O O . PHE C 1 99 ? 23.465 53.635 13.361 1.00 42.39 302 PHE C O 1
ATOM 2739 N N . TYR C 1 100 ? 23.280 55.639 12.322 1.00 38.54 303 TYR C N 1
ATOM 2740 C CA . TYR C 1 100 ? 24.629 55.630 11.743 1.00 38.81 303 TYR C CA 1
ATOM 2741 C C . TYR C 1 100 ? 25.496 56.526 12.593 1.00 36.87 303 TYR C C 1
ATOM 2742 O O . TYR C 1 100 ? 25.388 57.755 12.542 1.00 40.21 303 TYR C O 1
ATOM 2751 N N . VAL C 1 101 ? 26.356 55.901 13.398 1.00 38.57 304 VAL C N 1
ATOM 2752 C CA . VAL C 1 101 ? 27.128 56.614 14.410 1.00 36.24 304 VAL C CA 1
ATOM 2753 C C . VAL C 1 101 ? 28.520 56.938 13.880 1.00 41.01 304 VAL C C 1
ATOM 2754 O O . VAL C 1 101 ? 29.231 56.086 13.357 1.00 43.12 304 VAL C O 1
ATOM 2758 N N . LYS C 1 102 ? 28.909 58.189 14.017 1.00 43.72 305 LYS C N 1
ATOM 2759 C CA . LYS C 1 102 ? 30.201 58.637 13.577 1.00 46.76 305 LYS C CA 1
ATOM 2760 C C . LYS C 1 102 ? 31.299 57.817 14.256 1.00 46.25 305 LYS C C 1
ATOM 2761 O O . LYS C 1 102 ? 31.317 57.686 15.497 1.00 45.96 305 LYS C O 1
ATOM 2767 N N . ASN C 1 103 ? 32.232 57.337 13.428 1.00 46.85 306 ASN C N 1
ATOM 2768 C CA . ASN C 1 103 ? 33.386 56.525 13.840 1.00 48.45 306 ASN C CA 1
ATOM 2769 C C . ASN C 1 103 ? 33.009 55.181 14.425 1.00 50.28 306 ASN C C 1
ATOM 2770 O O . ASN C 1 103 ? 33.772 54.591 15.177 1.00 54.56 306 ASN C O 1
ATOM 2775 N N . LYS C 1 104 ? 31.829 54.697 14.078 1.00 47.89 307 LYS C N 1
ATOM 2776 C CA . LYS C 1 104 ? 31.364 53.394 14.560 1.00 45.86 307 LYS C CA 1
ATOM 2777 C C . LYS C 1 104 ? 30.560 52.638 13.520 1.00 45.92 307 LYS C C 1
ATOM 2778 O O . LYS C 1 104 ? 30.741 51.430 13.367 1.00 49.32 307 LYS C O 1
ATOM 2784 N N . GLY C 1 105 ? 29.645 53.333 12.834 1.00 45.35 308 GLY C N 1
ATOM 2785 C CA . GLY C 1 105 ? 28.790 52.706 11.835 1.00 42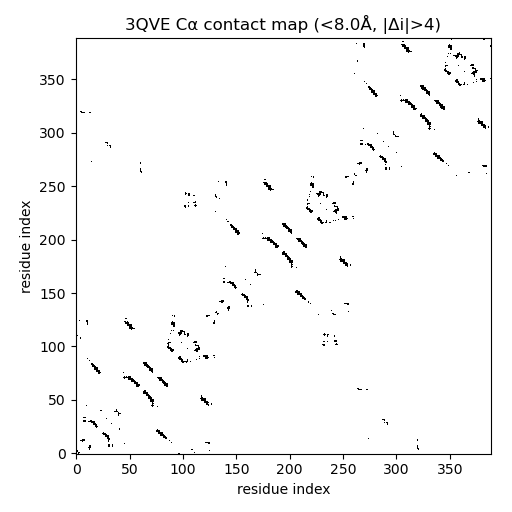.55 308 GLY C CA 1
ATOM 2786 C C . GLY C 1 105 ? 27.400 52.409 12.390 1.00 43.91 308 GLY C C 1
ATOM 2787 O O . GLY C 1 105 ? 26.982 52.946 13.426 1.00 42.72 308 GLY C O 1
ATOM 2788 N N . TRP C 1 106 ? 26.695 51.534 11.681 1.00 40.73 309 TRP C N 1
ATOM 2789 C CA . TRP C 1 106 ? 25.337 51.232 11.995 1.00 42.31 309 TRP C CA 1
ATOM 2790 C C . TRP C 1 106 ? 25.300 50.641 13.377 1.00 44.48 309 TRP C C 1
ATOM 2791 O O . TRP C 1 106 ? 26.060 49.730 13.683 1.00 44.95 309 TRP C O 1
ATOM 2802 N N . SER C 1 107 ? 24.431 51.218 14.204 1.00 42.63 310 SER C N 1
ATOM 2803 C CA . SER C 1 107 ? 24.219 50.785 15.574 1.00 40.29 310 SER C CA 1
ATOM 2804 C C . SER C 1 107 ? 22.728 50.785 15.922 1.00 39.21 310 SER C C 1
ATOM 2805 O O . SER C 1 107 ? 21.900 51.329 15.188 1.00 42.71 310 SER C O 1
ATOM 2808 N N . SER C 1 108 ? 22.391 50.127 17.023 1.00 37.16 311 SER C N 1
ATOM 2809 C CA . SER C 1 108 ? 21.021 49.944 17.442 1.00 34.45 311 SER C CA 1
ATOM 2810 C C . SER C 1 108 ? 21.036 49.688 18.927 1.00 36.66 311 SER C C 1
ATOM 2811 O O . SER C 1 108 ? 22.064 49.347 19.489 1.00 39.37 311 SER C O 1
ATOM 2814 N N . PHE C 1 109 ? 19.920 49.947 19.575 1.00 37.48 312 PHE C N 1
ATOM 2815 C CA . PHE C 1 109 ? 19.714 49.550 20.946 1.00 34.83 312 PHE C CA 1
ATOM 2816 C C . PHE C 1 109 ? 19.376 48.055 21.009 1.00 37.74 312 PHE C C 1
ATOM 2817 O O . PHE C 1 109 ? 19.439 47.467 22.067 1.00 39.67 312 PHE C O 1
ATOM 2825 N N . TYR C 1 110 ? 18.948 47.469 19.895 1.00 39.35 313 TYR C N 1
ATOM 2826 C CA . TYR C 1 110 ? 18.645 46.032 19.823 1.00 40.23 313 TYR C CA 1
ATOM 2827 C C . TYR C 1 110 ? 19.116 45.470 18.514 1.00 38.73 313 TYR C C 1
ATOM 2828 O O . TYR C 1 110 ? 18.311 45.220 17.603 1.00 43.09 313 TYR C O 1
ATOM 2837 N N . PRO C 1 111 ? 20.426 45.254 18.413 1.00 39.14 314 PRO C N 1
ATOM 2838 C CA . PRO C 1 111 ? 21.047 44.824 17.183 1.00 40.41 314 PRO C CA 1
ATOM 2839 C C . PRO C 1 111 ? 20.448 43.602 16.517 1.00 43.99 314 PRO C C 1
ATOM 2840 O O . PRO C 1 111 ? 20.479 43.505 15.277 1.00 46.62 314 PRO C O 1
ATOM 2844 N N . SER C 1 112 ? 19.923 42.665 17.295 1.00 43.38 315 SER C N 1
ATOM 2845 C CA . SER C 1 112 ? 19.451 41.437 16.649 1.00 45.43 315 SER C CA 1
ATOM 2846 C C . SER C 1 112 ? 18.040 41.638 16.124 1.00 45.42 315 SER C C 1
ATOM 2847 O O . SER C 1 112 ? 17.590 40.872 15.284 1.00 54.28 315 SER C O 1
ATOM 2850 N N . LEU C 1 113 ? 17.324 42.636 16.621 1.00 43.58 316 LEU C N 1
ATOM 2851 C CA . LEU C 1 113 ? 16.026 43.018 16.022 1.00 43.64 316 LEU C CA 1
ATOM 2852 C C . LEU C 1 113 ? 16.202 43.806 14.718 1.00 43.93 316 LEU C C 1
ATOM 2853 O O . LEU C 1 113 ? 15.503 43.573 13.725 1.00 47.75 316 LEU C O 1
ATOM 2858 N N . THR C 1 114 ? 17.166 44.724 14.727 1.00 45.15 317 THR C N 1
ATOM 2859 C CA . THR C 1 114 ? 17.483 45.562 13.583 1.00 40.36 317 THR C CA 1
ATOM 2860 C C . THR C 1 114 ? 17.958 44.742 12.385 1.00 46.25 317 THR C C 1
ATOM 2861 O O . THR C 1 114 ? 17.436 44.928 11.263 1.00 45.38 317 THR C O 1
ATOM 2865 N N . VAL C 1 115 ? 18.904 43.822 12.604 1.00 47.86 318 VAL C N 1
ATOM 2866 C CA . VAL C 1 115 ? 19.363 42.968 11.510 1.00 50.33 318 VAL C CA 1
ATOM 2867 C C . VAL C 1 115 ? 18.203 42.181 10.856 1.00 47.59 318 VAL C C 1
ATOM 2868 O O . VAL C 1 115 ? 18.127 42.065 9.635 1.00 51.97 318 VAL C O 1
ATOM 2872 N N . VAL C 1 116 ? 17.276 41.649 11.639 1.00 47.70 319 VAL C N 1
ATOM 2873 C CA . VAL C 1 116 ? 16.147 40.931 11.056 1.00 50.49 319 VAL C CA 1
ATOM 2874 C C . VAL C 1 116 ? 15.160 41.873 10.361 1.00 53.95 319 VAL C C 1
ATOM 2875 O O . VAL C 1 116 ? 14.686 41.590 9.247 1.00 54.01 319 VAL C O 1
ATOM 2879 N N . GLN C 1 117 ? 14.814 42.971 11.035 1.00 49.96 320 GLN C N 1
ATOM 2880 C CA . GLN C 1 117 ? 13.765 43.850 10.531 1.00 51.27 320 GLN C CA 1
ATOM 2881 C C . GLN C 1 117 ? 14.262 44.708 9.350 1.00 50.49 320 GLN C C 1
ATOM 2882 O O . GLN C 1 117 ? 13.517 44.934 8.397 1.00 55.60 320 GLN C O 1
ATOM 2888 N N . HIS C 1 118 ? 15.502 45.181 9.408 1.00 47.78 321 HIS C N 1
ATOM 2889 C CA . HIS C 1 118 ? 16.034 46.109 8.395 1.00 45.84 321 HIS C CA 1
ATOM 2890 C C . HIS C 1 118 ? 17.179 45.563 7.594 1.00 47.54 321 HIS C C 1
ATOM 2891 O O . HIS C 1 118 ? 17.652 46.239 6.680 1.00 52.48 321 HIS C O 1
ATOM 2898 N N . GLY C 1 119 ? 17.662 44.370 7.944 1.00 47.53 322 GLY C N 1
ATOM 2899 C CA . GLY C 1 119 ? 18.741 43.735 7.211 1.00 45.10 322 GLY C CA 1
ATOM 2900 C C . GLY C 1 119 ? 20.010 44.519 7.360 1.00 47.48 322 GLY C C 1
ATOM 2901 O O . GLY C 1 119 ? 20.869 44.489 6.471 1.00 51.75 322 GLY C O 1
ATOM 2902 N N . ILE C 1 120 ? 20.153 45.205 8.494 1.00 48.45 323 ILE C N 1
ATOM 2903 C CA . ILE C 1 120 ? 21.374 45.953 8.779 1.00 45.36 323 ILE C CA 1
ATOM 2904 C C . ILE C 1 120 ? 22.130 45.411 10.008 1.00 49.03 323 ILE C C 1
ATOM 2905 O O . ILE C 1 120 ? 21.614 45.497 11.136 1.00 53.49 323 ILE C O 1
ATOM 2910 N N . PRO C 1 121 ? 23.371 44.915 9.827 1.00 49.52 324 PRO C N 1
ATOM 2911 C CA . PRO C 1 121 ? 24.123 44.509 11.027 1.00 49.16 324 PRO C CA 1
ATOM 2912 C C . PRO C 1 121 ? 24.576 45.694 11.873 1.00 48.56 324 PRO C C 1
ATOM 2913 O O . PRO C 1 121 ? 25.167 46.653 11.325 1.00 49.76 324 PRO C O 1
ATOM 2917 N N . CYS C 1 122 ? 24.365 45.602 13.191 1.00 44.69 325 CYS C N 1
ATOM 2918 C CA . CYS C 1 122 ? 24.571 46.743 14.081 1.00 42.66 325 CYS C CA 1
ATOM 2919 C C . CYS C 1 122 ? 25.519 46.525 15.271 1.00 44.99 325 CYS C C 1
ATOM 2920 O O . CYS C 1 122 ? 25.488 45.462 15.890 1.00 48.19 325 CYS C O 1
ATOM 2923 N N . CYS C 1 123 ? 26.299 47.557 15.608 1.00 40.90 326 CYS C N 1
ATOM 2924 C CA . CYS C 1 123 ? 26.894 47.694 16.925 1.00 44.43 326 CYS C CA 1
ATOM 2925 C C . CYS C 1 123 ? 25.818 48.165 17.888 1.00 40.24 326 CYS C C 1
ATOM 2926 O O . CYS C 1 123 ? 24.707 48.465 17.490 1.00 42.05 326 CYS C O 1
ATOM 2929 N N . GLU C 1 124 ? 26.164 48.247 19.159 1.00 43.13 327 GLU C N 1
ATOM 2930 C CA . GLU C 1 124 ? 25.255 48.695 20.167 1.00 43.29 327 GLU C CA 1
ATOM 2931 C C . GLU C 1 124 ? 25.451 50.216 20.302 1.00 42.46 327 GLU C C 1
ATOM 2932 O O . GLU C 1 124 ? 26.583 50.727 20.304 1.00 45.92 327 GLU C O 1
ATOM 2938 N N . VAL C 1 125 ? 24.347 50.946 20.395 1.00 41.20 328 VAL C N 1
ATOM 2939 C CA A VAL C 1 125 ? 24.344 52.395 20.584 0.50 37.79 328 VAL C CA 1
ATOM 2940 C CA B VAL C 1 125 ? 24.445 52.389 20.557 0.50 39.21 328 VAL C CA 1
ATOM 2941 C C . VAL C 1 125 ? 24.615 52.685 22.041 1.00 39.05 328 VAL C C 1
ATOM 2942 O O . VAL C 1 125 ? 24.106 51.957 22.903 1.00 36.62 328 VAL C O 1
ATOM 2949 N N . HIS C 1 126 ? 25.373 53.744 22.327 1.00 37.44 329 HIS C N 1
ATOM 2950 C CA . HIS C 1 126 ? 25.611 54.184 23.703 1.00 36.62 329 HIS C CA 1
ATOM 2951 C C . HIS C 1 126 ? 25.562 55.701 23.768 1.00 35.89 329 HIS C C 1
ATOM 2952 O O . HIS C 1 126 ? 25.843 56.374 22.788 1.00 34.84 329 HIS C O 1
ATOM 2959 N N . ILE C 1 127 ? 25.232 56.208 24.947 1.00 38.72 330 ILE C N 1
ATOM 2960 C CA . ILE C 1 127 ? 25.334 57.635 25.250 1.00 37.57 330 ILE C CA 1
ATOM 2961 C C . ILE C 1 127 ? 26.702 58.140 24.766 1.00 42.69 330 ILE C C 1
ATOM 2962 O O . ILE C 1 127 ? 27.733 57.468 24.937 1.00 41.33 330 ILE C O 1
ATOM 2967 N N . GLY C 1 128 ? 26.690 59.306 24.124 1.00 40.50 331 GLY C N 1
ATOM 2968 C CA . GLY C 1 128 ? 27.903 59.928 23.582 1.00 40.71 331 GLY C CA 1
ATOM 2969 C C . GLY C 1 128 ? 27.991 59.691 22.090 1.00 39.84 331 GLY C C 1
ATOM 2970 O O . GLY C 1 128 ? 28.742 60.354 21.391 1.00 40.60 331 GLY C O 1
ATOM 2971 N N . ASP C 1 129 ? 27.249 58.715 21.590 1.00 38.71 332 ASP C N 1
ATOM 2972 C CA . ASP C 1 129 ? 27.289 58.402 20.165 1.00 37.53 332 ASP C CA 1
ATOM 2973 C C . ASP C 1 129 ? 26.674 59.529 19.330 1.00 39.38 332 ASP C C 1
ATOM 2974 O O . ASP C 1 129 ? 25.624 60.054 19.681 1.00 35.93 332 ASP C O 1
ATOM 2979 N N . VAL C 1 130 ? 27.351 59.915 18.248 1.00 39.37 333 VAL C N 1
ATOM 2980 C CA . VAL C 1 130 ? 26.904 61.004 17.385 1.00 37.92 333 VAL C CA 1
ATOM 2981 C C . VAL C 1 130 ? 26.266 60.346 16.178 1.00 36.65 333 VAL C C 1
ATOM 2982 O O . VAL C 1 130 ? 26.920 59.661 15.412 1.00 36.52 333 VAL C O 1
ATOM 2986 N N . CYS C 1 131 ? 24.960 60.535 16.051 1.00 33.71 334 CYS C N 1
ATOM 2987 C CA . CYS C 1 131 ? 24.164 59.924 15.020 1.00 33.89 334 CYS C CA 1
ATOM 2988 C C . CYS C 1 131 ? 23.999 60.902 13.865 1.00 36.15 334 CYS C C 1
ATOM 2989 O O . CYS C 1 131 ? 23.496 62.021 14.049 1.00 35.07 334 CYS C O 1
ATOM 2992 N N . LEU C 1 132 ? 24.385 60.435 12.679 1.00 36.59 335 LEU C N 1
ATOM 2993 C CA . LEU C 1 132 ? 24.540 61.267 11.511 1.00 37.42 335 LEU C CA 1
ATOM 2994 C C . LEU C 1 132 ? 23.315 61.169 10.632 1.00 36.14 335 LEU C C 1
ATOM 2995 O O . LEU C 1 132 ? 22.720 60.104 10.491 1.00 40.51 335 LEU C O 1
ATOM 3000 N N . PRO C 1 133 ? 22.943 62.285 10.003 1.00 34.23 336 PRO C N 1
ATOM 3001 C CA . PRO C 1 133 ? 21.897 62.244 8.994 1.00 38.06 336 PRO C CA 1
ATOM 3002 C C . PRO C 1 133 ? 22.430 61.714 7.692 1.00 40.92 336 PRO C C 1
ATOM 3003 O O . PRO C 1 133 ? 23.645 61.727 7.491 1.00 42.65 336 PRO C O 1
ATOM 3007 N N . PRO C 1 134 ? 21.542 61.278 6.784 1.00 44.39 337 PRO C N 1
ATOM 3008 C CA . PRO C 1 134 ? 22.013 60.866 5.432 1.00 47.92 337 PRO C CA 1
ATOM 3009 C C . PRO C 1 134 ? 22.540 62.078 4.668 1.00 51.89 337 PRO C C 1
ATOM 3010 O O . PRO C 1 134 ? 22.064 63.196 4.881 1.00 53.50 337 PRO C O 1
ATOM 3014 N N . GLY C 1 135 ? 23.525 61.886 3.807 1.00 64.48 338 GLY C N 1
ATOM 3015 C CA . GLY C 1 135 ? 24.134 63.034 3.131 1.00 70.48 338 GLY C CA 1
ATOM 3016 C C . GLY C 1 135 ? 24.983 63.938 4.022 1.00 75.03 338 GLY C C 1
ATOM 3017 O O . GLY C 1 135 ? 25.284 65.066 3.630 1.00 79.65 338 GLY C O 1
ATOM 3018 N N . HIS C 1 136 ? 25.345 63.476 5.223 1.00 73.24 339 HIS C N 1
ATOM 3019 C CA . HIS C 1 136 ? 26.478 64.037 5.963 1.00 71.14 339 HIS C CA 1
ATOM 3020 C C . HIS C 1 136 ? 27.724 63.521 5.237 1.00 76.03 339 HIS C C 1
ATOM 3021 O O . HIS C 1 136 ? 27.706 62.382 4.754 1.00 78.41 339 HIS C O 1
ATOM 3028 N N . PRO C 1 137 ? 28.796 64.334 5.146 1.00 79.46 340 PRO C N 1
ATOM 3029 C CA . PRO C 1 137 ? 30.082 63.921 4.543 1.00 83.11 340 PRO C CA 1
ATOM 3030 C C . PRO C 1 137 ? 30.695 62.599 5.046 1.00 84.20 340 PRO C C 1
ATOM 3031 O O . PRO C 1 137 ? 31.402 61.932 4.284 1.00 83.60 340 PRO C O 1
ATOM 3035 N N . ASP C 1 138 ? 30.439 62.231 6.304 1.00 84.18 341 ASP C N 1
ATOM 3036 C CA . ASP C 1 138 ? 30.898 60.942 6.855 1.00 83.73 341 ASP C CA 1
ATOM 3037 C C . ASP C 1 138 ? 29.864 59.813 6.726 1.00 83.38 341 ASP C C 1
ATOM 3038 O O . ASP C 1 138 ? 30.154 58.686 7.127 1.00 83.23 341 ASP C O 1
ATOM 3043 N N . ALA C 1 139 ? 28.688 60.106 6.153 1.00 84.77 342 ALA C N 1
ATOM 3044 C CA . ALA C 1 139 ? 27.558 59.159 6.087 1.00 85.44 342 ALA C CA 1
ATOM 3045 C C . ALA C 1 139 ? 27.326 58.627 4.683 1.00 88.46 342 ALA C C 1
ATOM 3046 O O . ALA C 1 139 ? 28.243 58.628 3.863 1.00 89.22 342 ALA C O 1
#

Nearest PDB structures (foldseek):
  3qve-assembly3_C  TM=1.002E+00  e=2.291E-26  Homo sapiens
  1v06-assembly1_A  TM=9.261E-01  e=2.369E-21  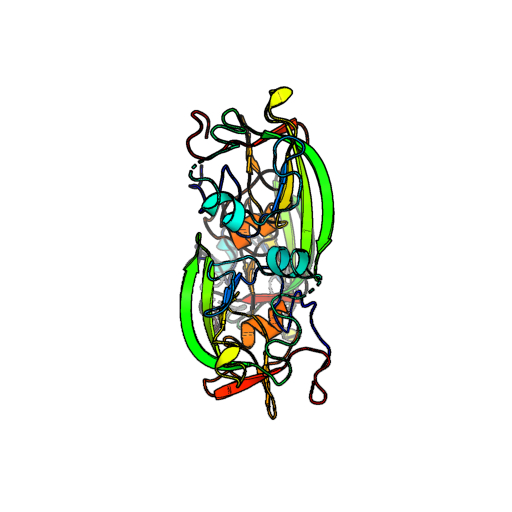Mus musculus
  4j2j-assembly3_C  TM=7.786E-01  e=1.158E-05  Homo sapiens
  1oa8-assembly1_B  TM=6.131E-01  e=8.105E-06  Homo sapiens
  4apt-assembly1_B  TM=5.923E-01  e=9.130E-06  Homo sapiens

Organism: Homo sapiens (NCBI:txid9606)

InterPro domains:
  IPR003652 Ataxin, AXH domain [PF08517] (215-339)
  IPR003652 Ataxin, AXH domain [PS51148] (203-345)
  IPR003652 Ataxin, AXH domain [SM00536] (210-340)
  IPR009071 High mobility group box domain [PF00505] (435-498)
  IPR009071 High mobility group box domain [PS50118] (434-502)
  IPR009071 High mobility group box domain [SM00398] (433-503)
  IPR036096 Ataxin, AXH domain superfamily [SSF102031] (202-339)
  IPR036910 High mobility group box domain superfamily [G3DSA:1.10.30.10] (418-503)
  IPR036910 High mobility group box domain superfamily [SSF47095] (428-505)
  IPR039655 HMG box-containing protein 1 [PTHR15499] (1-512)